Protein AF-A0A6S8JKL4-F1 (afdb_monomer)

pLDDT: mean 76.48, std 23.62, range [34.25, 98.75]

InterPro domains:
  IPR008942 ENTH/VHS [G3DSA:1.25.40.90] (84-248)
  IPR008942 ENTH/VHS [SSF48464] (108-196)
  IPR011417 AP180 N-terminal homology (ANTH) domain [PF07651] (110-296)
  IPR013809 ENTH domain [PS50942] (102-250)
  IPR013809 ENTH domain [SM00273] (108-250)
  IPR045192 Clathrin coat assembly protein AP180-like [PTHR22951] (85-434)

Secondary structure (DSSP, 8-state):
--------PPPPPP-----------------------PPPP-----------------SSSSTTSSSS----HHHHHHHHHHHHHHHHHHHHHHHHHHHHHHHHHHHHHHHHHHHHHT-SSSSPPPHHHHHHHHHHHHHS-TTS--HHHHHHHHHHHHTSS-HHHHHHHHHHHHHHHHHS-GGGHHHHHHHHHHHTTSB-TTTSSBTT-HHHHT-S---HHHHHHHHHHHHHHHHHHHHHHH--TTTHHHHSPP---TTSPPPPGGGTTS-HHHHHHHHHHHHHHHHTPPPTT--SHHHHHHHHHHHHHHHHHHHHHHHHHHHHHHSTTGGG--HHHHHHHHHIIIIIIHHHHHHHHHHHHHHHGGGT----SS-SS---HHHHHHHHTHHHHTTTTTSSS------------------------------------PPPPPP---------------------

Mean predicted aligned error: 16.76 Å

Nearest PDB structures (foldseek):
  7kzs-assembly1_U  TM=3.059E-01  e=1.181E+00  Homo sapiens

Solvent-accessible surface area (backbone atoms only — not comparable to full-atom values): 29030 Å² total; per-residue (Å²): 144,84,88,79,85,84,82,85,74,82,78,84,82,84,86,77,86,80,90,81,89,78,92,82,90,80,86,86,82,87,88,84,89,79,93,82,83,84,88,83,90,76,85,89,85,81,90,85,89,83,83,92,77,80,86,88,83,84,96,76,76,74,74,73,74,62,74,85,73,67,72,57,70,64,59,55,49,50,52,50,52,49,50,53,48,51,50,50,52,52,50,49,54,50,49,50,50,53,45,50,50,50,49,51,56,50,48,53,53,49,47,56,38,47,53,65,25,31,44,82,48,77,64,52,56,48,60,75,37,51,51,53,61,31,50,45,48,71,72,48,61,65,88,56,84,61,48,66,64,51,51,53,52,39,48,57,37,26,58,39,50,50,64,49,17,21,51,31,28,49,47,48,52,41,43,41,27,42,66,22,33,70,80,41,38,64,58,47,26,52,49,53,56,49,42,48,71,36,63,32,89,92,72,74,43,44,37,90,38,66,68,56,56,68,59,42,64,78,53,78,88,43,49,48,49,48,60,51,46,52,34,42,50,54,31,40,55,51,43,37,59,74,43,32,34,68,33,47,66,33,44,50,76,78,81,74,50,96,88,54,83,74,75,26,50,36,80,59,26,61,25,72,70,52,51,55,47,50,53,54,50,49,56,33,46,62,61,38,59,81,54,94,82,37,76,45,59,52,48,45,57,47,40,50,48,46,48,54,48,47,35,33,47,45,20,17,52,21,50,34,49,52,56,46,59,71,42,91,72,37,67,74,30,56,56,71,55,50,21,53,52,38,48,44,41,66,71,43,50,49,55,51,46,51,52,47,46,61,63,46,38,71,64,26,53,85,73,76,43,82,71,78,94,61,64,72,53,68,60,53,71,69,51,45,54,52,34,63,44,50,77,64,54,79,71,55,76,83,75,77,85,85,88,90,82,89,84,90,80,89,80,91,87,84,89,80,82,88,78,86,84,89,84,87,84,86,89,81,86,81,88,81,88,83,82,89,80,83,83,76,85,83,81,84,84,86,78,84,79,83,75,83,77,83,79,82,78,80,82,84,89,82,87,133

Sequence (464 aa):
EEEEEEEDYPPPRSRTSAKRSSAGTSRRPPPSAGRRGPPPRRGGRPGSVVPYTRQPAGPTAFLQRLGESMPDTTALREAAAASVKAARETTSSLSSNIYRDLKGLTSSELEQVMLKATKPDDTPAKGKHVERLVGVTYQISPRYDIYDAVLRKLWGKMCEKDWRTTMKALYVLHRFSADGAPEHAASLKARLRELRRTKDPKRKDKFFNSKQLLAGDAKPENIKFRAFMSRYAHYVLLRAQCFSGMFEEISSEPKVDKKKPPKPITSTALRTEHLEAASMLLKAGLACQLKDGEECENTAIAVERVASDLIGLTSAVAMALNRALKDVDLKGGDPALVKKWCEFYSEQLLPQTKSMVKKTSSRLDAYGLFLPSRMGTSVSRELLSKGLNLDTEAGMESIAEEEDEEGGDATDDASKSSSEPSVEKAEEAQDEDTVDAEPEADEDEEVEDEYEYEEEEYYDDEDE

Radius of gyration: 37.14 Å; Cα contacts (8 Å, |Δi|>4): 378; chains: 1; bounding box: 125×68×131 Å

Organism: NCBI:txid265554

Structure (mmCIF, N/CA/C/O backbone):
data_AF-A0A6S8JKL4-F1
#
_entry.id   AF-A0A6S8JKL4-F1
#
loop_
_atom_site.group_PDB
_atom_site.id
_atom_site.type_symbol
_atom_site.label_atom_id
_atom_site.label_alt_id
_atom_site.label_comp_id
_atom_site.label_asym_id
_atom_site.label_entity_id
_atom_site.label_seq_id
_atom_site.pdbx_PDB_ins_code
_atom_site.Cartn_x
_atom_site.Cartn_y
_atom_site.Cartn_z
_atom_site.occupancy
_atom_site.B_iso_or_equiv
_atom_site.auth_seq_id
_atom_site.auth_comp_id
_atom_site.auth_asym_id
_atom_site.auth_atom_id
_atom_site.pdbx_PDB_model_num
ATOM 1 N N . GLU A 1 1 ? -4.037 10.561 67.098 1.00 53.44 1 GLU A N 1
ATOM 2 C CA . GLU A 1 1 ? -5.150 11.519 67.030 1.00 53.44 1 GLU A CA 1
ATOM 3 C C . GLU A 1 1 ? -5.051 12.195 65.685 1.00 53.44 1 GLU A C 1
ATOM 5 O O . GLU A 1 1 ? -4.158 13.005 65.505 1.00 53.44 1 GLU A O 1
ATOM 10 N N . GLU A 1 2 ? -5.828 11.678 64.740 1.00 47.75 2 GLU A N 1
ATOM 11 C CA . GLU A 1 2 ? -6.292 12.265 63.474 1.00 47.75 2 GLU A CA 1
ATOM 12 C C . GLU A 1 2 ? -6.886 11.073 62.716 1.00 47.75 2 GLU A C 1
ATOM 14 O O . GLU A 1 2 ? -6.206 10.302 62.041 1.00 47.75 2 GLU A O 1
ATOM 19 N N . GLU A 1 3 ? -8.149 10.823 63.060 1.00 43.03 3 GLU A N 1
ATOM 20 C CA . GLU A 1 3 ? -9.062 9.884 62.421 1.00 43.03 3 GLU A CA 1
ATOM 21 C C . GLU A 1 3 ? -9.656 10.616 61.213 1.00 43.03 3 GLU A C 1
ATOM 23 O O . GLU A 1 3 ? -10.287 11.657 61.393 1.00 43.03 3 GLU A O 1
ATOM 28 N N . GLU A 1 4 ? -9.448 10.105 59.999 1.00 53.47 4 GLU A N 1
ATOM 29 C CA . GLU A 1 4 ? -10.204 10.537 58.820 1.00 53.47 4 GLU A CA 1
ATOM 30 C C . GLU A 1 4 ? -11.046 9.372 58.300 1.00 53.47 4 GLU A C 1
ATOM 32 O O . GLU A 1 4 ? -10.592 8.232 58.181 1.00 53.47 4 GLU A O 1
ATOM 37 N N . GLU A 1 5 ? -12.314 9.708 58.092 1.00 52.91 5 GLU A N 1
ATOM 38 C CA . GLU A 1 5 ? -13.479 8.851 57.955 1.00 52.91 5 GLU A CA 1
ATOM 39 C C . GLU A 1 5 ? -13.467 8.031 56.656 1.00 52.91 5 GLU A C 1
ATOM 41 O O . GLU A 1 5 ? -13.319 8.545 55.548 1.00 52.91 5 GLU A O 1
ATOM 46 N N . GLU A 1 6 ? -13.665 6.725 56.818 1.00 51.69 6 GLU A N 1
ATOM 47 C CA . GLU A 1 6 ? -13.821 5.737 55.756 1.00 51.69 6 GLU A CA 1
ATOM 48 C C . GLU A 1 6 ? -15.270 5.792 55.230 1.00 51.69 6 GLU A C 1
ATOM 50 O O . GLU A 1 6 ? -16.214 5.365 55.895 1.00 51.69 6 GLU A O 1
ATOM 55 N N . GLU A 1 7 ? -15.456 6.382 54.045 1.00 57.47 7 GLU A N 1
ATOM 56 C CA . GLU A 1 7 ? -16.755 6.517 53.375 1.00 57.47 7 GLU A CA 1
ATOM 57 C C . GLU A 1 7 ? -17.227 5.167 52.794 1.00 57.47 7 GLU A C 1
ATOM 59 O O . GLU A 1 7 ? -16.704 4.636 51.810 1.00 57.47 7 GLU A O 1
ATOM 64 N N . ASP A 1 8 ? -18.250 4.620 53.445 1.00 52.53 8 ASP A N 1
ATOM 65 C CA . ASP A 1 8 ? -18.867 3.310 53.245 1.00 52.53 8 ASP A CA 1
ATOM 66 C C . ASP A 1 8 ? -19.737 3.282 51.961 1.00 52.53 8 ASP A C 1
ATOM 68 O O . ASP A 1 8 ? -20.930 3.602 51.967 1.00 52.53 8 ASP A O 1
ATOM 72 N N . TYR A 1 9 ? -19.145 2.923 50.814 1.00 53.34 9 TYR A N 1
ATOM 73 C CA . TYR A 1 9 ? -19.891 2.689 49.567 1.00 53.34 9 TYR A CA 1
ATOM 74 C C . TYR A 1 9 ? -20.409 1.239 49.487 1.00 53.34 9 TYR A C 1
ATOM 76 O O . TYR A 1 9 ? -19.617 0.293 49.507 1.00 53.34 9 TYR A O 1
ATOM 84 N N . PRO A 1 10 ? -21.725 1.011 49.300 1.00 57.97 10 PRO A N 1
ATOM 85 C CA . PRO A 1 10 ? -22.268 -0.339 49.214 1.00 57.97 10 PRO A CA 1
ATOM 86 C C . PRO A 1 10 ? -21.872 -1.038 47.897 1.00 57.97 10 PRO A C 1
ATOM 88 O O . PRO A 1 10 ? -21.903 -0.424 46.825 1.00 57.97 10 PRO A O 1
ATOM 91 N N . PRO A 1 11 ? -21.569 -2.351 47.927 1.00 59.69 11 PRO A N 1
ATOM 92 C CA . PRO A 1 11 ? -21.123 -3.082 46.747 1.00 59.69 11 PRO A CA 1
ATOM 93 C C . PRO A 1 11 ? -22.260 -3.299 45.728 1.00 59.69 11 PRO A C 1
ATOM 95 O O . PRO A 1 11 ? -23.407 -3.575 46.106 1.00 59.69 11 PRO A O 1
ATOM 98 N N . PRO A 1 12 ? -21.969 -3.261 44.413 1.00 48.25 12 PRO A N 1
ATOM 99 C CA . PRO A 1 12 ? -22.950 -3.583 43.388 1.00 48.25 12 PRO A CA 1
ATOM 100 C C . PRO A 1 12 ? -23.340 -5.068 43.440 1.00 48.25 12 PRO A C 1
ATOM 102 O O . PRO A 1 12 ? -22.507 -5.974 43.461 1.00 48.25 12 PRO A O 1
ATOM 105 N N . ARG A 1 13 ? -24.657 -5.298 43.443 1.00 41.28 13 ARG A N 1
ATOM 106 C CA . ARG A 1 13 ? -25.316 -6.608 43.509 1.00 41.28 13 ARG A CA 1
ATOM 107 C C . ARG A 1 13 ? -24.803 -7.576 42.440 1.00 41.28 13 ARG A C 1
ATOM 109 O O . ARG A 1 13 ? -25.005 -7.377 41.242 1.00 41.28 13 ARG A O 1
ATOM 116 N N . SER A 1 14 ? -24.257 -8.693 42.907 1.00 35.31 14 SER A N 1
ATOM 117 C CA . SER A 1 14 ? -24.004 -9.895 42.123 1.00 35.31 14 SER A CA 1
ATOM 118 C C . SER A 1 14 ? -25.322 -10.488 41.604 1.00 35.31 14 SER A C 1
ATOM 120 O O . SER A 1 14 ? -26.243 -10.801 42.357 1.00 35.31 14 SER A O 1
ATOM 122 N N . ARG A 1 15 ? -25.429 -10.659 40.283 1.00 37.41 15 ARG A N 1
ATOM 123 C CA . ARG A 1 15 ? -26.456 -11.496 39.649 1.00 37.41 15 ARG A CA 1
ATOM 124 C C . ARG A 1 15 ? -25.794 -12.766 39.138 1.00 37.41 15 ARG A C 1
ATOM 126 O O . ARG A 1 15 ? -25.324 -12.833 38.006 1.00 37.41 15 ARG A O 1
ATOM 133 N N . THR A 1 16 ? -25.756 -13.777 39.995 1.00 36.03 16 THR A N 1
ATOM 134 C CA . THR A 1 16 ? -25.439 -15.153 39.623 1.00 36.03 16 THR A CA 1
ATOM 135 C C . THR A 1 16 ? -26.716 -15.943 39.327 1.00 36.03 16 THR A C 1
ATOM 137 O O . THR A 1 16 ? -27.717 -15.858 40.030 1.00 36.03 16 THR A O 1
ATOM 140 N N . SER A 1 17 ? -26.600 -16.794 38.307 1.00 37.44 17 SER A N 1
ATOM 141 C CA . SER A 1 17 ? -27.363 -18.024 38.057 1.00 37.44 17 SER A CA 1
ATOM 142 C C . SER A 1 17 ? -28.818 -17.936 37.563 1.00 37.44 17 SER A C 1
ATOM 144 O O . SER A 1 17 ? -29.737 -17.588 38.290 1.00 37.44 17 SER A O 1
ATOM 146 N N . ALA A 1 18 ? -29.034 -18.439 36.341 1.00 39.50 18 ALA A N 1
ATOM 147 C CA . ALA A 1 18 ? -30.075 -19.436 36.079 1.00 39.50 18 ALA A CA 1
ATOM 148 C C . ALA A 1 18 ? -29.766 -20.216 34.789 1.00 39.50 18 ALA A C 1
ATOM 150 O O . ALA A 1 18 ? -30.056 -19.790 33.674 1.00 39.50 18 ALA A O 1
ATOM 151 N N . LYS A 1 19 ? -29.190 -21.408 34.978 1.00 40.25 19 LYS A N 1
ATOM 152 C CA . LYS A 1 19 ? -29.318 -22.561 34.079 1.00 40.25 19 LYS A CA 1
ATOM 153 C C . LYS A 1 19 ? -30.806 -22.821 33.818 1.00 40.25 19 LYS A C 1
ATOM 155 O O . LYS A 1 19 ? -31.562 -22.975 34.776 1.00 40.25 19 LYS A O 1
ATOM 160 N N . ARG A 1 20 ? -31.203 -23.016 32.559 1.00 38.84 20 ARG A N 1
ATOM 161 C CA . ARG A 1 20 ? -32.385 -23.826 32.238 1.00 38.84 20 ARG A CA 1
ATOM 162 C C . ARG A 1 20 ? -32.216 -24.558 30.910 1.00 38.84 20 ARG A C 1
ATOM 164 O O . ARG A 1 20 ? -32.219 -23.975 29.835 1.00 38.84 20 ARG A O 1
ATOM 171 N N . SER A 1 21 ? -32.056 -25.864 31.044 1.00 41.81 21 SER A N 1
ATOM 172 C CA . SER A 1 21 ? -32.241 -26.897 30.034 1.00 41.81 21 SER A CA 1
ATOM 173 C C . SER A 1 21 ? -33.724 -27.282 29.936 1.00 41.81 21 SER A C 1
ATOM 175 O O . SER A 1 21 ? -34.321 -27.556 30.973 1.00 41.81 21 SER A O 1
ATOM 177 N N . SER A 1 22 ? -34.276 -27.379 28.724 1.00 38.81 22 SER A N 1
ATOM 178 C CA . SER A 1 22 ? -35.275 -28.387 28.290 1.00 38.81 22 SER A CA 1
ATOM 179 C C . SER A 1 22 ? -35.636 -28.100 26.824 1.00 38.81 22 SER A C 1
ATOM 181 O O . SER A 1 22 ? -36.107 -27.014 26.510 1.00 38.81 22 SER A O 1
ATOM 183 N N . ALA A 1 23 ? -35.253 -28.946 25.868 1.00 39.19 23 ALA A N 1
ATOM 184 C CA . ALA A 1 23 ? -36.055 -30.084 25.402 1.00 39.19 23 ALA A CA 1
ATOM 185 C C . ALA A 1 23 ? -37.452 -29.659 24.904 1.00 39.19 23 ALA A C 1
ATOM 187 O O . ALA A 1 23 ? -38.362 -29.433 25.693 1.00 39.19 23 ALA A O 1
ATOM 188 N N . GLY A 1 24 ? -37.604 -29.571 23.579 1.00 36.25 24 GLY A N 1
ATOM 189 C CA . GLY A 1 24 ? -38.853 -29.216 22.906 1.00 36.25 24 GLY A CA 1
ATOM 190 C C . GLY A 1 24 ? -38.881 -29.755 21.478 1.00 36.25 24 GLY A C 1
ATOM 191 O O . GLY A 1 24 ? -38.639 -29.040 20.515 1.00 36.25 24 GLY A O 1
ATOM 192 N N . THR A 1 25 ? -39.121 -31.054 21.364 1.00 41.12 25 THR A N 1
ATOM 193 C CA . THR A 1 25 ? -39.417 -31.802 20.140 1.00 41.12 25 THR A CA 1
ATOM 194 C C . THR A 1 25 ? -40.755 -31.397 19.515 1.00 41.12 25 THR A C 1
ATOM 196 O O . THR A 1 25 ? -41.783 -31.490 20.175 1.00 41.12 25 THR A O 1
ATOM 199 N N . SER A 1 26 ? -40.755 -31.074 18.219 1.00 45.22 26 SER A N 1
ATOM 200 C CA . SER A 1 26 ? -41.938 -31.033 17.335 1.00 45.22 26 SER A CA 1
ATOM 201 C C . SER A 1 26 ? -41.449 -31.073 15.876 1.00 45.22 26 SER A C 1
ATOM 203 O O . SER A 1 26 ? -41.019 -30.062 15.337 1.00 45.22 26 SER A O 1
ATOM 205 N N . ARG A 1 27 ? -41.137 -32.235 15.289 1.00 39.22 27 ARG A N 1
ATOM 206 C CA . ARG A 1 27 ? -42.011 -33.130 14.494 1.00 39.22 27 ARG A CA 1
ATOM 207 C C . ARG A 1 27 ? -42.994 -32.450 13.508 1.00 39.22 27 ARG A C 1
ATOM 209 O O . ARG A 1 27 ? -44.128 -32.180 13.870 1.00 39.22 27 ARG A O 1
ATOM 216 N N . ARG A 1 28 ? -42.565 -32.497 12.227 1.00 40.47 28 ARG A N 1
ATOM 217 C CA . ARG A 1 28 ? -43.305 -32.774 10.957 1.00 40.47 28 ARG A CA 1
ATOM 218 C C . ARG A 1 28 ? -44.123 -31.642 10.294 1.00 40.47 28 ARG A C 1
ATOM 220 O O . ARG A 1 28 ? -44.595 -30.781 11.020 1.00 40.47 28 ARG A O 1
ATOM 227 N N . PRO A 1 29 ? -44.407 -31.700 8.960 1.00 45.00 29 PRO A N 1
ATOM 228 C CA . PRO A 1 29 ? -43.978 -32.654 7.900 1.00 45.00 29 PRO A CA 1
ATOM 229 C C . PRO A 1 29 ? -43.495 -32.007 6.551 1.00 45.00 29 PRO A C 1
ATOM 231 O O . PRO A 1 29 ? -43.667 -30.810 6.349 1.00 45.00 29 PRO A O 1
ATOM 234 N N . PRO A 1 30 ? -42.929 -32.785 5.592 1.00 59.75 30 PRO A N 1
ATOM 235 C CA . PRO A 1 30 ? -42.899 -32.478 4.138 1.00 59.75 30 PRO A CA 1
ATOM 236 C C . PRO A 1 30 ? -44.191 -33.035 3.458 1.00 59.75 30 PRO A C 1
ATOM 238 O O . PRO A 1 30 ? -44.973 -33.630 4.203 1.00 59.75 30 PRO A O 1
ATOM 241 N N . PRO A 1 31 ? -44.478 -32.968 2.125 1.00 52.12 31 PRO A N 1
ATOM 242 C CA . PRO A 1 31 ? -43.633 -32.689 0.943 1.00 52.12 31 PRO A CA 1
ATOM 243 C C . PRO A 1 31 ? -44.309 -31.826 -0.170 1.00 52.12 31 PRO A C 1
ATOM 245 O O . PRO A 1 31 ? -45.488 -31.506 -0.094 1.00 52.12 31 PRO A O 1
ATOM 248 N N . SER A 1 32 ? -43.603 -31.524 -1.270 1.00 43.97 32 SER A N 1
ATOM 249 C CA . SER A 1 32 ? -44.236 -31.362 -2.599 1.00 43.97 32 SER A CA 1
ATOM 250 C C . SER A 1 32 ? -43.199 -31.417 -3.725 1.00 43.97 32 SER A C 1
ATOM 252 O O . SER A 1 32 ? -42.529 -30.435 -4.040 1.00 43.97 32 SER A O 1
ATOM 254 N N . ALA A 1 33 ? -43.103 -32.588 -4.351 1.00 49.28 33 ALA A N 1
ATOM 255 C CA . ALA A 1 33 ? -42.559 -32.762 -5.688 1.00 49.28 33 ALA A CA 1
ATOM 256 C C . ALA A 1 33 ? -43.645 -32.396 -6.714 1.00 49.28 33 ALA A C 1
ATOM 258 O O . ALA A 1 33 ? -44.763 -32.901 -6.634 1.00 49.28 33 ALA A O 1
ATOM 259 N N . GLY A 1 34 ? -43.317 -31.555 -7.696 1.00 42.38 34 GLY A N 1
ATOM 260 C CA . GLY A 1 34 ? -44.266 -31.129 -8.724 1.00 42.38 34 GLY A CA 1
ATOM 261 C C . GLY A 1 34 ? -43.579 -30.706 -10.016 1.00 42.38 34 GLY A C 1
ATOM 262 O O . GLY A 1 34 ? -43.256 -29.542 -10.210 1.00 42.38 34 GLY A O 1
ATOM 263 N N . ARG A 1 35 ? -43.378 -31.681 -10.907 1.00 49.41 35 ARG A N 1
ATOM 264 C CA . ARG A 1 35 ? -43.075 -31.514 -12.337 1.00 49.41 35 ARG A CA 1
ATOM 265 C C . ARG A 1 35 ? -44.081 -30.580 -13.029 1.00 49.41 35 ARG A C 1
ATOM 267 O O . ARG A 1 35 ? -45.276 -30.742 -12.804 1.00 49.41 35 ARG A O 1
ATOM 274 N N . ARG A 1 36 ? -43.602 -29.740 -13.957 1.00 47.56 36 ARG A N 1
ATOM 275 C CA . ARG A 1 36 ? -44.252 -29.194 -15.184 1.00 47.56 36 ARG A CA 1
ATOM 276 C C . ARG A 1 36 ? -43.209 -28.238 -15.796 1.00 47.56 36 ARG A C 1
ATOM 278 O O . ARG A 1 36 ? -42.794 -27.317 -15.117 1.00 47.56 36 ARG A O 1
ATOM 285 N N . GLY A 1 37 ? -42.577 -28.477 -16.944 1.00 45.06 37 GLY A N 1
ATOM 286 C CA . GLY A 1 37 ? -43.132 -28.759 -18.272 1.00 45.06 37 GLY A CA 1
ATOM 287 C C . GLY A 1 37 ? -42.967 -27.487 -19.136 1.00 45.06 37 GLY A C 1
ATOM 288 O O . GLY A 1 37 ? -43.361 -26.424 -18.663 1.00 45.06 37 GLY A O 1
ATOM 289 N N . PRO A 1 38 ? -42.363 -27.539 -20.342 1.00 58.88 38 PRO A N 1
ATOM 290 C CA . PRO A 1 38 ? -42.099 -26.349 -21.160 1.00 58.88 38 PRO A CA 1
ATOM 291 C C . PRO A 1 38 ? -43.361 -25.866 -21.905 1.00 58.88 38 PRO A C 1
ATOM 293 O O . PRO A 1 38 ? -44.249 -26.680 -22.178 1.00 58.88 38 PRO A O 1
ATOM 296 N N . PRO A 1 39 ? -43.464 -24.573 -22.272 1.00 65.19 39 PRO A N 1
ATOM 297 C CA . PRO A 1 39 ? -44.617 -24.064 -23.009 1.00 65.19 39 PRO A CA 1
ATOM 298 C C . PRO A 1 39 ? -44.596 -24.467 -24.501 1.00 65.19 39 PRO A C 1
ATOM 300 O O . PRO A 1 39 ? -43.522 -24.611 -25.093 1.00 65.19 39 PRO A O 1
ATOM 303 N N . PRO A 1 40 ? -45.775 -24.640 -25.135 1.00 61.81 40 PRO A N 1
ATOM 304 C CA . PRO A 1 40 ? -45.896 -25.105 -26.512 1.00 61.81 40 PRO A CA 1
ATOM 305 C C . PRO A 1 40 ? -45.823 -23.976 -27.553 1.00 61.81 40 PRO A C 1
ATOM 307 O O . PRO A 1 40 ? -46.263 -22.849 -27.334 1.00 61.81 40 PRO A O 1
ATOM 310 N N . ARG A 1 41 ? -45.341 -24.350 -28.744 1.00 53.53 41 ARG A N 1
ATOM 311 C CA . ARG A 1 41 ? -45.485 -23.629 -30.017 1.00 53.53 41 ARG A CA 1
ATOM 312 C C . ARG A 1 41 ? -46.913 -23.776 -30.570 1.00 53.53 41 ARG A C 1
ATOM 314 O O . ARG A 1 41 ? -47.458 -24.877 -30.578 1.00 53.53 41 ARG A O 1
ATOM 321 N N . ARG A 1 42 ? -47.470 -22.700 -31.135 1.00 48.41 42 ARG A N 1
ATOM 322 C CA . ARG A 1 42 ? -48.650 -22.681 -32.032 1.00 48.41 42 ARG A CA 1
ATOM 323 C C . ARG A 1 42 ? -48.423 -21.510 -33.006 1.00 48.41 42 ARG A C 1
ATOM 325 O O . ARG A 1 42 ? -48.207 -20.401 -32.543 1.00 48.41 42 ARG A O 1
ATOM 332 N N . GLY A 1 43 ? -48.190 -21.714 -34.309 1.00 37.78 43 GLY A N 1
ATOM 333 C CA . GLY A 1 43 ? -49.210 -22.014 -35.329 1.00 37.78 43 GLY A CA 1
ATOM 334 C C . GLY A 1 43 ? -50.179 -20.826 -35.419 1.00 37.78 43 GLY A C 1
ATOM 335 O O . GLY A 1 43 ? -50.968 -20.661 -34.503 1.00 37.78 43 GLY A O 1
ATOM 336 N N . GLY A 1 44 ? -50.110 -19.891 -36.370 1.00 42.81 44 GLY A N 1
ATOM 337 C CA . GLY A 1 44 ? -50.079 -20.050 -37.825 1.00 42.81 44 GLY A CA 1
ATOM 338 C C . GLY A 1 44 ? -51.505 -19.886 -38.367 1.00 42.81 44 GLY A C 1
ATOM 339 O O . GLY A 1 44 ? -52.312 -20.778 -38.121 1.00 42.81 44 GLY A O 1
ATOM 340 N N . ARG A 1 45 ? -51.821 -18.769 -39.055 1.00 44.31 45 ARG A N 1
ATOM 341 C CA . ARG A 1 45 ? -52.986 -18.578 -39.961 1.00 44.31 45 ARG A CA 1
ATOM 342 C C . ARG A 1 45 ? -52.981 -17.181 -40.644 1.00 44.31 45 ARG A C 1
ATOM 344 O O . ARG A 1 45 ? -52.142 -16.370 -40.270 1.00 44.31 45 ARG A O 1
ATOM 351 N N . PRO A 1 46 ? -53.791 -16.929 -41.700 1.00 46.22 46 PRO A N 1
ATOM 352 C CA . PRO A 1 46 ? -53.264 -16.625 -43.033 1.00 46.22 46 PRO A CA 1
ATOM 353 C C . PRO A 1 46 ? -53.782 -15.310 -43.660 1.00 46.22 46 PRO A C 1
ATOM 355 O O . PRO A 1 46 ? -54.727 -14.704 -43.177 1.00 46.22 46 PRO A O 1
ATOM 358 N N . GLY A 1 47 ? -53.148 -14.945 -44.780 1.00 41.09 47 GLY A N 1
ATOM 359 C CA . GLY A 1 47 ? -53.654 -14.198 -45.942 1.00 41.09 47 GLY A CA 1
ATOM 360 C C . GLY A 1 47 ? -54.821 -13.212 -45.799 1.00 41.09 47 GLY A C 1
ATOM 361 O O . GLY A 1 47 ? -55.967 -13.612 -45.625 1.00 41.09 47 GLY A O 1
ATOM 362 N N . SER A 1 48 ? -54.538 -11.942 -46.102 1.00 42.72 48 SER A N 1
ATOM 363 C CA . SER A 1 48 ? -55.513 -11.001 -46.660 1.00 42.72 48 SER A CA 1
ATOM 364 C C . SER A 1 48 ? -54.858 -10.224 -47.802 1.00 42.72 48 SER A C 1
ATOM 366 O O . SER A 1 48 ? -53.958 -9.415 -47.591 1.00 42.72 48 SER A O 1
ATOM 368 N N . VAL A 1 49 ? -55.303 -10.539 -49.015 1.00 45.25 49 VAL A N 1
ATOM 369 C CA . VAL A 1 49 ? -54.985 -9.886 -50.288 1.00 45.25 49 VAL A CA 1
ATOM 370 C C . VAL A 1 49 ? -55.989 -8.752 -50.490 1.00 45.25 49 VAL A C 1
ATOM 372 O O . VAL A 1 49 ? -57.187 -8.986 -50.356 1.00 45.25 49 VAL A O 1
ATOM 375 N N . VAL A 1 50 ? -55.526 -7.551 -50.846 1.00 44.00 50 VAL A N 1
ATOM 376 C CA . VAL A 1 50 ? -56.373 -6.435 -51.312 1.00 44.00 50 VAL A CA 1
ATOM 377 C C . VAL A 1 50 ? -55.679 -5.775 -52.521 1.00 44.00 50 VAL A C 1
ATOM 379 O O . VAL A 1 50 ? -54.447 -5.769 -52.571 1.00 44.00 50 VAL A O 1
ATOM 382 N N . PRO A 1 51 ? -56.433 -5.338 -53.548 1.00 46.22 51 PRO A N 1
ATOM 383 C CA . PRO A 1 51 ? -56.062 -5.530 -54.946 1.00 46.22 51 PRO A CA 1
ATOM 384 C C . PRO A 1 51 ? -55.456 -4.296 -55.626 1.00 46.22 51 PRO A C 1
ATOM 386 O O . PRO A 1 51 ? -55.676 -3.153 -55.234 1.00 46.22 51 PRO A O 1
ATOM 389 N N . TYR A 1 52 ? -54.758 -4.559 -56.732 1.00 36.88 52 TYR A N 1
ATOM 390 C CA . TYR A 1 52 ? -54.392 -3.575 -57.747 1.00 36.88 52 TYR A CA 1
ATOM 391 C C . TYR A 1 52 ? -55.601 -3.229 -58.626 1.00 36.88 52 TYR A C 1
ATOM 393 O O . TYR A 1 52 ? -56.082 -4.080 -59.374 1.00 36.88 52 TYR A O 1
ATOM 401 N N . THR A 1 53 ? -56.002 -1.958 -58.647 1.00 40.12 53 THR A N 1
ATOM 402 C CA . THR A 1 53 ? -56.751 -1.370 -59.769 1.00 40.12 53 THR A CA 1
ATOM 403 C C . THR A 1 53 ? -56.233 0.033 -60.097 1.00 40.12 53 THR A C 1
ATOM 405 O O . THR A 1 53 ? -56.400 0.966 -59.324 1.00 40.12 53 THR A O 1
ATOM 408 N N . ARG A 1 54 ? -55.574 0.107 -61.262 1.00 36.56 54 ARG A N 1
ATOM 409 C CA . ARG A 1 54 ? -55.502 1.176 -62.282 1.00 36.56 54 ARG A CA 1
ATOM 410 C C . ARG A 1 54 ? -55.720 2.659 -61.880 1.00 36.56 54 ARG A C 1
ATOM 412 O O . ARG A 1 54 ? -56.815 3.063 -61.521 1.00 36.56 54 ARG A O 1
ATOM 419 N N . GLN A 1 55 ? -54.657 3.443 -62.122 1.00 40.53 55 GLN A N 1
ATOM 420 C CA . GLN A 1 55 ? -54.548 4.799 -62.733 1.00 40.53 55 GLN A CA 1
ATOM 421 C C . GLN A 1 55 ? -55.762 5.329 -63.549 1.00 40.53 55 GLN A C 1
ATOM 423 O O . GLN A 1 55 ? -56.543 4.490 -64.001 1.00 40.53 55 GLN A O 1
ATOM 428 N N . PRO A 1 56 ? -55.841 6.637 -63.947 1.00 48.94 56 PRO A N 1
ATOM 429 C CA . PRO A 1 56 ? -54.896 7.772 -63.757 1.00 48.94 56 PRO A CA 1
ATOM 430 C C . PRO A 1 56 ? -55.534 9.163 -63.436 1.00 48.94 56 PRO A C 1
ATOM 432 O O . PRO A 1 56 ? -56.673 9.422 -63.804 1.00 48.94 56 PRO A O 1
ATOM 435 N N . ALA A 1 57 ? -54.764 10.119 -62.880 1.00 42.00 57 ALA A N 1
ATOM 436 C CA . ALA A 1 57 ? -54.969 11.571 -63.089 1.00 42.00 57 ALA A CA 1
ATOM 437 C C . ALA A 1 57 ? -53.741 12.418 -62.663 1.00 42.00 57 ALA A C 1
ATOM 439 O O . ALA A 1 57 ? -53.403 12.468 -61.488 1.00 42.00 57 ALA A O 1
ATOM 440 N N . GLY A 1 58 ? -53.105 13.077 -63.642 1.00 38.12 58 GLY A N 1
ATOM 441 C CA . GLY A 1 58 ? -52.526 14.437 -63.588 1.00 38.12 58 GLY A CA 1
ATOM 442 C C . GLY A 1 58 ? -51.484 14.834 -62.519 1.00 38.12 58 GLY A C 1
ATOM 443 O O . GLY A 1 58 ? -51.842 15.017 -61.359 1.00 38.12 58 GLY A O 1
ATOM 444 N N . PRO A 1 59 ? -50.229 15.146 -62.907 1.00 51.12 59 PRO A N 1
ATOM 445 C CA . PRO A 1 59 ? -49.199 15.661 -62.010 1.00 51.12 59 PRO A CA 1
ATOM 446 C C . PRO A 1 59 ? -49.016 17.184 -62.164 1.00 51.12 59 PRO A C 1
ATOM 448 O O . PRO A 1 59 ? -48.089 17.597 -62.846 1.00 51.12 59 PRO A O 1
ATOM 451 N N . THR A 1 60 ? -49.852 18.043 -61.563 1.00 51.09 60 THR A N 1
ATOM 452 C CA . THR A 1 60 ? -49.582 19.510 -61.601 1.00 51.09 60 THR A CA 1
ATOM 453 C C . THR A 1 60 ? -50.123 20.374 -60.451 1.00 51.09 60 THR A C 1
ATOM 455 O O . THR A 1 60 ? -49.770 21.546 -60.405 1.00 51.09 60 THR A O 1
ATOM 458 N N . ALA A 1 61 ? -50.903 19.871 -59.483 1.00 48.69 61 ALA A N 1
ATOM 459 C CA . ALA A 1 61 ? -51.546 20.759 -58.489 1.00 48.69 61 ALA A CA 1
ATOM 460 C C . ALA A 1 61 ? -50.952 20.742 -57.061 1.00 48.69 61 ALA A C 1
ATOM 462 O O . ALA A 1 61 ? -51.254 21.633 -56.273 1.00 48.69 61 ALA A O 1
ATOM 463 N N . PHE A 1 62 ? -50.106 19.769 -56.697 1.00 46.22 62 PHE A N 1
ATOM 464 C CA . PHE A 1 62 ? -49.590 19.661 -55.318 1.00 46.22 62 PHE A CA 1
ATOM 465 C C . PHE A 1 62 ? -48.256 20.399 -55.088 1.00 46.22 62 PHE A C 1
ATOM 467 O O . PHE A 1 62 ? -47.959 20.805 -53.969 1.00 46.22 62 PHE A O 1
ATOM 474 N N . LEU A 1 63 ? -47.468 20.647 -56.141 1.00 47.53 63 LEU A N 1
ATOM 475 C CA . LEU A 1 63 ? -46.149 21.290 -56.017 1.00 47.53 63 LEU A CA 1
ATOM 476 C C . LEU A 1 63 ? -46.187 22.829 -56.016 1.00 47.53 63 LEU A C 1
ATOM 478 O O . LEU A 1 63 ? -45.189 23.447 -55.667 1.00 47.53 63 LEU A O 1
ATOM 482 N N . GLN A 1 64 ? -47.321 23.462 -56.334 1.00 49.53 64 GLN A N 1
ATOM 483 C CA . GLN A 1 64 ? -47.451 24.929 -56.280 1.00 49.53 64 GLN A CA 1
ATOM 484 C C . GLN A 1 64 ? -47.859 25.471 -54.900 1.00 49.53 64 GLN A C 1
ATOM 486 O O . GLN A 1 64 ? -47.743 26.667 -54.670 1.00 49.53 64 GLN A O 1
ATOM 491 N N . ARG A 1 65 ? -48.271 24.614 -53.953 1.00 48.38 65 ARG A N 1
ATOM 492 C CA . ARG A 1 65 ? -48.622 25.026 -52.576 1.00 48.38 65 ARG A CA 1
ATOM 493 C C . ARG A 1 65 ? -47.524 24.795 -51.531 1.00 48.38 65 ARG A C 1
ATOM 495 O O . ARG A 1 65 ? -47.733 25.114 -50.369 1.00 48.38 65 ARG A O 1
ATOM 502 N N . LEU A 1 66 ? -46.362 24.281 -51.939 1.00 44.88 66 LEU A N 1
ATOM 503 C CA . LEU A 1 66 ? -45.176 24.123 -51.081 1.00 44.88 66 LEU A CA 1
ATOM 504 C C . LEU A 1 66 ? -44.109 25.212 -51.309 1.00 44.88 66 LEU A C 1
ATOM 506 O O . LEU A 1 66 ? -43.096 25.224 -50.618 1.00 44.88 66 LEU A O 1
ATOM 510 N N . GLY A 1 67 ? -44.329 26.133 -52.256 1.00 44.53 67 GLY A N 1
ATOM 511 C CA . GLY A 1 67 ? -43.379 27.201 -52.591 1.00 44.53 67 GLY A CA 1
ATOM 512 C C . GLY A 1 67 ? -43.475 28.468 -51.732 1.00 44.53 67 GLY A C 1
ATOM 513 O O . GLY A 1 67 ? -42.550 29.268 -51.760 1.00 44.53 67 GLY A O 1
ATOM 514 N N . GLU A 1 68 ? -44.552 28.650 -50.959 1.00 50.19 68 GLU A N 1
ATOM 515 C CA . GLU A 1 68 ? -44.809 29.893 -50.200 1.00 50.19 68 GLU A CA 1
ATOM 516 C C . GLU A 1 68 ? -44.750 29.723 -48.671 1.00 50.19 68 GLU A C 1
ATOM 518 O O . GLU A 1 68 ? -45.023 30.662 -47.932 1.00 50.19 68 GLU A O 1
ATOM 523 N N . SER A 1 69 ? -44.358 28.548 -48.163 1.00 52.41 69 SER A N 1
ATOM 524 C CA . SER A 1 69 ? -44.209 28.318 -46.715 1.00 52.41 69 SER A CA 1
ATOM 525 C C . SER A 1 69 ? -42.919 27.588 -46.338 1.00 52.41 69 SER A C 1
ATOM 527 O O . SER A 1 69 ? -42.889 26.853 -45.351 1.00 52.41 69 SER A O 1
ATOM 529 N N . MET A 1 70 ? -41.860 27.735 -47.133 1.00 47.47 70 MET A N 1
ATOM 530 C CA . MET A 1 70 ? -40.530 27.276 -46.731 1.00 47.47 70 MET A CA 1
ATOM 531 C C . MET A 1 70 ? -39.938 28.345 -45.803 1.00 47.47 70 MET A C 1
ATOM 533 O O . MET A 1 70 ? -39.722 29.467 -46.263 1.00 47.47 70 MET A O 1
ATOM 537 N N . PRO A 1 71 ? -39.725 28.048 -44.504 1.00 58.28 71 PRO A N 1
ATOM 538 C CA . PRO A 1 71 ? -39.088 28.988 -43.592 1.00 58.28 71 PRO A CA 1
ATOM 539 C C . PRO A 1 71 ? -37.705 29.347 -44.128 1.00 58.28 71 PRO A C 1
ATOM 541 O O . PRO A 1 71 ? -37.030 28.495 -44.713 1.00 58.28 71 PRO A O 1
ATOM 544 N N . ASP A 1 72 ? -37.288 30.595 -43.913 1.00 57.25 72 ASP A N 1
ATOM 545 C CA . ASP A 1 72 ? -35.969 31.061 -44.324 1.00 57.25 72 ASP A CA 1
ATOM 546 C C . ASP A 1 72 ? -34.889 30.089 -43.819 1.00 57.25 72 ASP A C 1
ATOM 548 O O . ASP A 1 72 ? -34.864 29.684 -42.653 1.00 57.25 72 ASP A O 1
ATOM 552 N N . THR A 1 73 ? -34.027 29.642 -44.730 1.00 56.56 73 THR A N 1
ATOM 553 C CA . THR A 1 73 ? -33.059 28.561 -44.475 1.00 56.56 73 THR A CA 1
ATOM 554 C C . THR A 1 73 ? -32.045 28.930 -43.391 1.00 56.56 73 THR A C 1
ATOM 556 O O . THR A 1 73 ? -31.502 28.055 -42.712 1.00 56.56 73 THR A O 1
ATOM 559 N N . THR A 1 74 ? -31.832 30.229 -43.188 1.00 69.44 74 THR A N 1
ATOM 560 C CA . THR A 1 74 ? -31.048 30.817 -42.099 1.00 69.44 74 THR A CA 1
ATOM 561 C C . THR A 1 74 ? -31.760 30.650 -40.756 1.00 69.44 74 THR A C 1
ATOM 563 O O . THR A 1 74 ? -31.172 30.091 -39.832 1.00 69.44 74 THR A O 1
ATOM 566 N N . ALA A 1 75 ? -33.049 30.991 -40.675 1.00 67.94 75 ALA A N 1
ATOM 567 C CA . ALA A 1 75 ? -33.878 30.816 -39.482 1.00 67.94 75 ALA A CA 1
ATOM 568 C C . ALA A 1 75 ? -34.032 29.335 -39.094 1.00 67.94 75 ALA A C 1
ATOM 570 O O . ALA A 1 75 ? -34.015 28.991 -37.915 1.00 67.94 75 ALA A O 1
ATOM 571 N N . LEU A 1 76 ? -34.109 28.432 -40.076 1.00 56.19 76 LEU A N 1
ATOM 572 C CA . LEU A 1 76 ? -34.154 26.983 -39.845 1.00 56.19 76 LEU A CA 1
ATOM 573 C C . LEU A 1 76 ? -32.831 26.450 -39.273 1.00 56.19 76 LEU A C 1
ATOM 575 O O . LEU A 1 76 ? -32.830 25.581 -38.399 1.00 56.19 76 LEU A O 1
ATOM 579 N N . ARG A 1 77 ? -31.696 26.992 -39.728 1.00 63.16 77 ARG A N 1
ATOM 580 C CA . ARG A 1 77 ? -30.366 26.625 -39.228 1.00 63.16 77 ARG A CA 1
ATOM 581 C C . ARG A 1 77 ? -30.102 27.192 -37.835 1.00 63.16 77 ARG A C 1
ATOM 583 O O . ARG A 1 77 ? -29.533 26.484 -37.007 1.00 63.16 77 ARG A O 1
ATOM 590 N N . GLU A 1 78 ? -30.541 28.416 -37.560 1.00 71.25 78 GLU A N 1
ATOM 591 C CA . GLU A 1 78 ? -30.474 29.019 -36.226 1.00 71.25 78 GLU A CA 1
ATOM 592 C C . GLU A 1 78 ? -31.403 28.314 -35.239 1.00 71.25 78 GLU A C 1
ATOM 594 O O . GLU A 1 78 ? -30.963 27.976 -34.145 1.00 71.25 78 GLU A O 1
ATOM 599 N N . ALA A 1 79 ? -32.634 27.979 -35.633 1.00 64.69 79 ALA A N 1
ATOM 600 C CA . ALA A 1 79 ? -33.556 27.205 -34.803 1.00 64.69 79 ALA A CA 1
ATOM 601 C C . ALA A 1 79 ? -33.031 25.786 -34.532 1.00 64.69 79 ALA A C 1
ATOM 603 O O . ALA A 1 79 ? -33.123 25.296 -33.408 1.00 64.69 79 ALA A O 1
ATOM 604 N N . ALA A 1 80 ? -32.410 25.136 -35.522 1.00 56.28 80 ALA A N 1
ATOM 605 C CA . ALA A 1 80 ? -31.762 23.843 -35.324 1.00 56.28 80 ALA A CA 1
ATOM 606 C C . ALA A 1 80 ? -30.554 23.956 -34.380 1.00 56.28 80 ALA A C 1
ATOM 608 O O . ALA A 1 80 ? -30.446 23.169 -33.440 1.00 56.28 80 ALA A O 1
ATOM 609 N N . ALA A 1 81 ? -29.684 24.955 -34.565 1.00 61.22 81 ALA A N 1
ATOM 610 C CA . ALA A 1 81 ? -28.535 25.196 -33.692 1.00 61.22 81 ALA A CA 1
ATOM 611 C C . ALA A 1 81 ? -28.960 25.558 -32.258 1.00 61.22 81 ALA A C 1
ATOM 613 O O . ALA A 1 81 ? -28.383 25.039 -31.303 1.00 61.22 81 ALA A O 1
ATOM 614 N N . ALA A 1 82 ? -30.005 26.372 -32.101 1.00 66.31 82 ALA A N 1
ATOM 615 C CA . ALA A 1 82 ? -30.606 26.708 -30.817 1.00 66.31 82 ALA A CA 1
ATOM 616 C C . ALA A 1 82 ? -31.264 25.485 -30.166 1.00 66.31 82 ALA A C 1
ATOM 618 O O . ALA A 1 82 ? -31.075 25.277 -28.974 1.00 66.31 82 ALA A O 1
ATOM 619 N N . SER A 1 83 ? -31.942 24.618 -30.929 1.00 50.69 83 SER A N 1
ATOM 620 C CA . SER A 1 83 ? -32.514 23.371 -30.401 1.00 50.69 83 SER A CA 1
ATOM 621 C C . SER A 1 83 ? -31.437 22.386 -29.951 1.00 50.69 83 SER A C 1
ATOM 623 O O . SER A 1 83 ? -31.595 21.743 -28.924 1.00 50.69 83 SER A O 1
ATOM 625 N N . VAL A 1 84 ? -30.306 22.307 -30.662 1.00 53.75 84 VAL A N 1
ATOM 626 C CA . VAL A 1 84 ? -29.169 21.458 -30.279 1.00 53.75 84 VAL A CA 1
ATOM 627 C C . VAL A 1 84 ? -28.469 22.030 -29.050 1.00 53.75 84 VAL A C 1
ATOM 629 O O . VAL A 1 84 ? -28.069 21.268 -28.174 1.00 53.75 84 VAL A O 1
ATOM 632 N N . LYS A 1 85 ? -28.351 23.357 -28.943 1.00 57.53 85 LYS A N 1
ATOM 633 C CA . LYS A 1 85 ? -27.786 24.022 -27.765 1.00 57.53 85 LYS A CA 1
ATOM 634 C C . LYS A 1 85 ? -28.699 23.869 -26.542 1.00 57.53 85 LYS A C 1
ATOM 636 O O . LYS A 1 85 ? -28.226 23.415 -25.508 1.00 57.53 85 LYS A O 1
ATOM 641 N N . ALA A 1 86 ? -30.004 24.091 -26.695 1.00 56.03 86 ALA A N 1
ATOM 642 C CA . ALA A 1 86 ? -31.007 23.878 -25.653 1.00 56.03 86 ALA A CA 1
ATOM 643 C C . ALA A 1 86 ? -31.133 22.395 -25.263 1.00 56.03 86 ALA A C 1
ATOM 645 O O . ALA A 1 86 ? -31.246 22.077 -24.083 1.00 56.03 86 ALA A O 1
ATOM 646 N N . ALA A 1 87 ? -31.037 21.461 -26.216 1.00 48.53 87 ALA A N 1
ATOM 647 C CA . ALA A 1 87 ? -30.971 20.022 -25.946 1.00 48.53 87 ALA A CA 1
ATOM 648 C C . ALA A 1 87 ? -29.684 19.639 -25.199 1.00 48.53 87 ALA A C 1
ATOM 650 O O . ALA A 1 87 ? -29.702 18.758 -24.343 1.00 48.53 87 ALA A O 1
ATOM 651 N N . ARG A 1 88 ? -28.561 20.308 -25.482 1.00 52.22 88 ARG A N 1
ATOM 652 C CA . ARG A 1 88 ? -27.281 20.115 -24.784 1.00 52.22 88 ARG A CA 1
ATOM 653 C C . ARG A 1 88 ? -27.298 20.698 -23.367 1.00 52.22 88 ARG A C 1
ATOM 655 O O . ARG A 1 88 ? -26.748 20.088 -22.459 1.00 52.22 88 ARG A O 1
ATOM 662 N N . GLU A 1 89 ? -27.968 21.827 -23.159 1.00 57.59 89 GLU A N 1
ATOM 663 C CA . GLU A 1 89 ? -28.159 22.459 -21.844 1.00 57.59 89 GLU A CA 1
ATOM 664 C C . GLU A 1 89 ? -29.175 21.689 -20.975 1.00 57.59 89 GLU A C 1
ATOM 666 O O . GLU A 1 89 ? -28.943 21.465 -19.784 1.00 57.59 89 GLU A O 1
ATOM 671 N N . THR A 1 90 ? -30.254 21.170 -21.568 1.00 54.38 90 THR A N 1
ATOM 672 C CA . THR A 1 90 ? -31.232 20.309 -20.871 1.00 54.38 90 THR A CA 1
ATOM 673 C C . THR A 1 90 ? -30.680 18.916 -20.567 1.00 54.38 90 THR A C 1
ATOM 675 O O . THR A 1 90 ? -30.921 18.394 -19.485 1.00 54.38 90 THR A O 1
ATOM 678 N N . THR A 1 91 ? -29.867 18.320 -21.447 1.00 51.06 91 THR A N 1
ATOM 679 C CA . THR A 1 91 ? -29.150 17.068 -21.122 1.00 51.06 91 THR A CA 1
ATOM 680 C C . THR A 1 91 ? -28.031 17.281 -20.107 1.00 51.06 91 THR A C 1
ATOM 682 O O . THR A 1 91 ? -27.813 16.405 -19.277 1.00 51.06 91 THR A O 1
ATOM 685 N N . SER A 1 92 ? -27.370 18.442 -20.106 1.00 52.44 92 SER A N 1
ATOM 686 C CA . SER A 1 92 ? -26.397 18.831 -19.077 1.00 52.44 92 SER A CA 1
ATOM 687 C C . SER A 1 92 ? -27.046 18.926 -17.690 1.00 52.44 92 SER A C 1
ATOM 689 O O . SER A 1 92 ? -26.560 18.295 -16.754 1.00 52.44 92 SER A O 1
ATOM 691 N N . SER A 1 93 ? -28.174 19.629 -17.563 1.00 53.78 93 SER A N 1
ATOM 692 C CA . SER A 1 93 ? -28.904 19.782 -16.289 1.00 53.78 93 SER A CA 1
ATOM 693 C C . SER A 1 93 ? -29.600 18.494 -15.820 1.00 53.78 93 SER A C 1
ATOM 695 O O . SER A 1 93 ? -29.566 18.162 -14.635 1.00 53.78 93 SER A O 1
ATOM 697 N N . LEU A 1 94 ? -30.150 17.687 -16.735 1.00 47.44 94 LEU A N 1
ATOM 698 C CA . LEU A 1 94 ? -30.618 16.335 -16.403 1.00 47.44 94 LEU A CA 1
ATOM 699 C C . LEU A 1 94 ? -29.460 15.438 -15.960 1.00 47.44 94 LEU A C 1
ATOM 701 O O . LEU A 1 94 ? -29.607 14.684 -15.003 1.00 47.44 94 LEU A O 1
ATOM 705 N N . SER A 1 95 ? -28.293 15.536 -16.602 1.00 51.81 95 SER A N 1
ATOM 706 C CA . SER A 1 95 ? -27.120 14.755 -16.205 1.00 51.81 95 SER A CA 1
ATOM 707 C C . SER A 1 95 ? -26.553 15.184 -14.852 1.00 51.81 95 SER A C 1
ATOM 709 O O . SER A 1 95 ? -26.088 14.319 -14.116 1.00 51.81 95 SER A O 1
ATOM 711 N N . SER A 1 96 ? -26.636 16.467 -14.478 1.00 57.19 96 SER A N 1
ATOM 712 C CA . SER A 1 96 ? -26.199 16.947 -13.162 1.00 57.19 96 SER A CA 1
ATOM 713 C C . SER A 1 96 ? -27.157 16.537 -12.046 1.00 57.19 96 SER A C 1
ATOM 715 O O . SER A 1 96 ? -26.692 16.143 -10.981 1.00 57.19 96 SER A O 1
ATOM 717 N N . ASN A 1 97 ? -28.472 16.550 -12.289 1.00 56.34 97 ASN A N 1
ATOM 718 C CA . ASN A 1 97 ? -29.464 16.093 -11.310 1.00 56.34 97 ASN A CA 1
ATOM 719 C C . ASN A 1 97 ? -29.427 14.570 -11.145 1.00 56.34 97 ASN A C 1
ATOM 721 O O . ASN A 1 97 ? -29.314 14.083 -10.027 1.00 56.34 97 ASN A O 1
ATOM 725 N N . ILE A 1 98 ? -29.353 13.814 -12.247 1.00 57.38 98 ILE A N 1
ATOM 726 C CA . ILE A 1 98 ? -29.135 12.360 -12.203 1.00 57.38 98 ILE A CA 1
ATOM 727 C C . ILE A 1 98 ? -27.801 12.035 -11.521 1.00 57.38 98 ILE A C 1
ATOM 729 O O . ILE A 1 98 ? -27.711 11.058 -10.785 1.00 57.38 98 ILE A O 1
ATOM 733 N N . TYR A 1 99 ? -26.763 12.853 -11.718 1.00 57.91 99 TYR A N 1
ATOM 734 C CA . TYR A 1 99 ? -25.496 12.702 -11.010 1.00 57.91 99 TYR A CA 1
ATOM 735 C C . TYR A 1 99 ? -25.618 13.008 -9.515 1.00 57.91 99 TYR A C 1
ATOM 737 O O . TYR A 1 99 ? -25.048 12.270 -8.718 1.00 57.91 99 TYR A O 1
ATOM 745 N N . ARG A 1 100 ? -26.363 14.044 -9.113 1.00 63.19 100 ARG A N 1
ATOM 746 C CA . ARG A 1 100 ? -26.612 14.373 -7.700 1.00 63.19 100 ARG A CA 1
ATOM 747 C C . ARG A 1 100 ? -27.427 13.273 -7.019 1.00 63.19 100 ARG A C 1
ATOM 749 O O . ARG A 1 100 ? -27.069 12.877 -5.914 1.00 63.19 100 ARG A O 1
ATOM 756 N N . ASP A 1 101 ? -28.407 12.702 -7.709 1.00 58.06 101 ASP A N 1
ATOM 757 C CA . ASP A 1 101 ? -29.241 11.605 -7.210 1.00 58.06 101 ASP A CA 1
ATOM 758 C C . ASP A 1 101 ? -28.474 10.281 -7.162 1.00 58.06 101 ASP A C 1
ATOM 760 O O . ASP A 1 101 ? -28.507 9.581 -6.150 1.00 58.06 101 ASP A O 1
ATOM 764 N N . LEU A 1 102 ? -27.689 9.962 -8.198 1.00 57.88 102 LEU A N 1
ATOM 765 C CA . LEU A 1 102 ? -26.757 8.833 -8.177 1.00 57.88 102 LEU A CA 1
ATOM 766 C C . LEU A 1 102 ? -25.727 9.015 -7.066 1.00 57.88 102 LEU A C 1
ATOM 768 O O . LEU A 1 102 ? -25.460 8.063 -6.342 1.00 57.88 102 LEU A O 1
ATOM 772 N N . LYS A 1 103 ? -25.177 10.217 -6.874 1.00 65.56 103 LYS A N 1
ATOM 773 C CA . LYS A 1 103 ? -24.236 10.529 -5.791 1.00 65.56 103 LYS A CA 1
ATOM 774 C C . LYS A 1 103 ? -24.911 10.409 -4.426 1.00 65.56 103 LYS A C 1
ATOM 776 O O . LYS A 1 103 ? -24.301 9.847 -3.530 1.00 65.56 103 LYS A O 1
ATOM 781 N N . GLY A 1 104 ? -26.150 10.865 -4.258 1.00 64.50 104 GLY A N 1
ATOM 782 C CA . GLY A 1 104 ? -26.910 10.763 -3.009 1.00 64.50 104 GLY A CA 1
ATOM 783 C C . GLY A 1 104 ? -27.242 9.317 -2.640 1.00 64.50 104 GLY A C 1
ATOM 784 O O . GLY A 1 104 ? -26.930 8.868 -1.535 1.00 64.50 104 GLY A O 1
ATOM 785 N N . LEU A 1 105 ? -27.786 8.560 -3.596 1.00 55.59 105 LEU A N 1
ATOM 786 C CA . LEU A 1 105 ? -28.135 7.148 -3.427 1.00 55.59 105 LEU A CA 1
ATOM 787 C C . LEU A 1 105 ? -26.889 6.287 -3.201 1.00 55.59 105 LEU A C 1
ATOM 789 O O . LEU A 1 105 ? -26.836 5.512 -2.246 1.00 55.59 105 LEU A O 1
ATOM 793 N N . THR A 1 106 ? -25.845 6.469 -4.015 1.00 64.31 106 THR A N 1
ATOM 794 C CA . THR A 1 106 ? -24.599 5.705 -3.853 1.00 64.31 106 THR A CA 1
ATOM 795 C C . THR A 1 106 ? -23.828 6.116 -2.603 1.00 64.31 106 THR A C 1
ATOM 797 O O . THR A 1 106 ? -23.271 5.243 -1.946 1.00 64.31 106 THR A O 1
ATOM 800 N N . SER A 1 107 ? -23.828 7.395 -2.213 1.00 73.81 107 SER A N 1
ATOM 801 C CA . SER A 1 107 ? -23.168 7.866 -0.986 1.00 73.81 107 SER A CA 1
ATOM 802 C C . SER A 1 107 ? -23.830 7.298 0.270 1.00 73.81 107 SER A C 1
ATOM 804 O O . SER A 1 107 ? -23.119 6.834 1.161 1.00 73.81 107 SER A O 1
ATOM 806 N N . SER A 1 108 ? -25.168 7.266 0.326 1.00 81.25 108 SER A N 1
ATOM 807 C CA . SER A 1 108 ? -25.911 6.699 1.462 1.00 81.25 108 SER A CA 1
ATOM 808 C C . SER A 1 108 ? -25.686 5.190 1.593 1.00 81.25 108 SER A C 1
ATOM 810 O O . SER A 1 108 ? -25.355 4.694 2.673 1.00 81.25 108 SER A O 1
ATOM 812 N N . GLU A 1 109 ? -25.765 4.441 0.488 1.00 85.00 109 GLU A N 1
ATOM 813 C CA . GLU A 1 109 ? -25.469 3.004 0.505 1.00 85.00 109 GLU A CA 1
ATOM 814 C C . GLU A 1 109 ? -24.013 2.720 0.890 1.00 85.00 109 GLU A C 1
ATOM 816 O O . GLU A 1 109 ? -23.743 1.853 1.728 1.00 85.00 109 GLU A O 1
ATOM 821 N N . LEU A 1 110 ? -23.064 3.455 0.304 1.00 87.69 110 LEU A N 1
ATOM 822 C CA . LEU A 1 110 ? -21.640 3.294 0.580 1.00 87.69 110 LEU A CA 1
ATOM 823 C C . LEU A 1 110 ? -21.329 3.591 2.048 1.00 87.69 110 LEU A C 1
ATOM 825 O O . LEU A 1 110 ? -20.580 2.850 2.684 1.00 87.69 110 LEU A O 1
ATOM 829 N N . GLU A 1 111 ? -21.939 4.631 2.610 1.00 91.12 111 GLU A N 1
ATOM 830 C CA . GLU A 1 111 ? -21.830 4.963 4.025 1.00 91.12 111 GLU A CA 1
ATOM 831 C C . GLU A 1 111 ? -22.382 3.851 4.916 1.00 91.12 111 GLU A C 1
ATOM 833 O O . GLU A 1 111 ? -21.699 3.427 5.848 1.00 91.12 111 GLU A O 1
ATOM 838 N N . GLN A 1 112 ? -23.562 3.304 4.615 1.00 94.25 112 GLN A N 1
ATOM 839 C CA . GLN A 1 112 ? -24.111 2.181 5.378 1.00 94.25 112 GLN A CA 1
ATOM 840 C C . GLN A 1 112 ? -23.201 0.948 5.334 1.00 94.25 112 GLN A C 1
ATOM 842 O O . GLN A 1 112 ? -23.037 0.251 6.341 1.00 94.25 112 GLN A O 1
ATOM 847 N N . VAL A 1 113 ? -22.608 0.647 4.177 1.00 95.75 113 VAL A N 1
ATOM 848 C CA . VAL A 1 113 ? -21.652 -0.460 4.047 1.00 95.75 113 VAL A CA 1
ATOM 849 C C . VAL A 1 113 ? -20.368 -0.156 4.823 1.00 95.75 113 VAL A C 1
ATOM 851 O O . VAL A 1 113 ? -19.853 -1.048 5.496 1.00 95.75 113 VAL A O 1
ATOM 854 N N . MET A 1 114 ? -19.888 1.089 4.804 1.00 96.06 114 MET A N 1
ATOM 855 C CA . MET A 1 114 ? -18.724 1.526 5.577 1.00 96.06 114 MET A CA 1
ATOM 856 C C . MET A 1 114 ? -18.973 1.394 7.080 1.00 96.06 114 MET A C 1
ATOM 858 O O . MET A 1 114 ? -18.157 0.793 7.771 1.00 96.06 114 MET A O 1
ATOM 862 N N . LEU A 1 115 ? -20.135 1.830 7.575 1.00 97.06 115 LEU A N 1
ATOM 863 C CA . LEU A 1 115 ? -20.549 1.655 8.970 1.00 97.06 115 LEU A CA 1
ATOM 864 C C . LEU A 1 115 ? -20.565 0.178 9.388 1.00 97.06 115 LEU A C 1
ATOM 866 O O . LEU A 1 115 ? -20.133 -0.162 10.488 1.00 97.06 115 LEU A O 1
ATOM 870 N N . LYS A 1 116 ? -21.022 -0.715 8.502 1.00 97.50 116 LYS A N 1
ATOM 871 C CA . LYS A 1 116 ? -20.997 -2.168 8.736 1.00 97.50 116 LYS A CA 1
ATOM 872 C C . LYS A 1 116 ? -19.577 -2.741 8.710 1.00 97.50 1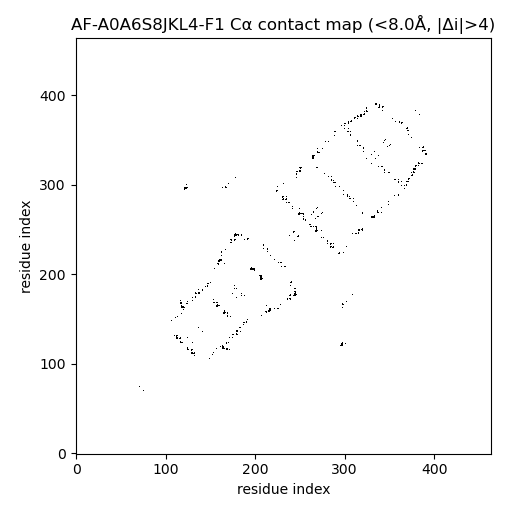16 LYS A C 1
ATOM 874 O O . LYS A 1 116 ? -19.298 -3.676 9.457 1.00 97.50 116 LYS A O 1
ATOM 879 N N . ALA A 1 117 ? -18.698 -2.213 7.860 1.00 97.88 117 ALA A N 1
ATOM 880 C CA . ALA A 1 117 ? -17.305 -2.640 7.757 1.00 97.88 117 ALA A CA 1
ATOM 881 C C . ALA A 1 117 ? -16.456 -2.169 8.949 1.00 97.88 117 ALA A C 1
ATOM 883 O O . ALA A 1 117 ? -15.561 -2.894 9.371 1.00 97.88 117 ALA A O 1
ATOM 884 N N . THR A 1 118 ? -16.751 -0.994 9.512 1.00 98.19 118 THR A N 1
ATOM 885 C CA . THR A 1 118 ? -15.989 -0.366 10.604 1.00 98.19 118 THR A CA 1
ATOM 886 C C . THR A 1 118 ? -16.714 -0.428 11.946 1.00 98.19 118 THR A C 1
ATOM 888 O O . THR A 1 118 ? -16.559 0.467 12.774 1.00 98.19 118 THR A O 1
ATOM 891 N N . LYS A 1 119 ? -17.556 -1.441 12.168 1.00 97.50 119 LYS A N 1
ATOM 892 C CA . LYS A 1 119 ? -18.250 -1.605 13.450 1.00 97.50 119 LYS A CA 1
ATOM 893 C C . LYS A 1 119 ? -17.220 -1.788 14.588 1.00 97.50 119 LYS A C 1
ATOM 895 O O . LYS A 1 119 ? -16.271 -2.547 14.378 1.00 97.50 119 LYS A O 1
ATOM 900 N N . PRO A 1 120 ? -17.398 -1.170 15.771 1.00 96.50 120 PRO A N 1
ATOM 901 C CA . PRO A 1 120 ? -16.470 -1.266 16.908 1.00 96.50 120 PRO A CA 1
ATOM 902 C C . PRO A 1 120 ? -16.576 -2.617 17.643 1.00 96.50 120 PRO A C 1
ATOM 904 O O . PRO A 1 120 ? -16.982 -2.698 18.798 1.00 96.50 120 PRO A O 1
ATOM 907 N N . ASP A 1 121 ? -16.289 -3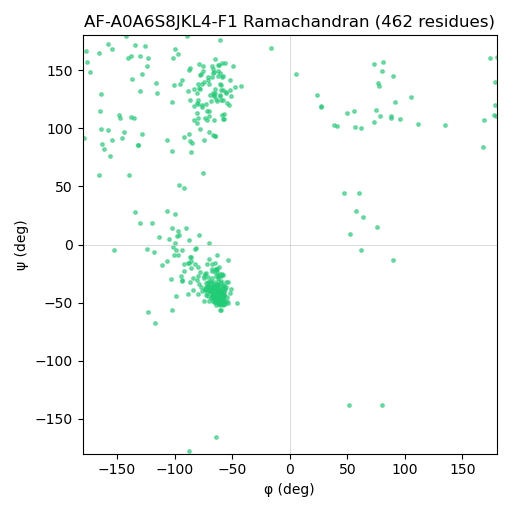.716 16.948 1.00 96.69 121 ASP A N 1
ATOM 908 C CA . ASP A 1 121 ? -16.234 -5.068 17.516 1.00 96.69 121 ASP A CA 1
ATOM 909 C C . ASP A 1 121 ? -14.866 -5.725 17.280 1.00 96.69 121 ASP A C 1
ATOM 911 O O . ASP A 1 121 ? -14.087 -5.286 16.429 1.00 96.69 121 ASP A O 1
ATOM 915 N N . ASP A 1 122 ? -14.547 -6.760 18.058 1.00 95.94 122 ASP A N 1
ATOM 916 C CA . ASP A 1 122 ? -13.254 -7.455 17.976 1.00 95.94 122 ASP A CA 1
ATOM 917 C C . ASP A 1 122 ? -13.088 -8.283 16.692 1.00 95.94 122 ASP A C 1
ATOM 919 O O . ASP A 1 122 ? -11.971 -8.672 16.361 1.00 95.94 122 ASP A O 1
ATOM 923 N N . THR A 1 123 ? -14.172 -8.498 15.938 1.00 96.88 123 THR A N 1
ATOM 924 C CA . THR A 1 123 ? -14.133 -9.258 14.683 1.00 96.88 123 THR A CA 1
ATOM 925 C C . THR A 1 123 ? -13.569 -8.414 13.543 1.00 96.88 123 THR A C 1
ATOM 927 O O . THR A 1 123 ? -13.839 -7.216 13.492 1.00 96.88 123 THR A O 1
ATOM 930 N N . PRO A 1 124 ? -12.829 -8.983 12.583 1.00 97.25 124 PRO A N 1
ATOM 931 C CA . PRO A 1 124 ? -12.279 -8.225 11.471 1.00 97.25 124 PRO A CA 1
ATOM 932 C C . PRO A 1 124 ? -13.387 -7.670 10.572 1.00 97.25 124 PRO A C 1
ATOM 934 O O . PRO A 1 124 ? -14.523 -8.160 10.545 1.00 97.25 124 PRO A O 1
ATOM 937 N N . ALA A 1 125 ? -13.052 -6.640 9.791 1.00 97.50 125 ALA A N 1
ATOM 938 C CA . ALA A 1 125 ? -13.956 -6.119 8.773 1.00 97.50 125 ALA A CA 1
ATOM 939 C C . ALA A 1 125 ? -14.391 -7.256 7.831 1.00 97.50 125 ALA A C 1
ATOM 941 O O . ALA A 1 125 ? -13.567 -7.918 7.200 1.00 97.50 125 ALA A O 1
ATOM 942 N N . LYS A 1 126 ? -15.701 -7.503 7.736 1.00 97.38 126 LYS A N 1
ATOM 943 C CA . LYS A 1 126 ? -16.220 -8.631 6.950 1.00 97.38 126 LYS A CA 1
ATOM 944 C C . LYS A 1 126 ? -15.919 -8.429 5.467 1.00 97.38 126 LYS A C 1
ATOM 946 O O . LYS A 1 126 ? -16.344 -7.420 4.899 1.00 97.38 126 LYS A O 1
ATOM 951 N N . GLY A 1 127 ? -15.310 -9.438 4.836 1.00 96.69 127 GLY A N 1
ATOM 952 C CA . GLY A 1 127 ? -14.908 -9.420 3.422 1.00 96.69 127 GLY A CA 1
ATOM 953 C C . GLY A 1 127 ? -15.995 -8.887 2.490 1.00 96.69 127 GLY A C 1
ATOM 954 O O . GLY A 1 127 ? -15.768 -7.901 1.804 1.00 96.69 127 GLY A O 1
ATOM 955 N N . LYS A 1 128 ? -17.230 -9.400 2.594 1.00 97.19 128 LYS A N 1
ATOM 956 C CA . LYS A 1 128 ? -18.373 -8.951 1.771 1.00 97.19 128 LYS A CA 1
ATOM 957 C C . LYS A 1 128 ? -18.648 -7.439 1.798 1.00 97.19 128 LYS A C 1
ATOM 959 O O . LYS A 1 128 ? -19.159 -6.890 0.828 1.00 97.19 128 LYS A O 1
ATOM 964 N N . HIS A 1 129 ? -18.386 -6.762 2.919 1.00 97.88 129 HIS A N 1
ATOM 965 C CA . HIS A 1 129 ? -18.599 -5.317 3.023 1.00 97.88 129 HIS A CA 1
ATOM 966 C C . HIS A 1 129 ? -17.442 -4.566 2.377 1.00 97.88 129 HIS A C 1
ATOM 968 O O . HIS A 1 129 ? -17.672 -3.642 1.606 1.00 97.88 129 HIS A O 1
ATOM 974 N N . VAL A 1 130 ? -16.211 -5.011 2.623 1.00 97.88 130 VAL A N 1
ATOM 975 C CA . VAL A 1 130 ? -15.0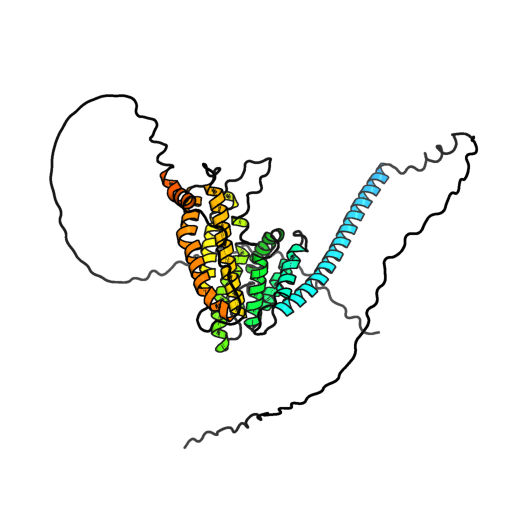15 -4.417 2.024 1.00 97.88 130 VAL A CA 1
ATOM 976 C C . VAL A 1 130 ? -14.991 -4.620 0.506 1.00 97.88 130 VAL A C 1
ATOM 978 O O . VAL A 1 130 ? -14.753 -3.672 -0.232 1.00 97.88 130 VAL A O 1
ATOM 981 N N . GLU A 1 131 ? -15.334 -5.814 0.026 1.00 96.94 131 GLU A N 1
ATOM 982 C CA . GLU A 1 131 ? -15.510 -6.128 -1.396 1.00 96.94 131 GLU A CA 1
ATOM 983 C C . GLU A 1 131 ? -16.588 -5.264 -2.043 1.00 96.94 131 GLU A C 1
ATOM 985 O O . GLU A 1 131 ? -16.391 -4.782 -3.153 1.00 96.94 131 GLU A O 1
ATOM 990 N N . ARG A 1 132 ? -17.710 -5.012 -1.356 1.00 96.12 132 ARG A N 1
ATOM 991 C CA . ARG A 1 132 ? -18.742 -4.106 -1.873 1.00 96.12 132 ARG A CA 1
ATOM 992 C C . ARG A 1 132 ? -18.224 -2.671 -1.986 1.00 96.12 132 ARG A C 1
ATOM 994 O O . ARG A 1 132 ? -18.500 -2.043 -3.000 1.00 96.12 132 ARG A O 1
ATOM 1001 N N . LEU A 1 133 ? -17.479 -2.170 -0.994 1.00 95.75 133 LEU A N 1
ATOM 1002 C CA . LEU A 1 133 ? -16.881 -0.825 -1.024 1.00 95.75 133 LEU A CA 1
ATOM 1003 C C . LEU A 1 133 ? -15.881 -0.680 -2.175 1.00 95.75 133 LEU A C 1
ATOM 1005 O O . LEU A 1 133 ? -15.986 0.250 -2.968 1.00 95.75 133 LEU A O 1
ATOM 1009 N N . VAL A 1 134 ? -14.939 -1.617 -2.292 1.00 96.38 134 VAL A N 1
ATOM 1010 C CA . VAL A 1 134 ? -13.934 -1.605 -3.363 1.00 96.38 134 VAL A CA 1
ATOM 1011 C C . VAL A 1 134 ? -14.590 -1.831 -4.726 1.00 96.38 134 VAL A C 1
ATOM 1013 O O . VAL A 1 134 ? -14.256 -1.147 -5.688 1.00 96.38 134 VAL A O 1
ATOM 1016 N N . GLY A 1 135 ? -15.573 -2.728 -4.814 1.00 94.81 135 GLY A N 1
ATOM 1017 C CA . GLY A 1 135 ? -16.282 -3.073 -6.046 1.00 94.81 135 GLY A CA 1
ATOM 1018 C C . GLY A 1 135 ? -16.989 -1.890 -6.709 1.00 94.81 135 GLY A C 1
ATOM 1019 O O . GLY A 1 135 ? -17.143 -1.884 -7.927 1.00 94.81 135 GLY A O 1
ATOM 1020 N N . VAL A 1 136 ? -17.350 -0.853 -5.946 1.00 92.94 136 VAL A N 1
ATOM 1021 C CA . VAL A 1 136 ? -17.903 0.396 -6.497 1.00 92.94 136 VAL A CA 1
ATOM 1022 C C . VAL A 1 136 ? -16.925 1.073 -7.467 1.00 92.94 136 VAL A C 1
ATOM 1024 O O . VAL A 1 136 ? -17.366 1.619 -8.476 1.00 92.94 136 VAL A O 1
ATOM 1027 N N . THR A 1 137 ? -15.611 0.967 -7.237 1.00 94.50 137 THR A N 1
ATOM 1028 C CA . THR A 1 137 ? -14.588 1.524 -8.148 1.00 94.50 137 THR A CA 1
ATOM 1029 C C . THR A 1 137 ? -14.632 0.889 -9.543 1.00 94.50 137 THR A C 1
ATOM 1031 O O . THR A 1 137 ? -14.318 1.550 -10.521 1.00 94.50 137 THR A O 1
ATOM 1034 N N . TYR A 1 138 ? -15.095 -0.359 -9.664 1.00 94.38 138 TYR A N 1
ATOM 1035 C CA . TYR A 1 138 ? -15.254 -1.043 -10.954 1.00 94.38 138 TYR A CA 1
ATOM 1036 C C . TYR A 1 138 ? -16.611 -0.774 -11.618 1.00 94.38 138 TYR A C 1
ATOM 1038 O O . TYR A 1 138 ? -16.795 -1.061 -12.798 1.00 94.38 138 TYR A O 1
ATOM 1046 N N . GLN A 1 139 ? -17.585 -0.267 -10.860 1.00 91.94 139 GLN A N 1
ATOM 1047 C CA . GLN A 1 139 ? -18.945 -0.004 -11.343 1.00 91.94 139 GLN A CA 1
ATOM 1048 C C . GLN A 1 139 ? -19.112 1.438 -11.823 1.00 91.94 139 GLN A C 1
ATOM 1050 O O . GLN A 1 139 ? -19.913 1.706 -12.718 1.00 91.94 139 GLN A O 1
ATOM 1055 N N . ILE A 1 140 ? -18.369 2.369 -11.226 1.00 89.19 140 ILE A N 1
ATOM 1056 C CA . ILE A 1 140 ? -18.458 3.796 -11.525 1.00 89.19 140 ILE A CA 1
ATOM 1057 C C . ILE A 1 140 ? -17.398 4.179 -12.557 1.00 89.19 140 ILE A C 1
ATOM 1059 O O . ILE A 1 140 ? -16.245 3.762 -12.482 1.00 89.19 140 ILE A O 1
ATOM 1063 N N . SER A 1 141 ? -17.789 5.013 -13.521 1.00 91.12 141 SER A N 1
ATOM 1064 C CA . SER A 1 141 ? -16.866 5.565 -14.514 1.00 91.12 141 SER A CA 1
ATOM 1065 C C . SER A 1 141 ? -15.746 6.379 -13.843 1.00 91.12 141 SER A C 1
ATOM 1067 O O . SER A 1 141 ? -16.051 7.207 -12.983 1.00 91.12 141 SER A O 1
ATOM 1069 N N . PRO A 1 142 ? -14.477 6.250 -14.280 1.00 90.19 142 PRO A N 1
ATOM 1070 C CA . PRO A 1 142 ? -13.341 7.010 -13.738 1.00 90.19 142 PRO A CA 1
ATOM 1071 C C . PRO A 1 142 ? -13.444 8.525 -13.956 1.00 90.19 142 PRO A C 1
ATOM 1073 O O . PRO A 1 142 ? -12.666 9.288 -13.393 1.00 90.19 142 PRO A O 1
ATOM 1076 N N . ARG A 1 143 ? -14.416 8.985 -14.759 1.00 89.69 143 ARG A N 1
ATOM 1077 C CA . ARG A 1 143 ? -14.738 10.413 -14.906 1.00 89.69 143 ARG A CA 1
ATOM 1078 C C . ARG A 1 143 ? -15.338 11.026 -13.642 1.00 89.69 143 ARG A C 1
ATOM 1080 O O . ARG A 1 143 ? -15.334 12.245 -13.515 1.00 89.69 143 ARG A O 1
ATOM 1087 N N . TYR A 1 144 ? -15.888 10.203 -12.755 1.00 88.31 144 TYR A N 1
ATOM 1088 C CA . TYR A 1 144 ? -16.493 10.656 -11.515 1.00 88.31 144 TYR A CA 1
ATOM 1089 C C . TYR A 1 144 ? -15.547 10.393 -10.356 1.00 88.31 144 TYR A C 1
ATOM 1091 O O . TYR A 1 144 ? -15.158 9.252 -10.107 1.00 88.31 144 TYR A O 1
ATOM 1099 N N . ASP A 1 145 ? -15.207 11.452 -9.630 1.00 87.12 145 ASP A N 1
ATOM 1100 C CA . ASP A 1 145 ? -14.404 11.320 -8.428 1.00 87.12 145 ASP A CA 1
ATOM 1101 C C . ASP A 1 145 ? -15.283 10.944 -7.233 1.00 87.12 145 ASP A C 1
ATOM 1103 O O . ASP A 1 145 ? -16.042 11.753 -6.695 1.00 87.12 145 ASP A O 1
ATOM 1107 N N . ILE A 1 146 ? -15.160 9.689 -6.818 1.00 91.06 146 ILE A N 1
ATOM 1108 C CA . ILE A 1 146 ? -15.848 9.147 -5.647 1.00 91.06 146 ILE A CA 1
ATOM 1109 C C . ILE A 1 146 ? -15.047 9.348 -4.356 1.00 91.06 146 ILE A C 1
ATOM 1111 O O . ILE A 1 146 ? -15.593 9.206 -3.259 1.00 91.06 146 ILE A O 1
ATOM 1115 N N . TYR A 1 147 ? -13.750 9.655 -4.460 1.00 94.94 147 TYR A N 1
ATOM 1116 C CA . TYR A 1 147 ? -12.830 9.576 -3.333 1.00 94.94 147 TYR A CA 1
ATOM 1117 C C . TYR A 1 147 ? -12.944 10.744 -2.374 1.00 94.94 147 TYR A C 1
ATOM 1119 O O . TYR A 1 147 ? -12.626 10.556 -1.206 1.00 94.94 147 TYR A O 1
ATOM 1127 N N . ASP A 1 148 ? -13.444 11.905 -2.796 1.00 92.44 148 ASP A N 1
ATOM 1128 C CA . ASP A 1 148 ? -13.667 13.016 -1.865 1.00 92.44 148 ASP A CA 1
ATOM 1129 C C . ASP A 1 148 ? -14.621 12.596 -0.730 1.00 92.44 148 ASP A C 1
ATOM 1131 O O . ASP A 1 148 ? -14.276 12.659 0.453 1.00 92.44 148 ASP A O 1
ATOM 1135 N N . ALA A 1 149 ? -15.776 12.024 -1.084 1.00 91.56 149 ALA A N 1
ATOM 1136 C CA . ALA A 1 149 ? -16.736 11.522 -0.107 1.00 91.56 149 ALA A CA 1
ATOM 1137 C C . ALA A 1 149 ? -16.197 10.305 0.667 1.00 91.56 149 ALA A C 1
ATOM 1139 O O . ALA A 1 149 ? -16.312 10.254 1.895 1.00 91.56 149 ALA A O 1
ATOM 1140 N N . VAL A 1 150 ? -15.591 9.330 -0.027 1.00 94.56 150 VAL A N 1
ATOM 1141 C CA . VAL A 1 150 ? -15.060 8.104 0.601 1.00 94.56 150 VAL A CA 1
ATOM 1142 C C . VAL A 1 150 ? -13.984 8.436 1.634 1.00 94.56 150 VAL A C 1
ATOM 1144 O O . VAL A 1 150 ? -14.053 7.958 2.766 1.00 94.56 150 VAL A O 1
ATOM 1147 N N . LEU A 1 151 ? -12.995 9.253 1.265 1.00 97.12 151 LEU A N 1
ATOM 1148 C CA . LEU A 1 151 ? -11.846 9.567 2.111 1.00 97.12 151 LEU A CA 1
ATOM 1149 C C . LEU A 1 151 ? -12.245 10.420 3.311 1.00 97.12 151 LEU A C 1
ATOM 1151 O O . LEU A 1 151 ? -11.764 10.152 4.409 1.00 97.12 151 LEU A O 1
ATOM 1155 N N . ARG A 1 152 ? -13.164 11.382 3.154 1.00 96.00 152 ARG A N 1
ATOM 1156 C CA . ARG A 1 152 ? -13.692 12.159 4.290 1.00 96.00 152 ARG A CA 1
ATOM 1157 C C . ARG A 1 152 ? -14.465 11.281 5.274 1.00 96.00 152 ARG A C 1
ATOM 1159 O O . ARG A 1 152 ? -14.294 11.431 6.484 1.00 96.00 152 ARG A O 1
ATOM 1166 N N . LYS A 1 153 ? -15.277 10.337 4.784 1.00 95.44 153 LYS A N 1
ATOM 1167 C CA . LYS A 1 153 ? -16.000 9.383 5.646 1.00 95.44 153 LYS A CA 1
ATOM 1168 C C . LYS A 1 153 ? -15.042 8.416 6.350 1.00 95.44 153 LYS A C 1
ATOM 1170 O O . LYS A 1 153 ? -15.157 8.231 7.561 1.00 95.44 153 LYS A O 1
ATOM 1175 N N . LEU A 1 154 ? -14.054 7.870 5.633 1.00 97.06 154 LEU A N 1
ATOM 1176 C CA . LEU A 1 154 ? -13.006 7.032 6.225 1.00 97.06 154 LEU A CA 1
ATOM 1177 C C . LEU A 1 154 ? -12.193 7.793 7.268 1.00 97.06 154 LEU A C 1
ATOM 1179 O O . LEU A 1 154 ? -11.957 7.261 8.346 1.00 97.06 154 LEU A O 1
ATOM 1183 N N . TRP A 1 155 ? -11.823 9.043 6.992 1.00 97.38 155 TRP A N 1
ATOM 1184 C CA . TRP A 1 155 ? -11.158 9.904 7.965 1.00 97.38 155 TRP A CA 1
ATOM 1185 C C . TRP A 1 155 ? -12.013 10.103 9.218 1.00 97.38 155 TRP A C 1
ATOM 1187 O O . TRP A 1 155 ? -11.530 9.920 10.332 1.00 97.38 155 TRP A O 1
ATOM 1197 N N . GLY A 1 156 ? -13.313 10.362 9.044 1.00 96.31 156 GLY A N 1
ATOM 1198 C CA . GLY A 1 156 ? -14.269 10.415 10.147 1.00 96.31 156 GLY A CA 1
ATOM 1199 C C . GLY A 1 156 ? -14.218 9.172 11.039 1.00 96.31 156 GLY A C 1
ATOM 1200 O O . GLY A 1 156 ? -14.210 9.321 12.259 1.00 96.31 156 GLY A O 1
ATOM 1201 N N . LYS A 1 157 ? -14.107 7.978 10.437 1.00 96.94 157 LYS A N 1
ATOM 1202 C CA . LYS A 1 157 ? -13.931 6.697 11.142 1.00 96.94 157 LYS A CA 1
ATOM 1203 C C . LYS A 1 157 ? -12.553 6.521 11.774 1.00 96.94 157 LYS A C 1
ATOM 1205 O O . LYS A 1 157 ? -12.460 5.959 12.858 1.00 96.94 157 LYS A O 1
ATOM 1210 N N . MET A 1 158 ? -11.492 7.011 11.138 1.00 97.06 158 MET A N 1
ATOM 1211 C CA . MET A 1 158 ? -10.129 6.951 11.678 1.00 97.06 158 MET A CA 1
ATOM 1212 C C . MET A 1 158 ? -9.946 7.822 12.924 1.00 97.06 158 MET A C 1
ATOM 1214 O O . MET A 1 158 ? -9.130 7.491 13.779 1.00 97.06 158 MET A O 1
ATOM 1218 N N . CYS A 1 159 ? -10.716 8.903 13.036 1.00 95.38 159 CYS A N 1
ATOM 1219 C CA . CYS A 1 159 ? -10.712 9.798 14.190 1.00 95.38 159 CYS A CA 1
ATOM 1220 C C . CYS A 1 159 ? -11.663 9.376 15.320 1.00 95.38 159 CYS A C 1
ATOM 1222 O O . CYS A 1 159 ? -11.840 10.138 16.274 1.00 95.38 159 CYS A O 1
ATOM 1224 N N . GLU A 1 160 ? -12.341 8.231 15.216 1.00 94.25 160 GLU A N 1
ATOM 1225 C CA . GLU A 1 160 ? -13.123 7.718 16.340 1.00 94.25 160 GLU A CA 1
ATOM 1226 C C . GLU A 1 160 ? -12.199 7.294 17.492 1.00 94.25 160 GLU A C 1
ATOM 1228 O O . GLU A 1 160 ? -11.032 6.958 17.300 1.00 94.25 160 GLU A O 1
ATOM 1233 N N . LYS A 1 161 ? -12.718 7.323 18.726 1.00 93.06 161 LYS A N 1
ATOM 1234 C CA . LYS A 1 161 ? -11.917 6.998 19.918 1.00 93.06 161 LYS A CA 1
ATOM 1235 C C . LYS A 1 161 ? -11.574 5.510 20.022 1.00 93.06 161 LYS A C 1
ATOM 1237 O O . LYS A 1 161 ? -10.569 5.170 20.649 1.00 93.06 161 LYS A O 1
ATOM 1242 N N . ASP A 1 162 ? -12.421 4.642 19.464 1.00 94.50 162 ASP A N 1
ATOM 1243 C CA . ASP A 1 162 ? -12.216 3.196 19.493 1.00 94.50 162 ASP A CA 1
ATOM 1244 C C . ASP A 1 162 ? -11.210 2.765 18.423 1.00 94.50 162 ASP A C 1
ATOM 1246 O O . ASP A 1 162 ? -11.426 2.940 17.221 1.00 94.50 162 ASP A O 1
ATOM 1250 N N . TRP A 1 163 ? -10.125 2.136 18.871 1.00 94.75 163 TRP A N 1
ATOM 1251 C CA . TRP A 1 163 ? -9.041 1.691 18.002 1.00 94.75 163 TRP A CA 1
ATOM 1252 C C . TRP A 1 163 ? -9.511 0.658 16.970 1.00 94.75 163 TRP A C 1
ATOM 1254 O O . TRP A 1 163 ? -8.928 0.576 15.890 1.00 94.75 163 TRP A O 1
ATOM 1264 N N . ARG A 1 164 ? -10.566 -0.116 17.266 1.00 96.38 164 ARG A N 1
ATOM 1265 C CA . ARG A 1 164 ? -11.111 -1.126 16.344 1.00 96.38 164 ARG A CA 1
ATOM 1266 C C . ARG A 1 164 ? -11.729 -0.474 15.119 1.00 96.38 164 ARG A C 1
ATOM 1268 O O . ARG A 1 164 ? -11.474 -0.926 14.002 1.00 96.38 164 ARG A O 1
ATOM 1275 N N . THR A 1 165 ? -12.497 0.603 15.307 1.00 97.38 165 THR A N 1
ATOM 1276 C CA . THR A 1 165 ? -13.029 1.392 14.190 1.00 97.38 165 THR A CA 1
ATOM 1277 C C . THR A 1 165 ? -11.878 1.943 13.351 1.00 97.38 165 THR A C 1
ATOM 1279 O O . THR A 1 165 ? -11.859 1.727 12.137 1.00 97.38 165 THR A O 1
ATOM 1282 N N . THR A 1 166 ? -10.891 2.588 13.982 1.00 97.25 166 THR A N 1
ATOM 1283 C CA . THR A 1 166 ? -9.743 3.176 13.276 1.00 97.25 166 THR A CA 1
ATOM 1284 C C . THR A 1 166 ? -8.957 2.125 12.495 1.00 97.25 166 THR A C 1
ATOM 1286 O O . THR A 1 166 ? -8.668 2.326 11.315 1.00 97.25 166 THR A O 1
ATOM 1289 N N . MET A 1 167 ? -8.677 0.970 13.104 1.00 97.69 167 MET A N 1
ATOM 1290 C CA . MET A 1 167 ? -7.981 -0.147 12.462 1.00 97.69 167 MET A CA 1
ATOM 1291 C C . MET A 1 167 ? -8.734 -0.654 11.228 1.00 97.69 167 MET A C 1
ATOM 1293 O O . MET A 1 167 ? -8.146 -0.804 10.157 1.00 97.69 167 MET A O 1
ATOM 1297 N N . LYS A 1 168 ? -10.051 -0.866 11.339 1.00 98.56 168 LYS A N 1
ATOM 1298 C CA . LYS A 1 168 ? -10.884 -1.313 10.212 1.00 98.56 168 LYS A CA 1
ATOM 1299 C C . LYS A 1 168 ? -10.987 -0.254 9.119 1.00 98.56 168 LYS A C 1
ATOM 1301 O O . LYS A 1 168 ? -10.971 -0.602 7.943 1.00 98.56 168 LYS A O 1
ATOM 1306 N N . ALA A 1 169 ? -11.053 1.028 9.475 1.00 98.50 169 ALA A N 1
ATOM 1307 C CA . ALA A 1 169 ? -11.050 2.119 8.503 1.00 98.50 169 ALA A CA 1
ATOM 1308 C C . ALA A 1 169 ? -9.725 2.181 7.723 1.00 98.50 169 ALA A C 1
ATOM 1310 O O . ALA A 1 169 ? -9.738 2.342 6.501 1.00 98.50 169 ALA A O 1
ATOM 1311 N N . LEU A 1 170 ? -8.588 1.982 8.399 1.00 98.44 170 LEU A N 1
ATOM 1312 C CA . LEU A 1 170 ? -7.276 1.868 7.750 1.00 98.44 170 LEU A CA 1
ATOM 1313 C C . LEU A 1 170 ? -7.193 0.646 6.846 1.00 98.44 170 LEU A C 1
ATOM 1315 O O . LEU A 1 170 ? -6.729 0.759 5.714 1.00 98.44 170 LEU A O 1
ATOM 1319 N N . TYR A 1 171 ? -7.704 -0.495 7.304 1.00 98.69 171 TYR A N 1
ATOM 1320 C CA . TYR A 1 171 ? -7.791 -1.696 6.484 1.00 98.69 171 TYR A CA 1
ATOM 1321 C C . TYR A 1 171 ? -8.620 -1.456 5.214 1.00 98.69 171 TYR A C 1
ATOM 1323 O O . TYR A 1 171 ? -8.204 -1.834 4.123 1.00 98.69 171 TYR A O 1
ATOM 1331 N N . VAL A 1 172 ? -9.757 -0.760 5.312 1.00 98.62 172 VAL A N 1
ATOM 1332 C CA . VAL A 1 172 ? -10.568 -0.397 4.139 1.00 98.62 172 VAL A CA 1
ATOM 1333 C C . VAL A 1 172 ? -9.803 0.531 3.187 1.00 98.62 172 VAL A C 1
ATOM 1335 O O . VAL A 1 172 ? -9.826 0.289 1.981 1.00 98.62 172 VAL A O 1
ATOM 1338 N N . LEU A 1 173 ? -9.086 1.547 3.686 1.00 98.56 173 LEU A N 1
ATOM 1339 C CA . LEU A 1 173 ? -8.247 2.410 2.838 1.00 98.56 173 LEU A CA 1
ATOM 1340 C C . LEU A 1 173 ? -7.147 1.610 2.122 1.00 98.56 173 LEU A C 1
ATOM 1342 O O . LEU A 1 173 ? -6.916 1.807 0.931 1.00 98.56 173 LEU A O 1
ATOM 1346 N N . HIS A 1 174 ? -6.511 0.676 2.827 1.00 98.62 174 HIS A N 1
ATOM 1347 C CA . HIS A 1 174 ? -5.524 -0.231 2.248 1.00 98.62 174 HIS A CA 1
ATOM 1348 C C . HIS A 1 174 ? -6.137 -1.096 1.135 1.00 98.62 174 HIS A C 1
ATOM 1350 O O . HIS A 1 174 ? -5.541 -1.290 0.081 1.00 98.62 174 HIS A O 1
ATOM 1356 N N . ARG A 1 175 ? -7.369 -1.579 1.321 1.00 98.25 175 ARG A N 1
ATOM 1357 C CA . ARG A 1 175 ? -8.085 -2.345 0.292 1.00 98.25 175 ARG A CA 1
ATOM 1358 C C . ARG A 1 175 ? -8.446 -1.482 -0.921 1.00 98.25 175 ARG A C 1
ATOM 1360 O O . ARG A 1 175 ? -8.313 -1.948 -2.045 1.00 98.25 175 ARG A O 1
ATOM 1367 N N . PHE A 1 176 ? -8.810 -0.212 -0.740 1.00 97.81 176 PHE A N 1
ATOM 1368 C CA . PHE A 1 176 ? -8.991 0.705 -1.875 1.00 97.81 176 PHE A CA 1
ATOM 1369 C C . PHE A 1 176 ? -7.702 0.923 -2.671 1.00 97.81 176 PHE A C 1
ATOM 1371 O O . PHE A 1 176 ? -7.749 0.922 -3.898 1.00 97.81 176 PHE A O 1
ATOM 1378 N N . SER A 1 177 ? -6.560 1.102 -2.001 1.00 97.75 177 SER A N 1
ATOM 1379 C CA . SER A 1 177 ? -5.293 1.366 -2.692 1.00 97.75 177 SER A CA 1
ATOM 1380 C C . SER A 1 177 ? -4.699 0.141 -3.383 1.00 97.75 177 SER A C 1
ATOM 1382 O O . SER A 1 177 ? -3.948 0.299 -4.347 1.00 97.75 177 SER A O 1
ATOM 1384 N N . ALA A 1 178 ? -5.016 -1.063 -2.909 1.00 97.38 178 ALA A N 1
ATOM 1385 C CA . ALA A 1 178 ? -4.440 -2.297 -3.427 1.00 97.38 178 ALA A CA 1
ATOM 1386 C C . ALA A 1 178 ? -5.385 -3.094 -4.347 1.00 97.38 178 ALA A C 1
ATOM 1388 O O . ALA A 1 178 ? -4.912 -3.768 -5.254 1.00 97.38 178 ALA A O 1
ATOM 1389 N N . ASP A 1 179 ? -6.706 -3.012 -4.154 1.00 97.44 179 ASP A N 1
ATOM 1390 C CA . ASP A 1 179 ? -7.694 -3.787 -4.925 1.00 97.44 179 ASP A CA 1
ATOM 1391 C C . ASP A 1 179 ? -8.667 -2.914 -5.733 1.00 97.44 179 ASP A C 1
ATOM 1393 O O . ASP A 1 179 ? -9.488 -3.445 -6.485 1.00 97.44 179 ASP A O 1
ATOM 1397 N N . GLY A 1 180 ? -8.615 -1.588 -5.572 1.00 96.25 180 GLY A N 1
ATOM 1398 C CA . GLY A 1 180 ? -9.421 -0.655 -6.357 1.00 96.25 180 GLY A CA 1
ATOM 1399 C C . GLY A 1 180 ? -9.106 -0.722 -7.850 1.00 96.25 180 GLY A C 1
ATOM 1400 O O . GLY A 1 180 ? -8.003 -1.098 -8.245 1.00 96.25 180 GLY A O 1
ATOM 1401 N N . ALA A 1 181 ? -10.085 -0.345 -8.672 1.00 95.56 181 ALA A N 1
ATOM 1402 C CA . ALA A 1 181 ? -9.944 -0.319 -10.122 1.00 95.56 181 ALA A CA 1
ATOM 1403 C C . ALA A 1 181 ? -8.740 0.547 -10.556 1.00 95.56 181 ALA A C 1
ATOM 1405 O O . ALA A 1 181 ? -8.636 1.700 -10.111 1.00 95.56 181 ALA A O 1
ATOM 1406 N N . PRO A 1 182 ? -7.849 0.044 -11.432 1.00 94.31 182 PRO A N 1
ATOM 1407 C CA . PRO A 1 182 ? -6.676 0.787 -11.893 1.00 94.31 182 PRO A CA 1
ATOM 1408 C C . PRO A 1 182 ? -7.003 2.150 -12.508 1.00 94.31 182 PRO A C 1
ATOM 1410 O O . PRO A 1 182 ? -6.253 3.112 -12.349 1.00 94.31 182 PRO A O 1
ATOM 1413 N N . GLU A 1 183 ? -8.156 2.276 -13.165 1.00 94.38 183 GLU A N 1
ATOM 1414 C CA . GLU A 1 183 ? -8.607 3.518 -13.795 1.00 94.38 183 GLU A CA 1
ATOM 1415 C C . GLU A 1 183 ? -8.874 4.641 -12.783 1.00 94.38 183 GLU A C 1
ATOM 1417 O O . GLU A 1 183 ? -8.818 5.819 -13.133 1.00 94.38 183 GLU A O 1
ATOM 1422 N N . HIS A 1 184 ? -9.140 4.284 -11.526 1.00 95.31 184 HIS A N 1
ATOM 1423 C CA . HIS A 1 184 ? -9.433 5.202 -10.426 1.00 95.31 184 HIS A CA 1
ATOM 1424 C C . HIS A 1 184 ? -8.207 5.523 -9.558 1.00 95.31 184 HIS A C 1
ATOM 1426 O O . HIS A 1 184 ? -8.243 6.436 -8.731 1.00 95.31 184 HIS A O 1
ATOM 1432 N N . ALA A 1 185 ? -7.095 4.814 -9.763 1.00 94.88 185 ALA A N 1
ATOM 1433 C CA . ALA A 1 185 ? -5.875 4.938 -8.972 1.00 94.88 185 ALA A CA 1
ATOM 1434 C C . ALA A 1 185 ? -5.329 6.371 -8.882 1.00 94.88 185 ALA A C 1
ATOM 1436 O O . ALA A 1 185 ? -4.942 6.837 -7.807 1.00 94.88 185 ALA A O 1
ATOM 1437 N N . ALA A 1 186 ? -5.290 7.075 -10.017 1.00 94.88 186 ALA A N 1
ATOM 1438 C CA . ALA A 1 186 ? -4.785 8.443 -10.078 1.00 94.88 186 ALA A CA 1
ATOM 1439 C C . ALA A 1 186 ? -5.657 9.400 -9.250 1.00 94.88 186 ALA A C 1
ATOM 1441 O O . ALA A 1 186 ? -5.120 10.222 -8.506 1.00 94.88 186 ALA A O 1
ATOM 1442 N N . SER A 1 187 ? -6.982 9.240 -9.319 1.00 95.69 187 SER A N 1
ATOM 1443 C CA . SER A 1 187 ? -7.948 10.030 -8.550 1.00 95.69 187 SER A CA 1
ATOM 1444 C C . SER A 1 187 ? -7.793 9.797 -7.046 1.00 95.69 187 SER A C 1
ATOM 1446 O O . SER A 1 187 ? -7.731 10.764 -6.289 1.00 95.69 187 SER A O 1
ATOM 1448 N N . LEU A 1 188 ? -7.620 8.540 -6.608 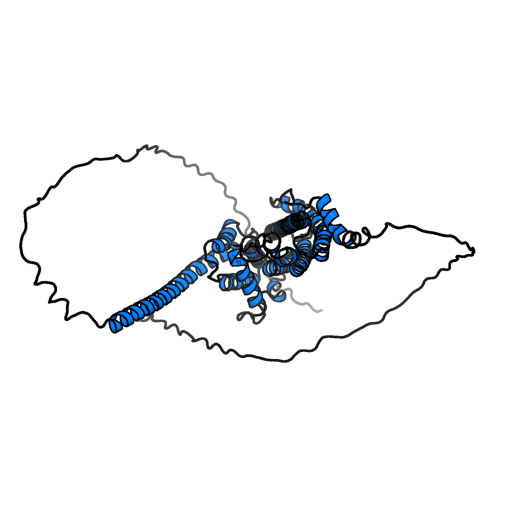1.00 96.88 188 LEU A N 1
ATOM 1449 C CA . LEU A 1 188 ? -7.352 8.217 -5.199 1.00 96.88 188 LEU A CA 1
ATOM 1450 C C . LEU A 1 188 ? -6.092 8.929 -4.689 1.00 96.88 188 LEU A C 1
ATOM 1452 O O . LEU A 1 188 ? -6.133 9.588 -3.649 1.00 96.88 188 LEU A O 1
ATOM 1456 N N . LYS A 1 189 ? -4.978 8.822 -5.425 1.00 96.56 189 LYS A N 1
ATOM 1457 C CA . LYS A 1 189 ? -3.699 9.449 -5.047 1.00 96.56 189 LYS A CA 1
ATOM 1458 C C . LYS A 1 189 ? -3.805 10.968 -4.983 1.00 96.56 189 LYS A C 1
ATOM 1460 O O . LYS A 1 189 ? -3.336 11.573 -4.017 1.00 96.56 189 LYS A O 1
ATOM 1465 N N . ALA A 1 190 ? -4.404 11.575 -6.009 1.00 96.69 190 ALA A N 1
ATOM 1466 C CA . ALA A 1 190 ? -4.576 13.019 -6.100 1.00 96.69 190 ALA A CA 1
ATOM 1467 C C . ALA A 1 190 ? -5.422 13.537 -4.933 1.00 96.69 190 ALA A C 1
ATOM 1469 O O . ALA A 1 190 ? -4.959 14.398 -4.183 1.00 96.69 190 ALA A O 1
ATOM 1470 N N . ARG A 1 191 ? -6.596 12.935 -4.707 1.00 97.31 191 ARG A N 1
ATOM 1471 C CA . ARG A 1 191 ? -7.516 13.360 -3.650 1.00 97.31 191 ARG A CA 1
ATOM 1472 C C . ARG A 1 191 ? -6.952 13.126 -2.250 1.00 97.31 191 ARG A C 1
ATOM 1474 O O . ARG A 1 191 ? -7.097 13.978 -1.379 1.00 97.31 191 ARG A O 1
ATOM 1481 N N . LEU A 1 192 ? -6.247 12.015 -2.021 1.00 97.62 192 LEU A N 1
ATOM 1482 C CA . LEU A 1 192 ? -5.570 11.768 -0.743 1.00 97.62 192 LEU A CA 1
ATOM 1483 C C . LEU A 1 192 ? -4.480 12.813 -0.469 1.00 97.62 192 LEU A C 1
ATOM 1485 O O . LEU A 1 192 ? -4.338 13.282 0.660 1.00 97.62 192 LEU A O 1
ATOM 1489 N N . ARG A 1 193 ? -3.698 13.183 -1.489 1.00 96.81 193 ARG A N 1
ATOM 1490 C CA . ARG A 1 193 ? -2.650 14.205 -1.369 1.00 96.81 193 ARG A CA 1
ATOM 1491 C C . ARG A 1 193 ? -3.237 15.593 -1.106 1.00 96.81 193 ARG A C 1
ATOM 1493 O O . ARG A 1 193 ? -2.682 16.316 -0.284 1.00 96.81 193 ARG A O 1
ATOM 1500 N N . GLU A 1 194 ? -4.324 15.941 -1.784 1.00 97.00 194 GLU A N 1
ATOM 1501 C CA . GLU A 1 194 ? -5.067 17.184 -1.569 1.00 97.00 194 GLU A CA 1
ATOM 1502 C C . GLU A 1 194 ? -5.586 17.265 -0.131 1.00 97.00 194 GLU A C 1
ATOM 1504 O O . GLU A 1 194 ? -5.183 18.160 0.607 1.00 97.00 194 GLU A O 1
ATOM 1509 N N . LEU A 1 195 ? -6.356 16.266 0.319 1.00 96.88 195 LEU A N 1
ATOM 1510 C CA . LEU A 1 195 ? -6.914 16.251 1.673 1.00 96.88 195 LEU A CA 1
ATOM 1511 C C . LEU A 1 195 ? -5.830 16.360 2.748 1.00 96.88 195 LEU A C 1
ATOM 1513 O O . LEU A 1 195 ? -6.004 17.094 3.713 1.00 96.88 195 LEU A O 1
ATOM 1517 N N . ARG A 1 196 ? -4.678 15.699 2.578 1.00 96.19 196 ARG A N 1
ATOM 1518 C CA . ARG A 1 196 ? -3.552 15.808 3.526 1.00 96.19 196 ARG A CA 1
ATOM 1519 C C . ARG A 1 196 ? -2.977 17.220 3.673 1.00 96.19 196 ARG A C 1
ATOM 1521 O O . ARG A 1 196 ? -2.267 17.476 4.646 1.00 96.19 196 ARG A O 1
ATOM 1528 N N . ARG A 1 197 ? -3.231 18.117 2.719 1.00 96.25 197 ARG A N 1
ATOM 1529 C CA . ARG A 1 197 ? -2.845 19.535 2.787 1.00 96.25 197 ARG A CA 1
ATOM 1530 C C . ARG A 1 197 ? -3.970 20.412 3.329 1.00 96.25 197 ARG A C 1
ATOM 1532 O O . ARG A 1 197 ? -3.681 21.421 3.962 1.00 96.25 197 ARG A O 1
ATOM 1539 N N . THR A 1 198 ? -5.219 20.000 3.143 1.00 96.38 1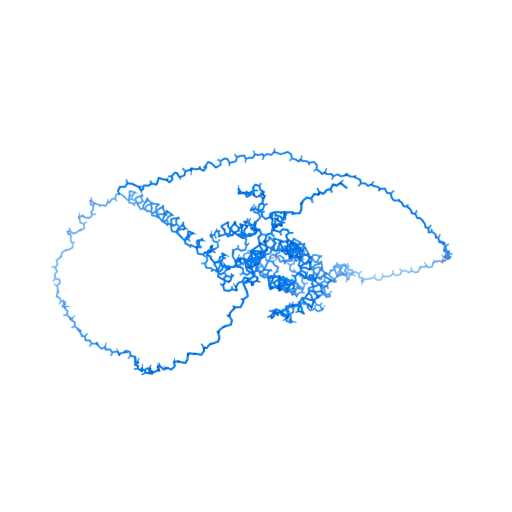98 THR A N 1
ATOM 1540 C CA . THR A 1 198 ? -6.414 20.695 3.627 1.00 96.38 198 THR A CA 1
ATOM 1541 C C . THR A 1 198 ? -6.640 20.476 5.128 1.00 96.38 198 THR A C 1
ATOM 1543 O O . THR A 1 198 ? -6.360 19.402 5.666 1.00 96.38 198 THR A O 1
ATOM 1546 N N . LYS A 1 199 ? -7.187 21.484 5.820 1.00 96.56 199 LYS A N 1
ATOM 1547 C CA . LYS A 1 199 ? -7.660 21.361 7.210 1.00 96.56 199 LYS A CA 1
ATOM 1548 C C . LYS A 1 199 ? -9.040 20.694 7.253 1.00 96.56 199 LYS A C 1
ATOM 1550 O O . LYS A 1 199 ? -9.913 20.993 6.444 1.00 96.56 199 LYS A O 1
ATOM 1555 N N . ASP A 1 200 ? -9.240 19.793 8.206 1.00 95.06 200 ASP A N 1
ATOM 1556 C CA . ASP A 1 200 ? -10.539 19.216 8.535 1.00 95.06 200 ASP A CA 1
ATOM 1557 C C . ASP A 1 200 ? -11.391 20.282 9.241 1.00 95.06 200 ASP A C 1
ATOM 1559 O O . ASP A 1 200 ? -11.055 20.672 10.365 1.00 95.06 200 ASP A O 1
ATOM 1563 N N . PRO A 1 201 ? -12.510 20.733 8.644 1.00 93.75 201 PRO A N 1
ATOM 1564 C CA . PRO A 1 201 ? -13.340 21.784 9.229 1.00 93.75 201 PRO A CA 1
ATOM 1565 C C . PRO A 1 201 ? -13.887 21.400 10.610 1.00 93.75 201 PRO A C 1
ATOM 1567 O O . PRO A 1 201 ? -14.101 22.266 11.452 1.00 93.75 201 PRO A O 1
ATOM 1570 N N . LYS A 1 202 ? -14.065 20.099 10.888 1.00 93.00 202 LYS A N 1
ATOM 1571 C CA . LYS A 1 202 ? -14.598 19.631 12.176 1.00 93.00 202 LYS A CA 1
ATOM 1572 C C . LYS A 1 202 ? -13.552 19.611 13.286 1.00 93.00 202 LYS A C 1
ATOM 1574 O O . LYS A 1 202 ? -13.911 19.676 14.457 1.00 93.00 202 LYS A O 1
ATOM 1579 N N . ARG A 1 203 ? -12.273 19.452 12.938 1.00 90.31 203 ARG A N 1
ATOM 1580 C CA . ARG A 1 203 ? -11.196 19.159 13.903 1.00 90.31 203 ARG A CA 1
ATOM 1581 C C . ARG A 1 203 ? -10.045 20.156 13.874 1.00 90.31 203 ARG A C 1
ATOM 1583 O O . ARG A 1 203 ? -9.139 20.023 14.685 1.00 90.31 203 ARG A O 1
ATOM 1590 N N . LYS A 1 204 ? -10.072 21.127 12.959 1.00 90.50 204 LYS A N 1
ATOM 1591 C CA . LYS A 1 204 ? -9.105 22.225 12.791 1.00 90.50 204 LYS A CA 1
ATOM 1592 C C . LYS A 1 204 ? -7.653 21.820 12.459 1.00 90.50 204 LYS A C 1
ATOM 1594 O O . LYS A 1 204 ? -6.859 22.700 12.143 1.00 90.50 204 LYS A O 1
ATOM 1599 N N . ASP A 1 205 ? -7.316 20.529 12.427 1.00 93.56 205 ASP A N 1
ATOM 1600 C CA . ASP A 1 205 ? -6.035 20.006 11.917 1.00 93.56 205 ASP A CA 1
ATOM 1601 C C . ASP A 1 205 ? -6.156 19.458 10.490 1.00 93.56 205 ASP A C 1
ATOM 1603 O O . ASP A 1 205 ? -7.249 19.229 9.987 1.00 93.56 205 ASP A O 1
ATOM 1607 N N . LYS A 1 206 ? -5.019 19.182 9.841 1.00 96.00 206 LYS A N 1
ATOM 1608 C CA . LYS A 1 206 ? -4.963 18.553 8.510 1.00 96.00 206 LYS A CA 1
ATOM 1609 C C . LYS A 1 206 ? -5.561 17.137 8.499 1.00 96.00 206 LYS A C 1
ATOM 1611 O O . LYS A 1 206 ? -5.373 16.380 9.456 1.00 96.00 206 LYS A O 1
ATOM 1616 N N . PHE A 1 207 ? -6.214 16.741 7.400 1.00 96.69 207 PHE A N 1
ATOM 1617 C CA . PHE A 1 207 ? -6.684 15.356 7.247 1.00 96.69 207 PHE A CA 1
ATOM 1618 C C . PHE A 1 207 ? -5.513 14.364 7.298 1.00 96.69 207 PHE A C 1
ATOM 1620 O O . PHE A 1 207 ? -4.407 14.648 6.832 1.00 96.69 207 PHE A O 1
ATOM 1627 N N . PHE A 1 208 ? -5.772 13.162 7.823 1.00 96.06 208 PHE A N 1
ATOM 1628 C CA . PHE A 1 208 ? -4.778 12.088 7.957 1.00 96.06 208 PHE A CA 1
ATOM 1629 C C . PHE A 1 208 ? -3.538 12.490 8.772 1.00 96.06 208 PHE A C 1
ATOM 1631 O O . PHE A 1 208 ? -2.448 11.954 8.567 1.00 96.06 208 PHE A O 1
ATOM 1638 N N . ASN A 1 209 ? -3.697 13.423 9.715 1.00 93.94 209 ASN A N 1
ATOM 1639 C CA . ASN A 1 209 ? -2.665 13.748 10.690 1.00 93.94 209 ASN A CA 1
ATOM 1640 C C . ASN A 1 209 ? -2.468 12.571 11.662 1.00 93.94 209 ASN A C 1
ATOM 1642 O O . ASN A 1 209 ? -3.405 12.152 12.347 1.00 93.94 209 ASN A O 1
ATOM 1646 N N . SER A 1 210 ? -1.232 12.074 11.759 1.00 91.31 210 SER A N 1
ATOM 1647 C CA . SER A 1 210 ? -0.865 10.971 12.651 1.00 91.31 210 SER A CA 1
ATOM 1648 C C . SER A 1 210 ? -1.201 11.247 14.118 1.00 91.31 210 SER A C 1
ATOM 1650 O O . SER A 1 210 ? -1.624 10.329 14.813 1.00 91.31 210 SER A O 1
ATOM 1652 N N . LYS A 1 211 ? -1.068 12.495 14.594 1.00 89.88 211 LYS A N 1
ATOM 1653 C CA . LYS A 1 211 ? -1.404 12.868 15.979 1.00 89.88 211 LYS A CA 1
ATOM 1654 C C . LYS A 1 211 ? -2.883 12.614 16.269 1.00 89.88 211 LYS A C 1
ATOM 1656 O O . LYS A 1 211 ? -3.204 12.005 17.282 1.00 89.88 211 LYS A O 1
ATOM 1661 N N . GLN A 1 212 ? -3.769 13.018 15.357 1.00 90.25 212 GLN A N 1
ATOM 1662 C CA . GLN A 1 212 ? -5.213 12.826 15.515 1.00 90.25 212 GLN A CA 1
ATOM 1663 C C . GLN A 1 212 ? -5.636 11.367 15.345 1.00 90.25 212 GLN A C 1
ATOM 1665 O O . GLN A 1 212 ? -6.442 10.864 16.123 1.00 90.25 212 GLN A O 1
ATOM 1670 N N . LEU A 1 213 ? -5.069 10.666 14.361 1.00 89.38 213 LEU A N 1
ATOM 1671 C CA . LEU A 1 213 ? -5.324 9.238 14.151 1.00 89.38 213 LEU A CA 1
ATOM 1672 C C . LEU A 1 213 ? -4.959 8.421 15.400 1.00 89.38 213 LEU A C 1
ATOM 1674 O O . LEU A 1 213 ? -5.621 7.446 15.749 1.00 89.38 213 LEU A O 1
ATOM 1678 N N . LEU A 1 214 ? -3.913 8.855 16.100 1.00 89.00 214 LEU A N 1
ATOM 1679 C CA . LEU A 1 214 ? -3.421 8.259 17.331 1.00 89.00 214 LEU A CA 1
ATOM 1680 C C . LEU A 1 214 ? -3.899 9.011 18.573 1.00 89.00 214 LEU A C 1
ATOM 1682 O O . LEU A 1 214 ? -3.211 8.921 19.579 1.00 89.00 214 LEU A O 1
ATOM 1686 N N . ALA A 1 215 ? -5.035 9.715 18.553 1.00 86.94 215 ALA A N 1
ATOM 1687 C CA . ALA A 1 215 ? -5.583 10.429 19.718 1.00 86.94 215 ALA A CA 1
ATOM 1688 C C . ALA A 1 215 ? -6.656 9.635 20.497 1.00 86.94 215 ALA A C 1
ATOM 1690 O O . ALA A 1 215 ? -7.294 10.184 21.391 1.00 86.94 215 ALA A O 1
ATOM 1691 N N . GLY A 1 216 ? -6.873 8.354 20.165 1.00 81.88 216 GLY A N 1
ATOM 1692 C CA . GLY A 1 216 ? -7.934 7.509 20.739 1.00 81.88 216 GLY A CA 1
ATOM 1693 C C . GLY A 1 216 ? -7.836 7.222 22.248 1.00 81.88 216 GLY A C 1
ATOM 1694 O O . GLY A 1 216 ? -7.070 7.843 22.987 1.00 81.88 216 GLY A O 1
ATOM 1695 N N . ASP A 1 217 ? -8.604 6.239 22.723 1.00 83.12 217 ASP A N 1
ATOM 1696 C CA . ASP A 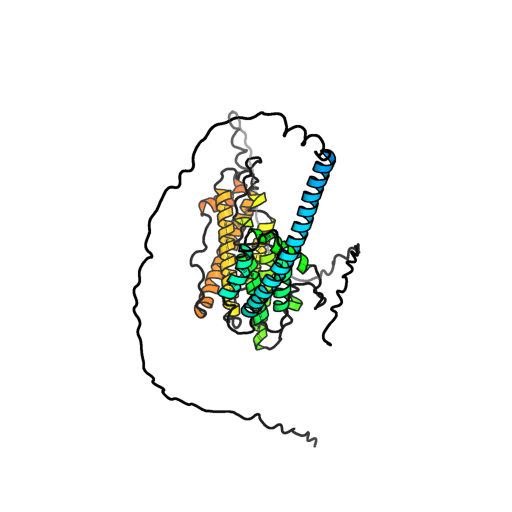1 217 ? -8.670 5.861 24.144 1.00 83.12 217 ASP A CA 1
ATOM 1697 C C . ASP A 1 217 ? -7.323 5.313 24.673 1.00 83.12 217 ASP A C 1
ATOM 1699 O O . ASP A 1 217 ? -6.733 4.398 24.086 1.00 83.12 217 ASP A O 1
ATOM 1703 N N . ALA A 1 218 ? -6.809 5.903 25.757 1.00 82.94 218 ALA A N 1
ATOM 1704 C CA . ALA A 1 218 ? -5.503 5.608 26.358 1.00 82.94 218 ALA A CA 1
ATOM 1705 C C . ALA A 1 218 ? -5.544 4.506 27.432 1.00 82.94 218 ALA A C 1
ATOM 1707 O O . ALA A 1 218 ? -4.577 4.338 28.173 1.00 82.94 218 ALA A O 1
ATOM 1708 N N . LYS A 1 219 ? -6.638 3.734 27.515 1.00 89.69 219 LYS A N 1
ATOM 1709 C CA . LYS A 1 219 ? -6.703 2.544 28.376 1.00 89.69 219 LYS A CA 1
ATOM 1710 C C . LYS A 1 219 ? -5.464 1.650 28.201 1.00 89.69 219 LYS A C 1
ATOM 1712 O O . LYS A 1 219 ? -5.113 1.357 27.053 1.00 89.69 219 LYS A O 1
ATOM 1717 N N . PRO A 1 220 ? -4.859 1.144 29.295 1.00 87.75 220 PRO A N 1
ATOM 1718 C CA . PRO A 1 220 ? -3.659 0.303 29.244 1.00 87.75 220 PRO A CA 1
ATOM 1719 C C . PRO A 1 220 ? -3.765 -0.883 28.275 1.00 87.75 220 PRO A C 1
ATOM 1721 O O . PRO A 1 220 ? -2.829 -1.174 27.534 1.00 87.75 220 PRO A O 1
ATOM 1724 N N . GLU A 1 221 ? -4.940 -1.509 28.205 1.00 88.00 221 GLU A N 1
ATOM 1725 C CA . GLU A 1 221 ? -5.234 -2.639 27.313 1.00 88.00 221 GLU A CA 1
ATOM 1726 C C . GLU A 1 221 ? -5.109 -2.290 25.819 1.00 88.00 221 GLU A C 1
ATOM 1728 O O . GLU A 1 221 ? -4.767 -3.149 25.004 1.00 88.00 221 GLU A O 1
ATOM 1733 N N . ASN A 1 222 ? -5.348 -1.024 25.461 1.00 90.38 222 ASN A N 1
ATOM 1734 C CA . ASN A 1 222 ? -5.366 -0.540 24.082 1.00 90.38 222 ASN A CA 1
ATOM 1735 C C . ASN A 1 222 ? -4.006 -0.008 23.608 1.00 90.38 222 ASN A C 1
ATOM 1737 O O . ASN A 1 222 ? -3.796 0.133 22.400 1.00 90.38 222 ASN A O 1
ATOM 1741 N N . ILE A 1 223 ? -3.075 0.287 24.524 1.00 90.00 223 ILE A N 1
ATOM 1742 C CA . ILE A 1 223 ? -1.778 0.913 24.205 1.00 90.00 223 ILE A CA 1
ATOM 1743 C C . ILE A 1 223 ? -1.000 0.078 23.181 1.00 90.00 223 ILE A C 1
ATOM 1745 O O . ILE A 1 223 ? -0.493 0.611 22.192 1.00 90.00 223 ILE A O 1
ATOM 1749 N N . LYS A 1 224 ? -0.979 -1.245 23.366 1.00 90.88 224 LYS A N 1
ATOM 1750 C CA . LYS A 1 224 ? -0.316 -2.189 22.455 1.00 90.88 224 LYS A CA 1
ATOM 1751 C C . LYS A 1 224 ? -0.885 -2.135 21.031 1.00 90.88 224 LYS A C 1
ATOM 1753 O O . LYS A 1 224 ? -0.135 -2.030 20.064 1.00 90.88 224 LYS A O 1
ATOM 1758 N N . PHE A 1 225 ? -2.208 -2.081 20.882 1.00 92.94 225 PHE A N 1
ATOM 1759 C CA . PHE A 1 225 ? -2.842 -1.999 19.563 1.00 92.94 225 PHE A CA 1
ATOM 1760 C C . PHE A 1 225 ? -2.587 -0.654 18.882 1.00 92.94 225 PHE A C 1
ATOM 1762 O O . PHE A 1 225 ? -2.439 -0.603 17.662 1.00 92.94 225 PHE A O 1
ATOM 1769 N N . ARG A 1 226 ? -2.455 0.434 19.650 1.00 92.38 226 ARG A N 1
ATOM 1770 C CA . ARG A 1 226 ? -2.100 1.759 19.113 1.00 92.38 226 ARG A CA 1
ATOM 1771 C C . ARG A 1 226 ? -0.674 1.811 18.585 1.00 92.38 226 ARG A C 1
ATOM 1773 O O . ARG A 1 226 ? -0.441 2.439 17.553 1.00 92.38 226 ARG A O 1
ATOM 1780 N N . ALA A 1 227 ? 0.261 1.130 19.247 1.00 93.31 227 ALA A N 1
ATOM 1781 C CA . ALA A 1 227 ? 1.634 1.026 18.767 1.00 93.31 227 ALA A CA 1
ATOM 1782 C C . ALA A 1 227 ? 1.691 0.350 17.389 1.00 93.31 227 ALA A C 1
ATOM 1784 O O . ALA A 1 227 ? 2.377 0.849 16.495 1.00 93.31 227 ALA A O 1
ATOM 1785 N N . PHE A 1 228 ? 0.949 -0.744 17.187 1.00 96.69 228 PHE A N 1
ATOM 1786 C CA . PHE A 1 228 ? 0.804 -1.370 15.870 1.00 96.69 228 PHE A CA 1
ATOM 1787 C C . PHE A 1 228 ? 0.065 -0.461 14.877 1.00 96.69 228 PHE A C 1
ATOM 1789 O O . PHE A 1 228 ? 0.537 -0.256 13.760 1.00 96.69 228 PHE A O 1
ATOM 1796 N N . MET A 1 229 ? -1.053 0.143 15.291 1.00 95.88 229 MET A N 1
ATOM 1797 C CA . MET A 1 229 ? -1.869 1.034 14.459 1.00 95.88 229 MET A CA 1
ATOM 1798 C C . MET A 1 229 ? -1.080 2.221 13.909 1.00 95.88 229 MET A C 1
ATOM 1800 O O . MET A 1 229 ? -1.282 2.585 12.758 1.00 95.88 229 MET A O 1
ATOM 1804 N N . SER A 1 230 ? -0.154 2.790 14.683 1.00 96.19 230 SER A N 1
ATOM 1805 C CA . SER A 1 230 ? 0.754 3.845 14.215 1.00 96.19 230 SER A CA 1
ATOM 1806 C C . SER A 1 230 ? 1.607 3.384 13.029 1.00 96.19 230 SER A C 1
ATOM 1808 O O . SER A 1 230 ? 1.641 4.039 11.984 1.00 96.19 230 SER A O 1
ATOM 1810 N N . ARG A 1 231 ? 2.229 2.203 13.151 1.00 97.94 231 ARG A N 1
ATOM 1811 C CA . ARG A 1 231 ? 3.073 1.611 12.099 1.00 97.94 231 ARG A CA 1
ATOM 1812 C C . ARG A 1 231 ? 2.240 1.267 10.864 1.00 97.94 231 ARG A C 1
ATOM 1814 O O . ARG A 1 231 ? 2.627 1.600 9.746 1.00 97.94 231 ARG A O 1
ATOM 1821 N N . TYR A 1 232 ? 1.056 0.696 11.079 1.00 98.56 232 TYR A N 1
ATOM 1822 C CA . TYR A 1 232 ? 0.132 0.354 10.004 1.00 98.56 232 TYR A CA 1
ATOM 1823 C C . TYR A 1 232 ? -0.429 1.588 9.289 1.00 98.56 232 TYR A C 1
ATOM 1825 O O . TYR A 1 232 ? -0.470 1.616 8.064 1.00 98.56 232 TYR A O 1
ATOM 1833 N N . ALA A 1 233 ? -0.804 2.641 10.017 1.00 98.12 233 ALA A N 1
ATOM 1834 C CA . ALA A 1 233 ? -1.288 3.883 9.424 1.00 98.12 233 ALA A CA 1
ATOM 1835 C C . ALA A 1 233 ? -0.221 4.547 8.552 1.00 98.12 233 ALA A C 1
ATOM 1837 O O . ALA A 1 233 ? -0.519 4.965 7.433 1.00 98.12 233 ALA A O 1
ATOM 1838 N N . HIS A 1 234 ? 1.026 4.586 9.032 1.00 98.19 234 HIS A N 1
ATOM 1839 C CA . HIS A 1 234 ? 2.149 5.078 8.242 1.00 98.19 234 HIS A CA 1
ATOM 1840 C C . HIS A 1 234 ? 2.305 4.286 6.937 1.00 98.19 234 HIS A C 1
ATOM 1842 O O . HIS A 1 234 ? 2.358 4.885 5.862 1.00 98.19 234 HIS A O 1
ATOM 1848 N N . TYR A 1 235 ? 2.286 2.953 7.022 1.00 98.69 235 TYR A N 1
ATOM 1849 C CA . TYR A 1 235 ? 2.359 2.084 5.852 1.00 98.69 235 TYR A CA 1
ATOM 1850 C C . TYR A 1 235 ? 1.205 2.316 4.868 1.00 98.69 235 TYR A C 1
ATOM 1852 O O . TYR A 1 235 ? 1.451 2.538 3.687 1.00 98.69 235 TYR A O 1
ATOM 1860 N N . VAL A 1 236 ? -0.047 2.313 5.334 1.00 98.56 236 VAL A N 1
ATOM 1861 C CA . VAL A 1 236 ? -1.234 2.444 4.471 1.00 98.56 236 VAL A CA 1
ATOM 1862 C C . VAL A 1 236 ? -1.280 3.801 3.772 1.00 98.56 236 VAL A C 1
ATOM 1864 O O . VAL A 1 236 ? -1.582 3.862 2.579 1.00 98.56 236 VAL A O 1
ATOM 1867 N N . LEU A 1 237 ? -0.962 4.889 4.481 1.00 97.94 237 LEU A N 1
ATOM 1868 C CA . LEU A 1 237 ? -0.939 6.229 3.892 1.00 97.94 237 LEU A CA 1
ATOM 1869 C C . LEU A 1 237 ? 0.175 6.358 2.852 1.00 97.94 237 LEU A C 1
ATOM 1871 O O . LEU A 1 237 ? -0.083 6.856 1.758 1.00 97.94 237 LEU A O 1
ATOM 1875 N N . LEU A 1 238 ? 1.380 5.866 3.156 1.00 97.81 238 LEU A N 1
ATOM 1876 C CA . LEU A 1 238 ? 2.485 5.835 2.198 1.00 97.81 238 LEU A CA 1
ATOM 1877 C C . LEU A 1 238 ? 2.114 4.994 0.968 1.00 97.81 238 LEU A C 1
ATOM 1879 O O . LEU A 1 238 ? 2.248 5.445 -0.170 1.00 97.81 238 LEU A O 1
ATOM 1883 N N . ARG A 1 239 ? 1.556 3.801 1.195 1.00 97.88 239 ARG A N 1
ATOM 1884 C CA . ARG A 1 239 ? 1.106 2.888 0.145 1.00 97.88 239 ARG A CA 1
ATOM 1885 C C . ARG A 1 239 ? 0.099 3.545 -0.790 1.00 97.88 239 ARG A C 1
ATOM 1887 O O . ARG A 1 239 ? 0.283 3.504 -2.003 1.00 97.88 239 ARG A O 1
ATOM 1894 N N . ALA A 1 240 ? -0.948 4.149 -0.235 1.00 97.50 240 ALA A N 1
ATOM 1895 C CA . ALA A 1 240 ? -2.018 4.772 -1.007 1.00 97.50 240 ALA A CA 1
ATOM 1896 C C . ALA A 1 240 ? -1.565 6.021 -1.776 1.00 97.50 240 ALA A C 1
ATOM 1898 O O . ALA A 1 240 ? -2.189 6.378 -2.769 1.00 97.50 240 ALA A O 1
ATOM 1899 N N . GLN A 1 241 ? -0.488 6.683 -1.347 1.00 96.44 241 GLN A N 1
ATOM 1900 C CA . GLN A 1 241 ? 0.081 7.829 -2.056 1.00 96.44 241 GLN A CA 1
ATOM 1901 C C . GLN A 1 241 ? 1.026 7.435 -3.185 1.00 96.44 241 GLN A C 1
ATOM 1903 O O . GLN A 1 241 ? 1.050 8.094 -4.225 1.00 96.44 241 GLN A O 1
ATOM 1908 N N . CYS A 1 242 ? 1.828 6.396 -2.968 1.00 96.25 242 CYS A N 1
ATOM 1909 C CA . CYS A 1 242 ? 2.890 6.021 -3.889 1.00 96.25 242 CYS A CA 1
ATOM 1910 C C . CYS A 1 242 ? 2.400 5.062 -4.973 1.00 96.25 242 CYS A C 1
ATOM 1912 O O . CYS A 1 242 ? 2.697 5.265 -6.150 1.00 96.25 242 CYS A O 1
ATOM 1914 N N . PHE A 1 243 ? 1.592 4.066 -4.612 1.00 97.00 243 PHE A N 1
ATOM 1915 C CA . PHE A 1 243 ? 1.253 2.950 -5.496 1.00 97.00 243 PHE A CA 1
ATOM 1916 C C . PHE A 1 243 ? -0.247 2.704 -5.565 1.00 97.00 243 PHE A C 1
ATOM 1918 O O . PHE A 1 243 ? -1.015 3.153 -4.712 1.00 97.00 243 PHE A O 1
ATOM 1925 N N . SER A 1 244 ? -0.659 1.975 -6.591 1.00 93.44 244 SER A N 1
ATOM 1926 C CA . SER A 1 244 ? -2.030 1.524 -6.784 1.00 93.44 244 SER A CA 1
ATOM 1927 C C . SER A 1 244 ? -2.070 0.082 -7.274 1.00 93.44 244 SER A C 1
ATOM 1929 O O . SER A 1 244 ? -1.055 -0.456 -7.727 1.00 93.44 244 SER A O 1
ATOM 1931 N N . GLY A 1 245 ? -3.236 -0.554 -7.141 1.00 93.50 245 GLY A N 1
ATOM 1932 C CA . GLY A 1 245 ? -3.447 -1.931 -7.580 1.00 93.50 245 GLY A CA 1
ATOM 1933 C C . GLY A 1 245 ? -2.378 -2.865 -7.017 1.00 93.50 245 GLY A C 1
ATOM 1934 O O . GLY A 1 245 ? -1.936 -2.699 -5.884 1.00 93.50 245 GLY A O 1
ATOM 1935 N N . MET A 1 246 ? -1.882 -3.785 -7.839 1.00 93.88 246 MET A N 1
ATOM 1936 C CA . MET A 1 246 ? -0.749 -4.655 -7.503 1.00 93.88 246 MET A CA 1
ATOM 1937 C C . MET A 1 246 ? 0.575 -4.096 -8.050 1.00 93.88 246 MET A C 1
ATOM 1939 O O . MET A 1 246 ? 1.325 -4.806 -8.723 1.00 93.88 246 MET A O 1
ATOM 1943 N N . PHE A 1 247 ? 0.855 -2.818 -7.761 1.00 96.81 247 PHE A N 1
ATOM 1944 C CA . PHE A 1 247 ? 2.058 -2.094 -8.206 1.00 96.81 247 PHE A CA 1
ATOM 1945 C C . PHE A 1 247 ? 2.179 -2.026 -9.730 1.00 96.81 247 PHE A C 1
ATOM 1947 O O . PHE A 1 247 ? 3.249 -2.251 -10.310 1.00 96.81 247 PHE A O 1
ATOM 1954 N N . GLU A 1 248 ? 1.063 -1.728 -10.393 1.00 92.94 248 GLU A N 1
ATOM 1955 C CA . GLU A 1 248 ? 1.000 -1.645 -11.854 1.00 92.94 248 GLU A CA 1
ATOM 1956 C C . GLU A 1 248 ? 1.934 -0.571 -12.414 1.00 92.94 248 GLU A C 1
ATOM 1958 O O . GLU A 1 248 ? 2.431 -0.705 -13.527 1.00 92.94 248 GLU A O 1
ATOM 1963 N N . GLU A 1 249 ? 2.267 0.459 -11.638 1.00 93.69 249 GLU A N 1
ATOM 1964 C CA . GLU A 1 249 ? 3.222 1.487 -12.053 1.00 93.69 249 GLU A CA 1
ATOM 1965 C C . GLU A 1 249 ? 4.638 0.935 -12.269 1.00 93.69 249 GLU A C 1
ATOM 1967 O O . GLU A 1 249 ? 5.422 1.546 -12.989 1.00 93.69 249 GLU A O 1
ATOM 1972 N N . ILE A 1 250 ? 4.961 -0.216 -11.673 1.00 96.00 250 ILE A N 1
ATOM 1973 C CA . ILE A 1 250 ? 6.235 -0.921 -11.858 1.00 96.00 250 ILE A CA 1
ATOM 1974 C C . ILE A 1 250 ? 6.065 -2.057 -12.875 1.00 96.00 250 ILE A C 1
ATOM 1976 O O . ILE A 1 250 ? 6.900 -2.251 -13.756 1.00 96.00 250 ILE A O 1
ATOM 1980 N N . SER A 1 251 ? 4.992 -2.844 -12.774 1.00 93.44 251 SER A N 1
ATOM 1981 C CA . SER A 1 251 ? 4.834 -4.063 -13.578 1.00 93.44 251 SER A CA 1
ATOM 1982 C C . SER A 1 251 ? 4.231 -3.843 -14.966 1.00 93.44 251 SER A C 1
ATOM 1984 O O . SER A 1 251 ? 4.419 -4.696 -15.835 1.00 93.44 251 SER A O 1
ATOM 1986 N N . SER A 1 252 ? 3.537 -2.728 -15.209 1.00 89.88 252 SER A N 1
ATOM 1987 C CA . SER A 1 252 ? 2.857 -2.490 -16.485 1.00 89.88 252 SER A CA 1
ATOM 1988 C C . SER A 1 252 ? 3.836 -2.342 -17.645 1.00 89.88 252 SER A C 1
ATOM 1990 O O . SER A 1 252 ? 4.986 -1.909 -17.503 1.00 89.88 252 SER A O 1
ATOM 1992 N N . GLU A 1 253 ? 3.398 -2.769 -18.825 1.00 85.00 253 GLU A N 1
ATOM 1993 C CA . GLU A 1 253 ? 4.097 -2.480 -20.070 1.00 85.00 253 GLU A CA 1
ATOM 1994 C C . GLU A 1 253 ? 3.838 -1.035 -20.492 1.00 85.00 253 GLU A C 1
ATOM 1996 O O . GLU A 1 253 ? 2.702 -0.555 -20.389 1.00 85.00 253 GLU A O 1
ATOM 2001 N N . PRO A 1 254 ? 4.873 -0.321 -20.972 1.00 78.50 254 PRO A N 1
ATOM 2002 C CA . PRO A 1 254 ? 4.665 0.997 -21.535 1.00 78.50 254 PRO A CA 1
ATOM 2003 C C . PRO A 1 254 ? 3.672 0.876 -22.691 1.00 78.50 254 PRO A C 1
ATOM 2005 O O . PRO A 1 254 ? 3.872 0.093 -23.619 1.00 78.50 254 PRO A O 1
ATOM 2008 N N . LYS A 1 255 ? 2.578 1.643 -22.629 1.00 81.50 255 LYS A N 1
ATOM 2009 C CA . LYS A 1 255 ? 1.575 1.669 -23.697 1.00 81.50 255 LYS A CA 1
ATOM 2010 C C . LYS A 1 255 ? 2.266 2.093 -24.994 1.00 81.50 255 LYS A C 1
ATOM 2012 O O . LYS A 1 255 ? 2.728 3.228 -25.110 1.00 81.50 255 LYS A O 1
ATOM 2017 N N . VAL A 1 256 ? 2.372 1.165 -25.944 1.00 78.94 256 VAL A N 1
ATOM 2018 C CA . VAL A 1 256 ? 3.032 1.412 -27.227 1.00 78.94 256 VAL A CA 1
ATOM 2019 C C . VAL A 1 256 ? 2.080 2.205 -28.114 1.00 78.94 256 VAL A C 1
ATOM 2021 O O . VAL A 1 256 ? 1.176 1.655 -28.747 1.00 78.94 256 VAL A O 1
ATOM 2024 N N . ASP A 1 257 ? 2.284 3.516 -28.175 1.00 82.06 257 ASP A N 1
ATOM 2025 C CA . ASP A 1 257 ? 1.678 4.333 -29.217 1.00 82.06 257 ASP A CA 1
ATOM 2026 C C . ASP A 1 257 ? 2.358 4.002 -30.547 1.00 82.06 257 ASP A C 1
ATOM 2028 O O . ASP A 1 257 ? 3.520 4.337 -30.748 1.00 82.06 257 ASP A O 1
ATOM 2032 N N . LYS A 1 258 ? 1.621 3.423 -31.505 1.00 84.62 258 LYS A N 1
ATOM 2033 C CA . LYS A 1 258 ? 2.141 3.072 -32.849 1.00 84.62 258 LYS A CA 1
ATOM 2034 C C . LYS A 1 258 ? 2.803 4.238 -33.605 1.00 84.62 258 LYS A C 1
ATOM 2036 O O . LYS A 1 258 ? 3.430 4.018 -34.632 1.00 84.62 258 LYS A O 1
ATOM 2041 N N . LYS A 1 259 ? 2.609 5.475 -33.141 1.00 87.44 259 LYS A N 1
ATOM 2042 C CA . LYS A 1 259 ? 3.114 6.709 -33.755 1.00 87.44 259 LYS A CA 1
ATOM 2043 C C . LYS A 1 259 ? 4.370 7.273 -33.081 1.00 87.44 259 LYS A C 1
ATOM 2045 O O . LYS A 1 259 ? 4.916 8.239 -33.599 1.00 87.44 259 LYS A O 1
ATOM 2050 N N . LYS A 1 260 ? 4.796 6.749 -31.927 1.00 84.88 260 LYS A N 1
ATOM 2051 C CA . LYS A 1 260 ? 5.933 7.279 -31.157 1.00 84.88 260 LYS A CA 1
ATOM 2052 C C . LYS A 1 260 ? 6.922 6.155 -30.837 1.00 84.88 260 LYS A C 1
ATOM 2054 O O . LYS A 1 260 ? 6.483 5.025 -30.629 1.00 84.88 260 LYS A O 1
ATOM 2059 N N . PRO A 1 261 ? 8.236 6.440 -30.784 1.00 80.75 261 PRO A N 1
ATOM 2060 C CA . PRO A 1 261 ? 9.202 5.450 -30.328 1.00 80.75 261 PRO A CA 1
ATOM 2061 C C . PRO A 1 261 ? 8.855 5.001 -28.897 1.00 80.75 261 PRO A C 1
ATOM 2063 O O . PRO A 1 261 ? 8.352 5.812 -28.106 1.00 80.75 261 PRO A O 1
ATOM 2066 N N . PRO A 1 262 ? 9.076 3.717 -28.560 1.00 83.50 262 PRO A N 1
ATOM 2067 C CA . PRO A 1 262 ? 8.815 3.216 -27.220 1.00 83.50 262 PRO A CA 1
ATOM 2068 C C . PRO A 1 262 ? 9.672 3.986 -26.217 1.00 83.50 262 PRO A C 1
ATOM 2070 O O . PRO A 1 262 ? 10.865 4.194 -26.425 1.00 83.50 262 PRO A O 1
ATOM 2073 N N . LYS A 1 263 ? 9.046 4.429 -25.125 1.00 86.19 263 LYS A N 1
ATOM 2074 C CA . LYS A 1 263 ? 9.780 5.059 -24.027 1.00 86.19 263 LYS A CA 1
ATOM 2075 C C . LYS A 1 263 ? 10.666 4.013 -23.347 1.00 86.19 263 LYS A C 1
ATOM 2077 O O . LYS A 1 263 ? 10.217 2.872 -23.197 1.00 86.19 263 LYS A O 1
ATOM 2082 N N . PRO A 1 264 ? 11.862 4.397 -22.880 1.00 86.06 264 PRO A N 1
ATOM 2083 C CA . PRO A 1 264 ? 12.725 3.477 -22.161 1.00 86.06 264 PRO A CA 1
ATOM 2084 C C . PRO A 1 264 ? 12.054 3.000 -20.868 1.00 86.06 264 PRO A C 1
ATOM 2086 O O . PRO A 1 264 ? 11.251 3.708 -20.242 1.00 86.06 264 PRO A O 1
ATOM 2089 N N . ILE A 1 265 ? 12.375 1.771 -20.461 1.00 85.38 265 ILE A N 1
ATOM 2090 C CA . ILE A 1 265 ? 11.744 1.119 -19.304 1.00 85.38 265 ILE A CA 1
ATOM 2091 C C . ILE A 1 265 ? 12.005 1.876 -17.995 1.00 85.38 265 ILE A C 1
ATOM 2093 O O . ILE A 1 265 ? 11.136 1.933 -17.123 1.00 85.38 265 ILE A O 1
ATOM 2097 N N . THR A 1 266 ? 13.159 2.531 -17.889 1.00 87.25 266 THR A N 1
ATOM 2098 C CA . THR A 1 266 ? 13.557 3.367 -16.750 1.00 87.25 266 THR A CA 1
ATOM 2099 C C . THR A 1 266 ? 12.795 4.686 -16.665 1.00 87.25 266 THR A C 1
ATOM 2101 O O . THR A 1 266 ? 12.743 5.278 -15.597 1.00 87.25 266 THR A O 1
ATOM 2104 N N . SER A 1 267 ? 12.133 5.132 -17.739 1.00 84.69 267 SER A N 1
ATOM 2105 C CA . SER A 1 267 ? 11.247 6.308 -17.713 1.00 84.69 267 SER A CA 1
ATOM 2106 C C . SER A 1 267 ? 9.778 5.962 -17.469 1.00 84.69 267 SER A C 1
ATOM 2108 O O . SER A 1 267 ? 8.946 6.864 -17.385 1.00 84.69 267 SER A O 1
ATOM 2110 N N . THR A 1 268 ? 9.424 4.677 -17.399 1.00 83.62 268 THR A N 1
ATOM 2111 C CA . THR A 1 268 ? 8.024 4.236 -17.276 1.00 83.62 268 THR A CA 1
ATOM 2112 C C . THR A 1 268 ? 7.799 3.367 -16.045 1.00 83.62 268 THR A C 1
ATOM 2114 O O . THR A 1 268 ? 7.016 3.752 -15.181 1.00 83.62 268 THR A O 1
ATOM 2117 N N . ALA A 1 269 ? 8.522 2.255 -15.929 1.00 88.69 269 ALA A N 1
ATOM 2118 C CA . ALA A 1 269 ? 8.362 1.266 -14.866 1.00 88.69 269 ALA A CA 1
ATOM 2119 C C . ALA A 1 269 ? 9.437 1.382 -13.775 1.00 88.69 269 ALA A C 1
ATOM 2121 O O . ALA A 1 269 ? 9.130 1.577 -12.598 1.00 88.69 269 ALA A O 1
ATOM 2122 N N . LEU A 1 270 ? 10.709 1.303 -14.170 1.00 92.56 270 LEU A N 1
ATOM 2123 C CA . LEU A 1 270 ? 11.868 1.253 -13.272 1.00 92.56 270 LEU A CA 1
ATOM 2124 C C . LEU A 1 270 ? 12.424 2.655 -12.983 1.00 92.56 270 LEU A C 1
ATOM 2126 O O . LEU A 1 270 ? 13.620 2.893 -13.110 1.00 92.56 270 LEU A O 1
ATOM 2130 N N . ARG A 1 271 ? 11.545 3.593 -12.619 1.00 95.50 271 ARG A N 1
ATOM 2131 C CA . ARG A 1 271 ? 11.908 4.991 -12.336 1.00 95.50 271 ARG A CA 1
ATOM 2132 C C . ARG A 1 271 ? 12.590 5.146 -10.979 1.00 95.50 271 ARG A C 1
ATOM 2134 O O . ARG A 1 271 ? 12.287 4.392 -10.053 1.00 95.50 271 ARG A O 1
ATOM 2141 N N . THR A 1 272 ? 13.423 6.174 -10.829 1.00 96.56 272 THR A N 1
ATOM 2142 C CA . THR A 1 272 ? 14.060 6.521 -9.547 1.00 96.56 272 THR A CA 1
ATOM 2143 C C . THR A 1 272 ? 13.021 6.786 -8.457 1.00 96.56 272 THR A C 1
ATOM 2145 O O . THR A 1 272 ? 13.124 6.224 -7.371 1.00 96.56 272 THR A O 1
ATOM 2148 N N . GLU A 1 273 ? 11.943 7.520 -8.766 1.00 96.62 273 GLU A N 1
ATOM 2149 C CA . GLU A 1 273 ? 10.905 7.821 -7.766 1.00 96.62 273 GLU A CA 1
ATOM 2150 C C . GLU A 1 273 ? 10.197 6.549 -7.268 1.00 96.62 273 GLU A C 1
ATOM 2152 O O . GLU A 1 273 ? 9.815 6.445 -6.102 1.00 96.62 273 GLU A O 1
ATOM 2157 N N . HIS A 1 274 ? 10.023 5.554 -8.147 1.00 96.62 274 HIS A N 1
ATOM 2158 C CA . HIS A 1 274 ? 9.444 4.264 -7.774 1.00 96.62 274 HIS A CA 1
ATOM 2159 C C . HIS A 1 274 ? 10.390 3.440 -6.902 1.00 96.62 274 HIS A C 1
ATOM 2161 O O . HIS A 1 274 ? 9.915 2.743 -6.009 1.00 96.62 274 HIS A O 1
ATOM 2167 N N . LEU A 1 275 ? 11.701 3.515 -7.144 1.00 97.25 275 LEU A N 1
ATOM 2168 C CA . LEU A 1 275 ? 12.709 2.818 -6.346 1.00 97.25 275 LEU A CA 1
ATOM 2169 C C . LEU A 1 275 ? 12.725 3.355 -4.914 1.00 97.25 275 LEU A C 1
ATOM 2171 O O . LEU A 1 275 ? 12.628 2.586 -3.957 1.00 97.25 275 LEU A O 1
ATOM 2175 N N . GLU A 1 276 ? 12.773 4.678 -4.769 1.00 98.06 276 GLU A N 1
ATOM 2176 C CA . GLU A 1 276 ? 12.736 5.355 -3.471 1.00 98.06 276 GLU A CA 1
ATOM 2177 C C . GLU A 1 276 ? 11.437 5.047 -2.722 1.00 98.06 276 GLU A C 1
ATOM 2179 O O . GLU A 1 276 ? 11.462 4.634 -1.558 1.00 98.06 276 GLU A O 1
ATOM 2184 N N . ALA A 1 277 ? 10.295 5.161 -3.407 1.00 97.88 277 ALA A N 1
ATOM 2185 C CA . ALA A 1 277 ? 8.998 4.828 -2.835 1.00 97.88 277 ALA A CA 1
ATOM 2186 C C . ALA A 1 277 ? 8.902 3.351 -2.420 1.00 97.88 277 ALA A C 1
ATOM 2188 O O . ALA A 1 277 ? 8.382 3.055 -1.345 1.00 97.88 277 ALA A O 1
ATOM 2189 N N . ALA A 1 278 ? 9.421 2.422 -3.229 1.00 98.44 278 ALA A N 1
ATOM 2190 C CA . ALA A 1 278 ? 9.440 0.995 -2.915 1.00 98.44 278 ALA A CA 1
ATOM 2191 C C . ALA A 1 278 ? 10.332 0.693 -1.701 1.00 98.44 278 ALA A C 1
ATOM 2193 O O . ALA A 1 278 ? 9.946 -0.101 -0.844 1.00 98.44 278 ALA A O 1
ATOM 2194 N N . SER A 1 279 ? 11.488 1.354 -1.588 1.00 98.56 279 SER A N 1
ATOM 2195 C CA . SER A 1 279 ? 12.388 1.224 -0.438 1.00 98.56 279 SER A CA 1
ATOM 2196 C C . SER A 1 279 ? 11.745 1.738 0.854 1.00 98.56 279 SER A C 1
ATOM 2198 O O . SER A 1 279 ? 11.741 1.039 1.872 1.00 98.56 279 SER A O 1
ATOM 2200 N N . MET A 1 280 ? 11.122 2.923 0.818 1.00 98.50 280 MET A N 1
ATOM 2201 C CA . MET A 1 280 ? 10.378 3.460 1.964 1.00 98.50 280 MET A CA 1
ATOM 2202 C C . MET A 1 280 ? 9.210 2.550 2.356 1.00 98.50 280 MET A C 1
ATOM 2204 O O . MET A 1 280 ? 9.011 2.263 3.538 1.00 98.50 280 MET A O 1
ATOM 2208 N N . LEU A 1 281 ? 8.462 2.056 1.366 1.00 98.50 281 LEU A N 1
ATOM 2209 C CA . LEU A 1 281 ? 7.322 1.181 1.601 1.00 98.50 281 LEU A CA 1
ATOM 2210 C C . LEU A 1 281 ? 7.743 -0.163 2.206 1.00 98.50 281 LEU A C 1
ATOM 2212 O O . LEU A 1 281 ? 7.079 -0.640 3.126 1.00 98.50 281 LEU A O 1
ATOM 2216 N N . LEU A 1 282 ? 8.855 -0.749 1.748 1.00 98.75 282 LEU A N 1
ATOM 2217 C CA . LEU A 1 282 ? 9.429 -1.960 2.335 1.00 98.75 282 LEU A CA 1
ATOM 2218 C C . LEU A 1 282 ? 9.748 -1.744 3.819 1.00 98.75 282 LEU A C 1
ATOM 2220 O O . LEU A 1 282 ? 9.295 -2.521 4.657 1.00 98.75 282 LEU A O 1
ATOM 2224 N N . LYS A 1 283 ? 10.457 -0.662 4.162 1.00 98.69 283 LYS A N 1
ATOM 2225 C CA . LYS A 1 283 ? 10.792 -0.329 5.558 1.00 98.69 283 LYS A CA 1
ATOM 2226 C C . LYS A 1 283 ? 9.535 -0.178 6.423 1.00 98.69 283 LYS A C 1
ATOM 2228 O O . LYS A 1 283 ? 9.454 -0.778 7.496 1.00 98.69 283 LYS A O 1
ATOM 2233 N N . ALA A 1 284 ? 8.533 0.558 5.940 1.00 98.69 284 ALA A N 1
ATOM 2234 C CA . ALA A 1 284 ? 7.258 0.729 6.636 1.00 98.69 284 ALA A CA 1
ATOM 2235 C C . ALA A 1 284 ? 6.489 -0.599 6.792 1.00 98.69 284 ALA A C 1
ATOM 2237 O O . ALA A 1 284 ? 5.901 -0.861 7.843 1.00 98.69 284 ALA A O 1
ATOM 2238 N N . GLY A 1 285 ? 6.525 -1.466 5.776 1.00 98.62 285 GLY A N 1
ATOM 2239 C CA . GLY A 1 285 ? 5.873 -2.773 5.800 1.00 98.62 285 GLY A CA 1
ATOM 2240 C C . GLY A 1 285 ? 6.517 -3.720 6.811 1.00 98.62 285 GLY A C 1
ATOM 2241 O O . GLY A 1 285 ? 5.821 -4.338 7.613 1.00 98.62 285 GLY A O 1
ATOM 2242 N N . LEU A 1 286 ? 7.851 -3.767 6.860 1.00 98.62 286 LEU A N 1
ATOM 2243 C CA . LEU A 1 286 ? 8.592 -4.563 7.844 1.00 98.62 286 LEU A CA 1
ATOM 2244 C C . LEU A 1 286 ? 8.330 -4.105 9.282 1.00 98.62 286 LEU A C 1
ATOM 2246 O O . LEU A 1 286 ? 8.237 -4.939 10.183 1.00 98.62 286 LEU A O 1
ATOM 2250 N N . ALA A 1 287 ? 8.151 -2.799 9.497 1.00 98.44 287 ALA A N 1
ATOM 2251 C CA . ALA A 1 287 ? 7.776 -2.253 10.798 1.00 98.44 287 ALA A CA 1
ATOM 2252 C C . ALA A 1 287 ? 6.385 -2.728 11.265 1.00 98.44 287 ALA A C 1
ATOM 2254 O O . ALA A 1 287 ? 6.111 -2.728 12.465 1.00 98.44 287 ALA A O 1
ATOM 2255 N N . CYS A 1 288 ? 5.517 -3.186 10.357 1.00 98.50 288 CYS A N 1
ATOM 2256 C CA . CYS A 1 288 ? 4.210 -3.753 10.694 1.00 98.50 288 CYS A CA 1
ATOM 2257 C C . CYS A 1 288 ? 4.280 -5.206 11.196 1.00 98.50 288 CYS A C 1
ATOM 2259 O O . CYS A 1 288 ? 3.237 -5.826 11.371 1.00 98.50 288 CYS A O 1
ATOM 2261 N N . GLN A 1 289 ? 5.459 -5.785 11.445 1.00 97.94 289 GLN A N 1
ATOM 2262 C CA . GLN A 1 289 ? 5.526 -7.063 12.162 1.00 97.94 289 GLN A CA 1
ATOM 2263 C C . GLN A 1 289 ? 4.848 -6.928 13.536 1.00 97.94 289 GLN A C 1
ATOM 2265 O O . GLN A 1 289 ? 5.075 -5.956 14.268 1.00 97.94 289 GLN A O 1
ATOM 2270 N N . LEU A 1 290 ? 3.987 -7.899 13.856 1.00 97.31 290 LEU A N 1
ATOM 2271 C CA . LEU A 1 290 ? 3.332 -7.971 15.158 1.00 97.31 290 LEU A CA 1
ATOM 2272 C C . LEU A 1 290 ? 4.390 -8.220 16.230 1.00 97.31 290 LEU A C 1
ATOM 2274 O O . LEU A 1 290 ? 5.262 -9.076 16.061 1.00 97.31 290 LEU A O 1
ATOM 2278 N N . LYS A 1 291 ? 4.297 -7.460 17.316 1.00 96.62 291 LYS A N 1
ATOM 2279 C CA . LYS A 1 291 ? 5.034 -7.697 18.554 1.00 96.62 291 LYS A CA 1
ATOM 2280 C C . LYS A 1 291 ? 4.143 -8.449 19.536 1.00 96.62 291 LYS A C 1
ATOM 2282 O O . LYS A 1 291 ? 2.924 -8.487 19.376 1.00 96.62 291 LYS A O 1
ATOM 2287 N N . ASP A 1 292 ? 4.764 -9.018 20.557 1.00 95.06 292 ASP A N 1
ATOM 2288 C CA . ASP A 1 292 ? 4.057 -9.809 21.559 1.00 95.06 292 ASP A CA 1
ATOM 2289 C C . ASP A 1 292 ? 3.008 -8.959 22.287 1.00 95.06 292 ASP A C 1
ATOM 2291 O O . ASP A 1 292 ? 3.280 -7.855 22.766 1.00 95.06 292 ASP A O 1
ATOM 2295 N N . GLY A 1 293 ? 1.782 -9.470 22.332 1.00 94.69 293 GLY A N 1
ATOM 2296 C CA . GLY A 1 293 ? 0.621 -8.803 22.904 1.00 94.69 293 GLY A CA 1
ATOM 2297 C C . GLY A 1 293 ? -0.164 -7.934 21.917 1.00 94.69 293 GLY A C 1
ATOM 2298 O O . GLY A 1 293 ? -1.292 -7.560 22.246 1.00 94.69 293 GLY A O 1
ATOM 2299 N N . GLU A 1 294 ? 0.365 -7.618 20.732 1.00 96.19 294 GLU A N 1
ATOM 2300 C CA . GLU A 1 294 ? -0.355 -6.859 19.695 1.00 96.19 294 GLU A CA 1
ATOM 2301 C C . GLU A 1 294 ? -1.295 -7.745 18.853 1.00 96.19 294 GLU A C 1
ATOM 2303 O O . GLU A 1 294 ? -2.003 -7.239 17.976 1.00 96.19 294 GLU A O 1
ATOM 2308 N N . GLU A 1 295 ? -1.312 -9.060 19.079 1.00 95.94 295 GLU A N 1
ATOM 2309 C CA . GLU A 1 295 ? -2.046 -10.013 18.253 1.00 95.94 295 GLU A CA 1
ATOM 2310 C C . GLU A 1 295 ? -3.547 -10.045 18.588 1.00 95.94 295 GLU A C 1
ATOM 2312 O O . GLU A 1 295 ? -3.971 -10.269 19.722 1.00 95.94 295 GLU A O 1
ATOM 2317 N N . CYS A 1 296 ? -4.374 -9.829 17.568 1.00 96.75 296 CYS A N 1
ATOM 2318 C CA . CYS A 1 296 ? -5.819 -10.044 17.574 1.00 96.75 296 CYS A CA 1
ATOM 2319 C C . CYS A 1 296 ? -6.303 -10.212 16.126 1.00 96.75 296 CYS A C 1
ATOM 2321 O O . CYS A 1 296 ? -5.540 -9.971 15.191 1.00 96.75 296 CYS A O 1
ATOM 2323 N N . GLU A 1 297 ? -7.572 -10.564 15.906 1.00 97.56 297 GLU A N 1
ATOM 2324 C CA . GLU A 1 297 ? -8.085 -10.789 14.544 1.00 97.56 297 GLU A CA 1
ATOM 2325 C C . GLU A 1 297 ? -7.947 -9.544 13.639 1.00 97.56 297 GLU A C 1
ATOM 2327 O O . GLU A 1 297 ? -7.599 -9.659 12.463 1.00 97.56 297 GLU A O 1
ATOM 2332 N N . ASN A 1 298 ? -8.151 -8.340 14.193 1.00 97.88 298 ASN A N 1
ATOM 2333 C CA . ASN A 1 298 ? -8.022 -7.074 13.462 1.00 97.88 298 ASN A CA 1
ATOM 2334 C C . ASN A 1 298 ? -6.573 -6.758 13.044 1.00 97.88 298 ASN A C 1
ATOM 2336 O O . ASN A 1 298 ? -6.342 -6.261 11.943 1.00 97.88 298 ASN A O 1
ATOM 2340 N N . THR A 1 299 ? -5.588 -7.025 13.905 1.00 98.00 299 THR A N 1
ATOM 2341 C CA . THR A 1 299 ? -4.172 -6.780 13.581 1.00 98.00 299 THR A CA 1
ATOM 2342 C C . THR A 1 299 ? -3.590 -7.905 12.724 1.00 98.00 299 THR A C 1
ATOM 2344 O O . THR A 1 299 ? -2.764 -7.640 11.851 1.00 98.00 299 THR A O 1
ATOM 2347 N N . ALA A 1 300 ? -4.087 -9.136 12.886 1.00 98.31 300 ALA A N 1
ATOM 2348 C CA . ALA A 1 300 ? -3.739 -10.287 12.060 1.00 98.31 300 ALA A CA 1
ATOM 2349 C C . ALA A 1 300 ? -4.149 -10.083 10.592 1.00 98.31 300 ALA A C 1
ATOM 2351 O O . ALA A 1 300 ? -3.314 -10.220 9.699 1.00 98.31 300 ALA A O 1
ATOM 2352 N N . ILE A 1 301 ? -5.394 -9.668 10.321 1.00 98.31 301 ILE A N 1
ATOM 2353 C CA . ILE A 1 301 ? -5.828 -9.395 8.939 1.00 98.31 301 ILE A CA 1
ATOM 2354 C C . ILE A 1 301 ? -5.082 -8.198 8.325 1.00 98.31 301 ILE A C 1
ATOM 2356 O O . ILE A 1 301 ? -4.799 -8.175 7.127 1.00 98.31 301 ILE A O 1
ATOM 2360 N N . ALA A 1 302 ? -4.710 -7.208 9.143 1.00 98.50 302 ALA A N 1
ATOM 2361 C CA . ALA A 1 302 ? -3.917 -6.073 8.693 1.00 98.50 302 ALA A CA 1
ATOM 2362 C C . ALA A 1 302 ? -2.500 -6.499 8.278 1.00 98.50 302 ALA A C 1
ATOM 2364 O O . ALA A 1 302 ? -2.066 -6.134 7.184 1.00 98.50 302 ALA A O 1
ATOM 2365 N N . VAL A 1 303 ? -1.796 -7.285 9.107 1.00 98.56 303 VAL A N 1
ATOM 2366 C CA . VAL A 1 303 ? -0.426 -7.740 8.808 1.00 98.56 303 VAL A CA 1
ATOM 2367 C C . VAL A 1 303 ? -0.383 -8.781 7.689 1.00 98.56 303 VAL A C 1
ATOM 2369 O O . VAL A 1 303 ? 0.558 -8.760 6.896 1.00 98.56 303 VAL A O 1
ATOM 2372 N N . GLU A 1 304 ? -1.403 -9.642 7.574 1.00 98.44 304 GLU A N 1
ATOM 2373 C CA . GLU A 1 304 ? -1.587 -10.516 6.408 1.00 98.44 304 GLU A CA 1
ATOM 2374 C C . GLU A 1 304 ? -1.590 -9.670 5.140 1.00 98.44 304 GLU A C 1
ATOM 2376 O O . GLU A 1 304 ? -0.789 -9.911 4.236 1.00 98.44 304 GLU A O 1
ATOM 2381 N N . ARG A 1 305 ? -2.400 -8.605 5.121 1.00 98.25 305 ARG A N 1
ATOM 2382 C CA . ARG A 1 305 ? -2.503 -7.753 3.943 1.00 98.25 305 ARG A CA 1
ATOM 2383 C C . ARG A 1 305 ? -1.193 -7.040 3.613 1.00 98.25 305 ARG A C 1
ATOM 2385 O O . ARG A 1 305 ? -0.847 -6.976 2.439 1.00 98.25 305 ARG A O 1
ATOM 2392 N N . VAL A 1 306 ? -0.453 -6.546 4.614 1.00 98.75 306 VAL A N 1
ATOM 2393 C CA . VAL A 1 306 ? 0.890 -5.961 4.402 1.00 98.75 306 VAL A CA 1
ATOM 2394 C C . VAL A 1 306 ? 1.837 -6.988 3.783 1.00 98.75 306 VAL A C 1
ATOM 2396 O O . VAL A 1 306 ? 2.521 -6.686 2.810 1.00 98.75 306 VAL A O 1
ATOM 2399 N N . ALA A 1 307 ? 1.882 -8.210 4.320 1.00 98.50 307 ALA A N 1
ATOM 2400 C CA . ALA A 1 307 ? 2.756 -9.255 3.794 1.00 98.50 307 ALA A CA 1
ATOM 2401 C C . ALA A 1 307 ? 2.385 -9.627 2.348 1.00 98.50 307 ALA A C 1
ATOM 2403 O O . ALA A 1 307 ? 3.270 -9.728 1.498 1.00 98.50 307 ALA A O 1
ATOM 2404 N N . SER A 1 308 ? 1.091 -9.757 2.052 1.00 98.25 308 SER A N 1
ATOM 2405 C CA . SER A 1 308 ? 0.572 -9.983 0.700 1.00 98.25 308 SER A CA 1
ATOM 2406 C C . SER A 1 308 ? 0.916 -8.838 -0.267 1.00 98.25 308 SER A C 1
ATOM 2408 O O . SER A 1 308 ? 1.306 -9.100 -1.406 1.00 98.25 308 SER A O 1
ATOM 2410 N N . ASP A 1 309 ? 0.853 -7.578 0.173 1.00 98.25 309 ASP A N 1
ATOM 2411 C CA . ASP A 1 309 ? 1.241 -6.414 -0.639 1.00 98.25 309 ASP A CA 1
ATOM 2412 C C . ASP A 1 309 ? 2.767 -6.387 -0.885 1.00 98.25 309 ASP A C 1
ATOM 2414 O O . ASP A 1 309 ? 3.198 -6.182 -2.015 1.00 98.25 309 ASP A O 1
ATOM 2418 N N . LEU A 1 310 ? 3.616 -6.729 0.095 1.00 98.62 310 LEU A N 1
ATOM 2419 C CA . LEU A 1 310 ? 5.070 -6.850 -0.133 1.00 98.62 310 LEU A CA 1
ATOM 2420 C C . LEU A 1 310 ? 5.449 -8.010 -1.073 1.00 98.62 310 LEU A C 1
ATOM 2422 O O . LEU A 1 310 ? 6.395 -7.888 -1.860 1.00 98.62 310 LEU A O 1
ATOM 2426 N N . ILE A 1 311 ? 4.708 -9.125 -1.039 1.00 98.38 311 ILE A N 1
ATOM 2427 C CA . ILE A 1 311 ? 4.829 -10.190 -2.050 1.00 98.38 311 ILE A CA 1
ATOM 2428 C C . ILE A 1 311 ? 4.485 -9.624 -3.437 1.00 98.38 311 ILE A C 1
ATOM 2430 O O . ILE A 1 311 ? 5.224 -9.859 -4.397 1.00 98.38 311 ILE A O 1
ATOM 2434 N N . GLY A 1 312 ? 3.410 -8.834 -3.528 1.00 97.88 312 GLY A N 1
ATOM 2435 C CA . GLY A 1 312 ? 3.007 -8.115 -4.736 1.00 97.88 312 GLY A CA 1
ATOM 2436 C C . GLY A 1 312 ? 4.102 -7.192 -5.274 1.00 97.88 312 GLY A C 1
ATOM 2437 O O . GLY A 1 312 ? 4.464 -7.300 -6.445 1.00 97.88 312 GLY A O 1
ATOM 2438 N N . LEU A 1 313 ? 4.696 -6.359 -4.413 1.00 98.44 313 LEU A N 1
ATOM 2439 C CA . LEU A 1 313 ? 5.804 -5.466 -4.766 1.00 98.44 313 LEU A CA 1
ATOM 2440 C C . LEU A 1 313 ? 7.003 -6.254 -5.299 1.00 98.44 313 LEU A C 1
ATOM 2442 O O . LEU A 1 313 ? 7.549 -5.932 -6.353 1.00 98.44 313 LEU A O 1
ATOM 2446 N N . THR A 1 314 ? 7.379 -7.329 -4.603 1.00 98.50 314 THR A N 1
ATOM 2447 C CA . THR A 1 314 ? 8.486 -8.205 -5.012 1.00 98.50 314 THR A CA 1
ATOM 2448 C C . THR A 1 314 ? 8.237 -8.808 -6.396 1.00 98.50 314 THR A C 1
ATOM 2450 O O . THR A 1 314 ? 9.131 -8.801 -7.244 1.00 98.50 314 THR A O 1
ATOM 2453 N N . SER A 1 315 ? 7.017 -9.290 -6.648 1.00 98.00 315 SER A N 1
ATOM 2454 C CA . SER A 1 315 ? 6.613 -9.821 -7.952 1.00 98.00 315 SER A CA 1
ATOM 2455 C C . SER A 1 315 ? 6.622 -8.753 -9.047 1.00 98.00 315 SER A C 1
ATOM 2457 O O . SER A 1 315 ? 7.097 -9.020 -10.150 1.00 98.00 315 SER A O 1
ATOM 2459 N N . ALA A 1 316 ? 6.131 -7.544 -8.762 1.00 97.62 316 ALA A N 1
ATOM 2460 C CA . ALA A 1 316 ? 6.086 -6.444 -9.721 1.00 97.62 316 ALA A CA 1
ATOM 2461 C C . ALA A 1 316 ? 7.486 -6.007 -10.166 1.00 97.62 316 ALA A C 1
ATOM 2463 O O . ALA A 1 316 ? 7.747 -5.904 -11.368 1.00 97.62 316 ALA A O 1
ATOM 2464 N N . VAL A 1 317 ? 8.407 -5.848 -9.211 1.00 98.00 317 VAL A N 1
ATOM 2465 C CA . VAL A 1 317 ? 9.818 -5.541 -9.489 1.00 98.00 317 VAL A CA 1
ATOM 2466 C C . VAL A 1 317 ? 10.467 -6.669 -10.287 1.00 98.00 317 VAL A C 1
ATOM 2468 O O . VAL A 1 317 ? 11.110 -6.407 -11.300 1.00 98.00 317 VAL A O 1
ATOM 2471 N N . ALA A 1 318 ? 10.238 -7.932 -9.913 1.00 97.88 318 ALA A N 1
ATOM 2472 C CA . ALA A 1 318 ? 10.781 -9.069 -10.653 1.00 97.88 318 ALA A CA 1
ATOM 2473 C C . ALA A 1 318 ? 10.275 -9.134 -12.103 1.00 97.88 318 ALA A C 1
ATOM 2475 O O . ALA A 1 318 ? 11.044 -9.435 -13.014 1.00 97.88 318 ALA A O 1
ATOM 2476 N N . MET A 1 319 ? 8.992 -8.847 -12.346 1.00 96.50 319 MET A N 1
ATOM 2477 C CA . MET A 1 319 ? 8.430 -8.774 -13.700 1.00 96.50 319 MET A CA 1
ATOM 2478 C C . MET A 1 319 ? 9.052 -7.637 -14.517 1.00 96.50 319 MET A C 1
ATOM 2480 O O . MET A 1 319 ? 9.354 -7.825 -15.694 1.00 96.50 319 MET A O 1
ATOM 2484 N N . ALA A 1 320 ? 9.263 -6.467 -13.914 1.00 95.94 320 ALA A N 1
ATOM 2485 C CA . ALA A 1 320 ? 9.906 -5.337 -14.578 1.00 95.94 320 ALA A CA 1
ATOM 2486 C C . ALA A 1 320 ? 11.380 -5.616 -14.910 1.00 95.94 320 ALA A C 1
ATOM 2488 O O . ALA A 1 320 ? 11.787 -5.419 -16.053 1.00 95.94 320 ALA A O 1
ATOM 2489 N N . LEU A 1 321 ? 12.144 -6.170 -13.964 1.00 96.56 321 LEU A N 1
ATOM 2490 C CA . LEU A 1 321 ? 13.541 -6.561 -14.172 1.00 96.56 321 LEU A CA 1
ATOM 2491 C C . LEU A 1 321 ? 13.688 -7.662 -15.226 1.00 96.56 321 LEU A C 1
ATOM 2493 O O . LEU A 1 321 ? 14.515 -7.545 -16.123 1.00 96.56 321 LEU A O 1
ATOM 2497 N N . ASN A 1 322 ? 12.844 -8.699 -15.189 1.00 95.94 322 ASN A N 1
ATOM 2498 C CA . ASN A 1 322 ? 12.854 -9.748 -16.212 1.00 95.94 322 ASN A CA 1
ATOM 2499 C C . ASN A 1 322 ? 12.574 -9.202 -17.619 1.00 95.94 322 ASN A C 1
ATOM 2501 O O . ASN A 1 322 ? 13.059 -9.778 -18.586 1.00 95.94 322 ASN A O 1
ATOM 2505 N N . ARG A 1 323 ? 11.776 -8.137 -17.756 1.00 93.31 323 ARG A N 1
ATOM 2506 C CA . ARG A 1 323 ? 11.556 -7.475 -19.051 1.00 93.31 323 ARG A CA 1
ATOM 2507 C C . ARG A 1 323 ? 12.773 -6.653 -19.460 1.00 93.31 323 ARG A C 1
ATOM 2509 O O . ARG A 1 323 ? 13.243 -6.828 -20.574 1.00 93.31 323 ARG A O 1
ATOM 2516 N N . ALA A 1 324 ? 13.301 -5.832 -18.550 1.00 93.50 324 ALA A N 1
ATOM 2517 C CA . ALA A 1 324 ? 14.472 -4.994 -18.807 1.00 93.50 324 ALA A CA 1
ATOM 2518 C C . ALA A 1 324 ? 15.686 -5.824 -19.256 1.00 93.50 324 ALA A C 1
ATOM 2520 O O . ALA A 1 324 ? 16.298 -5.523 -20.270 1.00 93.50 324 ALA A O 1
ATOM 2521 N N . LEU A 1 325 ? 15.999 -6.898 -18.528 1.00 94.38 325 LEU A N 1
ATOM 2522 C CA . LEU A 1 325 ? 17.257 -7.640 -18.670 1.00 94.38 325 LEU A CA 1
ATOM 2523 C C . LEU A 1 325 ? 17.261 -8.656 -19.826 1.00 94.38 325 LEU A C 1
ATOM 2525 O O . LEU A 1 325 ? 18.331 -9.120 -20.230 1.00 94.38 325 LEU A O 1
ATOM 2529 N N . LYS A 1 326 ? 16.078 -9.012 -20.348 1.00 93.44 326 LYS A N 1
ATOM 2530 C CA . LYS A 1 326 ? 15.933 -9.885 -21.526 1.00 93.44 326 LYS A CA 1
ATOM 2531 C C . LYS A 1 326 ? 16.281 -9.180 -22.833 1.00 93.44 326 LYS A C 1
ATOM 2533 O O . LYS A 1 326 ? 16.680 -9.854 -23.776 1.00 93.44 326 LYS A O 1
ATOM 2538 N N . ASP A 1 327 ? 16.120 -7.862 -22.894 1.00 86.56 327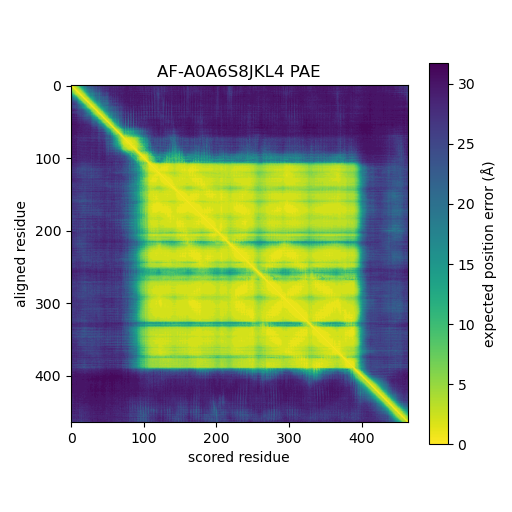 ASP A N 1
ATOM 2539 C CA . ASP A 1 327 ? 16.543 -7.076 -24.048 1.00 86.56 327 ASP A CA 1
ATOM 2540 C C . ASP A 1 327 ? 18.066 -6.853 -23.975 1.00 86.56 327 ASP A C 1
ATOM 2542 O O . ASP A 1 327 ? 18.604 -6.562 -22.905 1.00 86.56 327 ASP A O 1
ATOM 2546 N N . VAL A 1 328 ? 18.776 -7.033 -25.096 1.00 76.00 328 VAL A N 1
ATOM 2547 C CA . VAL A 1 328 ? 20.249 -6.919 -25.146 1.00 76.00 328 VAL A CA 1
ATOM 2548 C C . VAL A 1 328 ? 20.689 -5.480 -24.849 1.00 76.00 328 VAL A C 1
ATOM 2550 O O . VAL A 1 328 ? 21.511 -5.286 -23.963 1.00 76.00 328 VAL A O 1
ATOM 2553 N N . ASP A 1 329 ? 20.018 -4.490 -25.448 1.00 79.19 329 ASP A N 1
ATOM 2554 C CA . ASP A 1 329 ? 20.424 -3.073 -25.384 1.00 79.19 329 ASP A CA 1
ATOM 2555 C C . ASP A 1 329 ? 19.606 -2.226 -24.389 1.00 79.19 329 ASP A C 1
ATOM 2557 O O . ASP A 1 329 ? 19.541 -1.000 -24.503 1.00 79.19 329 ASP A O 1
ATOM 2561 N N . LEU A 1 330 ? 18.846 -2.863 -23.485 1.00 83.31 330 LEU A N 1
ATOM 2562 C CA . LEU A 1 330 ? 17.913 -2.210 -22.542 1.00 83.31 330 LEU A CA 1
ATOM 2563 C C . LEU A 1 330 ? 16.892 -1.234 -23.186 1.00 83.31 330 LEU A C 1
ATOM 2565 O O . LEU A 1 330 ? 16.184 -0.518 -22.473 1.00 83.31 330 LEU A O 1
ATOM 2569 N N . LYS A 1 331 ? 16.802 -1.189 -24.526 1.00 82.56 331 LYS A N 1
ATOM 2570 C CA . LYS A 1 331 ? 15.985 -0.261 -25.332 1.00 82.56 331 LYS A CA 1
ATOM 2571 C C . LYS A 1 331 ? 16.119 1.203 -24.883 1.00 82.56 331 LYS A C 1
ATOM 2573 O O . LYS A 1 331 ? 15.119 1.909 -24.745 1.00 82.56 331 LYS A O 1
ATOM 2578 N N . GLY A 1 332 ? 17.353 1.643 -24.629 1.00 81.31 332 GLY A N 1
ATOM 2579 C CA . GLY A 1 332 ? 17.651 3.004 -24.165 1.00 81.31 332 GLY A CA 1
ATOM 2580 C C . GLY A 1 332 ? 17.326 3.253 -22.687 1.00 81.31 332 GLY A C 1
ATOM 2581 O O . GLY A 1 332 ? 17.209 4.404 -22.270 1.00 81.31 332 GLY A O 1
ATOM 2582 N N . GLY A 1 333 ? 17.118 2.192 -21.902 1.00 87.94 333 GLY A N 1
ATOM 2583 C CA . GLY A 1 333 ? 17.051 2.271 -20.447 1.00 87.94 333 GLY A CA 1
ATOM 2584 C C . GLY A 1 333 ? 18.400 2.649 -19.840 1.00 87.94 333 GLY A C 1
ATOM 2585 O O . GLY A 1 333 ? 19.439 2.265 -20.361 1.00 87.94 333 GLY A O 1
ATOM 2586 N N . ASP A 1 334 ? 18.364 3.379 -18.728 1.00 92.94 334 ASP A N 1
ATOM 2587 C CA . ASP A 1 334 ? 19.551 3.760 -17.955 1.00 92.94 334 ASP A CA 1
ATOM 2588 C C . ASP A 1 334 ? 20.150 2.516 -17.259 1.00 92.94 334 ASP A C 1
ATOM 2590 O O . ASP A 1 334 ? 19.514 1.985 -16.335 1.00 92.94 334 ASP A O 1
ATOM 2594 N N . PRO A 1 335 ? 21.341 2.034 -17.673 1.00 94.31 335 PRO A N 1
ATOM 2595 C CA . PRO A 1 335 ? 21.950 0.832 -17.107 1.00 94.31 335 PRO A CA 1
ATOM 2596 C C . PRO A 1 335 ? 22.249 0.971 -15.612 1.00 94.31 335 PRO A C 1
ATOM 2598 O O . PRO A 1 335 ? 21.998 0.035 -14.850 1.00 94.31 335 PRO A O 1
ATOM 2601 N N . ALA A 1 336 ? 22.689 2.154 -15.169 1.00 94.88 336 ALA A N 1
ATOM 2602 C CA . ALA A 1 336 ? 23.028 2.409 -13.772 1.00 94.88 336 ALA A CA 1
ATOM 2603 C C . ALA A 1 336 ? 21.782 2.327 -12.881 1.00 94.88 336 ALA A C 1
ATOM 2605 O O . ALA A 1 336 ? 21.816 1.779 -11.775 1.00 94.88 336 ALA A O 1
ATOM 2606 N N . LEU A 1 337 ? 20.640 2.822 -13.366 1.00 95.69 337 LEU A N 1
ATOM 2607 C CA . LEU A 1 337 ? 19.380 2.701 -12.639 1.00 95.69 337 LEU A CA 1
ATOM 2608 C C . LEU A 1 337 ? 18.867 1.254 -12.611 1.00 95.69 337 LEU A C 1
ATOM 2610 O O . LEU A 1 337 ? 18.390 0.798 -11.571 1.00 95.69 337 LEU A O 1
ATOM 2614 N N . VAL A 1 338 ? 18.983 0.506 -13.715 1.00 96.31 338 VAL A N 1
ATOM 2615 C CA . VAL A 1 338 ? 18.626 -0.927 -13.742 1.00 96.31 338 VAL A CA 1
ATOM 2616 C C . VAL A 1 338 ? 19.488 -1.724 -12.759 1.00 96.31 338 VAL A C 1
ATOM 2618 O O . VAL A 1 338 ? 18.952 -2.570 -12.037 1.00 96.31 338 VAL A O 1
ATOM 2621 N N . LYS A 1 339 ? 20.786 -1.415 -12.663 1.00 96.56 339 LYS A N 1
ATOM 2622 C CA . LYS A 1 339 ? 21.689 -2.004 -11.671 1.00 96.56 339 LYS A CA 1
ATOM 2623 C C . LYS A 1 339 ? 21.231 -1.717 -10.238 1.00 96.56 339 LYS A C 1
ATOM 2625 O O . LYS A 1 339 ? 21.046 -2.664 -9.475 1.00 96.56 339 LYS A O 1
ATOM 2630 N N . LYS A 1 340 ? 20.910 -0.461 -9.898 1.00 97.69 340 LYS A N 1
ATOM 2631 C CA . LYS A 1 340 ? 20.358 -0.095 -8.572 1.00 97.69 340 LYS A CA 1
ATOM 2632 C C . LYS A 1 340 ? 19.083 -0.869 -8.225 1.00 97.69 340 LYS A C 1
ATOM 2634 O O . LYS A 1 340 ? 18.882 -1.276 -7.081 1.00 97.69 340 LYS A O 1
ATOM 2639 N N . TRP A 1 341 ? 18.207 -1.104 -9.205 1.00 97.94 341 TRP A N 1
ATOM 2640 C CA . TRP A 1 341 ? 17.026 -1.948 -9.006 1.00 97.94 341 TRP A CA 1
ATOM 2641 C C . TRP A 1 341 ? 17.379 -3.416 -8.757 1.00 97.94 341 TRP A C 1
ATOM 2643 O O . TRP A 1 341 ? 16.715 -4.062 -7.943 1.00 97.94 341 TRP A O 1
ATOM 2653 N N . CYS A 1 342 ? 18.400 -3.945 -9.435 1.00 98.06 342 CYS A N 1
ATOM 2654 C CA . CYS A 1 342 ? 18.898 -5.300 -9.202 1.00 98.06 342 CYS A CA 1
ATOM 2655 C C . CYS A 1 342 ? 19.460 -5.446 -7.783 1.00 98.06 342 CYS A C 1
ATOM 2657 O O . CYS A 1 342 ? 19.051 -6.373 -7.087 1.00 98.06 342 CYS A O 1
ATOM 2659 N N . GLU A 1 343 ? 20.295 -4.502 -7.335 1.00 98.25 343 GLU A N 1
ATOM 2660 C CA . GLU A 1 343 ? 20.852 -4.444 -5.973 1.00 98.25 343 GLU A CA 1
ATOM 2661 C C . GLU A 1 343 ? 19.736 -4.388 -4.921 1.00 98.25 343 GLU A C 1
ATOM 2663 O O . GLU A 1 343 ? 19.652 -5.238 -4.030 1.00 98.25 343 GLU A O 1
ATOM 2668 N N . PHE A 1 344 ? 18.793 -3.449 -5.073 1.00 98.44 344 PHE A N 1
ATOM 2669 C CA . PHE A 1 344 ? 17.638 -3.343 -4.182 1.00 98.44 344 PHE A CA 1
ATOM 2670 C C . PHE A 1 344 ? 16.822 -4.642 -4.136 1.00 98.44 344 PHE A C 1
ATOM 2672 O O . PHE A 1 344 ? 16.419 -5.089 -3.057 1.00 98.44 344 PHE A O 1
ATOM 2679 N N . TYR A 1 345 ? 16.591 -5.276 -5.290 1.00 98.44 345 TYR A N 1
ATOM 2680 C CA . TYR A 1 345 ? 15.851 -6.531 -5.372 1.00 98.44 345 TYR A CA 1
ATOM 2681 C C . TYR A 1 345 ? 16.564 -7.674 -4.638 1.00 98.44 345 TYR A C 1
ATOM 2683 O O . TYR A 1 345 ? 15.926 -8.387 -3.853 1.00 98.44 345 TYR A O 1
ATOM 2691 N N . SER A 1 346 ? 17.864 -7.858 -4.888 1.00 98.19 346 SER A N 1
ATOM 2692 C CA . SER A 1 346 ? 18.643 -8.988 -4.378 1.00 98.19 346 SER A CA 1
ATOM 2693 C C . SER A 1 346 ? 19.006 -8.860 -2.906 1.00 98.19 346 SER A C 1
ATOM 2695 O O . SER A 1 346 ? 18.943 -9.853 -2.180 1.00 98.19 346 SER A O 1
ATOM 2697 N N . GLU A 1 347 ? 19.362 -7.658 -2.461 1.00 98.38 347 GLU A N 1
ATOM 2698 C CA . GLU A 1 347 ? 19.925 -7.425 -1.129 1.00 98.38 347 GLU A CA 1
ATOM 2699 C C . GLU A 1 347 ? 18.863 -7.053 -0.096 1.00 98.38 347 GLU A C 1
ATOM 2701 O O . GLU A 1 347 ? 18.991 -7.393 1.082 1.00 98.38 347 GLU A O 1
ATOM 2706 N N . GLN A 1 348 ? 17.792 -6.377 -0.524 1.00 98.56 348 GLN A N 1
ATOM 2707 C CA . GLN A 1 348 ? 16.792 -5.822 0.388 1.00 98.56 348 GLN A CA 1
ATOM 2708 C C . GLN A 1 348 ? 15.421 -6.459 0.169 1.00 98.56 348 GLN A C 1
ATOM 2710 O O . GLN A 1 348 ? 14.947 -7.213 1.022 1.00 98.56 348 GLN A O 1
ATOM 2715 N N . LEU A 1 349 ? 14.784 -6.207 -0.976 1.00 98.44 349 LEU A N 1
ATOM 2716 C CA . LEU A 1 349 ? 13.367 -6.505 -1.188 1.00 98.44 349 LEU A CA 1
ATOM 2717 C C . LEU A 1 349 ? 13.039 -7.993 -1.040 1.00 98.44 349 LEU A C 1
ATOM 2719 O O . LEU A 1 349 ? 12.206 -8.364 -0.208 1.00 98.44 349 LEU A O 1
ATOM 2723 N N . LEU A 1 350 ? 13.697 -8.861 -1.811 1.00 98.06 350 LEU A N 1
ATOM 2724 C CA . LEU A 1 350 ? 13.426 -10.297 -1.786 1.00 98.06 350 LEU A CA 1
ATOM 2725 C C . LEU A 1 350 ? 13.759 -10.955 -0.430 1.00 98.06 350 LEU A C 1
ATOM 2727 O O . LEU A 1 350 ? 12.890 -11.656 0.104 1.00 98.06 350 LEU A O 1
ATOM 2731 N N . PRO A 1 351 ? 14.969 -10.797 0.149 1.00 98.38 351 PRO A N 1
ATOM 2732 C CA . PRO A 1 351 ? 15.313 -11.461 1.406 1.00 98.38 351 PRO A CA 1
ATOM 2733 C C . PRO A 1 351 ? 14.497 -10.937 2.593 1.00 98.38 351 PRO A C 1
ATOM 2735 O O . PRO A 1 351 ? 14.023 -11.741 3.403 1.00 98.38 351 PRO A O 1
ATOM 2738 N N . GLN A 1 352 ? 14.268 -9.623 2.688 1.00 98.50 352 GLN A N 1
ATOM 2739 C CA . GLN A 1 352 ? 13.506 -9.055 3.800 1.00 98.50 352 GLN A CA 1
ATOM 2740 C C . GLN A 1 352 ? 12.024 -9.427 3.712 1.00 98.50 352 GLN A C 1
ATOM 2742 O O . GLN A 1 352 ? 11.439 -9.808 4.728 1.00 98.50 352 GLN A O 1
ATOM 2747 N N . THR A 1 353 ? 11.431 -9.441 2.511 1.00 98.44 353 THR A N 1
ATOM 2748 C CA . THR A 1 353 ? 10.043 -9.901 2.342 1.00 98.44 353 THR A CA 1
ATOM 2749 C C . THR A 1 353 ? 9.905 -11.385 2.682 1.00 98.44 353 THR A C 1
ATOM 2751 O O . THR A 1 353 ? 8.999 -11.754 3.425 1.00 98.44 353 THR A O 1
ATOM 2754 N N . LYS A 1 354 ? 10.836 -12.249 2.245 1.00 98.06 354 LYS A N 1
ATOM 2755 C CA . LYS A 1 354 ? 10.850 -13.671 2.650 1.00 98.06 354 LYS A CA 1
ATOM 2756 C C . LYS A 1 354 ? 10.935 -13.838 4.167 1.00 98.06 354 LYS A C 1
ATOM 2758 O O . LYS A 1 354 ? 10.227 -14.669 4.736 1.00 98.06 354 LYS A O 1
ATOM 2763 N N . SER A 1 355 ? 11.794 -13.055 4.819 1.00 97.88 355 SER A N 1
ATOM 2764 C CA . SER A 1 355 ? 11.936 -13.052 6.278 1.00 97.88 355 SER A CA 1
ATOM 2765 C C . SER A 1 355 ? 10.633 -12.638 6.966 1.00 97.88 355 SER A C 1
ATOM 2767 O O . SER A 1 355 ? 10.181 -13.325 7.883 1.00 97.88 355 SER A O 1
ATOM 2769 N N . MET A 1 356 ? 9.979 -11.578 6.479 1.00 97.62 356 MET A N 1
ATOM 2770 C CA . MET A 1 356 ? 8.680 -11.135 6.985 1.00 97.62 356 MET A CA 1
ATOM 2771 C C . MET A 1 356 ? 7.600 -12.198 6.799 1.00 97.62 356 MET A C 1
ATOM 2773 O O . MET A 1 356 ? 6.943 -12.550 7.771 1.00 97.62 356 MET A O 1
ATOM 2777 N N . VAL A 1 357 ? 7.447 -12.763 5.599 1.00 97.94 357 VAL A N 1
ATOM 2778 C CA . VAL A 1 357 ? 6.456 -13.818 5.326 1.00 97.94 357 VAL A CA 1
ATOM 2779 C C . VAL A 1 357 ? 6.668 -15.007 6.258 1.00 97.94 357 VAL A C 1
ATOM 2781 O O . VAL A 1 357 ? 5.710 -15.474 6.868 1.00 97.94 357 VAL A O 1
ATOM 2784 N N . LYS A 1 358 ? 7.914 -15.458 6.451 1.00 97.12 358 LYS A N 1
ATOM 2785 C CA . LYS A 1 358 ? 8.231 -16.568 7.360 1.00 97.12 358 LYS A CA 1
ATOM 2786 C C . LYS A 1 358 ? 7.834 -16.266 8.810 1.00 97.12 358 LYS A C 1
ATOM 2788 O O . LYS A 1 358 ? 7.217 -17.112 9.447 1.00 97.12 358 LYS A O 1
ATOM 2793 N N . LYS A 1 359 ? 8.179 -15.080 9.324 1.00 96.69 359 LYS A N 1
ATOM 2794 C CA . LYS A 1 359 ? 7.863 -14.660 10.703 1.00 96.69 359 LYS A CA 1
ATOM 2795 C C . LYS A 1 359 ? 6.365 -14.449 10.926 1.00 96.69 359 LYS A C 1
ATOM 2797 O O . LYS A 1 359 ? 5.845 -14.776 11.987 1.00 96.69 359 LYS A O 1
ATOM 2802 N N . THR A 1 360 ? 5.684 -13.888 9.933 1.00 97.31 360 THR A N 1
ATOM 2803 C CA . THR A 1 360 ? 4.259 -13.570 10.012 1.00 97.31 360 THR A CA 1
ATOM 2804 C C . THR A 1 360 ? 3.397 -14.822 9.841 1.00 97.31 360 THR 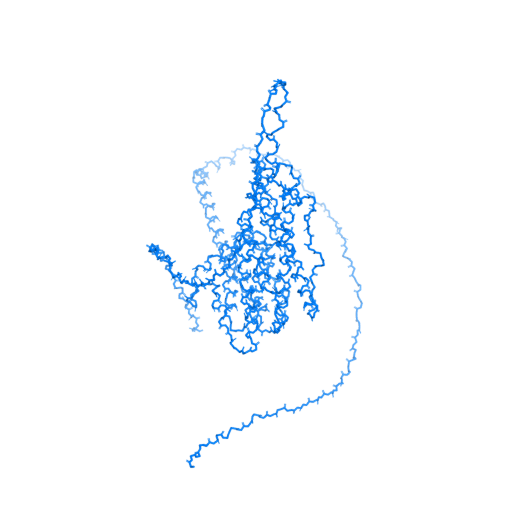A C 1
ATOM 2806 O O . THR A 1 360 ? 2.406 -14.953 10.550 1.00 97.31 360 THR A O 1
ATOM 2809 N N . SER A 1 361 ? 3.785 -15.776 8.982 1.00 97.19 361 SER A N 1
ATOM 2810 C CA . SER A 1 361 ? 2.984 -16.984 8.701 1.00 97.19 361 SER A CA 1
ATOM 2811 C C . SER A 1 361 ? 2.634 -17.764 9.969 1.00 97.19 361 SER A C 1
ATOM 2813 O O . SER A 1 361 ? 1.463 -18.019 10.219 1.00 97.19 361 SER A O 1
ATOM 2815 N N . SER A 1 362 ? 3.614 -18.032 10.839 1.00 95.06 362 SER A N 1
ATOM 2816 C CA . SER A 1 362 ? 3.366 -18.780 12.081 1.00 95.06 362 SER A CA 1
ATOM 2817 C C . SER A 1 362 ? 2.427 -18.060 13.053 1.00 95.06 362 SER A C 1
ATOM 2819 O O . SER A 1 362 ? 1.768 -18.703 13.862 1.00 95.06 362 SER A O 1
ATOM 2821 N N . ARG A 1 363 ? 2.374 -16.721 13.002 1.00 96.19 363 ARG A N 1
ATOM 2822 C CA . ARG A 1 363 ? 1.440 -15.923 13.813 1.00 96.19 363 ARG A CA 1
ATOM 2823 C C . ARG A 1 363 ? 0.031 -15.934 13.215 1.00 96.19 363 ARG A C 1
ATOM 2825 O O . ARG A 1 363 ? -0.940 -15.905 13.960 1.00 96.19 363 ARG A O 1
ATOM 2832 N N . LEU A 1 364 ? -0.079 -15.977 11.888 1.00 97.69 364 LEU A N 1
ATOM 2833 C CA . LEU A 1 364 ? -1.353 -15.977 11.166 1.00 97.69 364 LEU A CA 1
ATOM 2834 C C . LEU A 1 364 ? -2.090 -17.320 11.230 1.00 97.69 364 LEU A C 1
ATOM 2836 O O . LEU A 1 364 ? -3.322 -17.320 11.245 1.00 97.69 364 LEU A O 1
ATOM 2840 N N . ASP A 1 365 ? -1.363 -18.433 11.360 1.00 96.75 365 ASP A N 1
ATOM 2841 C CA . ASP A 1 365 ? -1.948 -19.775 11.481 1.00 96.75 365 ASP A CA 1
ATOM 2842 C C . ASP A 1 365 ? -2.947 -19.869 12.650 1.00 96.75 365 ASP A C 1
ATOM 2844 O O . ASP A 1 365 ? -4.004 -20.489 12.523 1.00 96.75 365 ASP A O 1
ATOM 2848 N N . ALA A 1 366 ? -2.669 -19.182 13.767 1.00 96.94 366 ALA A N 1
ATOM 2849 C CA . ALA A 1 366 ? -3.559 -19.118 14.931 1.00 96.94 366 ALA A CA 1
ATOM 2850 C C . ALA A 1 366 ? -4.918 -18.450 14.634 1.00 96.94 366 ALA A C 1
ATOM 2852 O O . ALA A 1 366 ? -5.889 -18.681 15.351 1.00 96.94 366 ALA A O 1
ATOM 2853 N N . TYR A 1 367 ? -4.990 -17.648 13.569 1.00 97.31 367 TYR A N 1
ATOM 2854 C CA . TYR A 1 367 ? -6.191 -16.949 13.107 1.00 97.31 367 TYR A CA 1
ATOM 2855 C C . TYR A 1 367 ? -6.811 -17.598 11.861 1.00 97.31 367 TYR A C 1
ATOM 2857 O O . TYR A 1 367 ? -7.755 -17.052 11.292 1.00 97.31 367 TYR A O 1
ATOM 2865 N N . GLY A 1 368 ? -6.281 -18.741 11.405 1.00 97.69 368 GLY A N 1
ATOM 2866 C CA . GLY A 1 368 ? -6.718 -19.391 10.166 1.00 97.69 368 GLY A CA 1
ATOM 2867 C C . GLY A 1 368 ? -6.451 -18.554 8.911 1.00 97.69 368 GLY A C 1
ATOM 2868 O O . GLY A 1 368 ? -7.149 -18.711 7.908 1.00 97.69 368 GLY A O 1
ATOM 2869 N N . LEU A 1 369 ? -5.478 -17.642 8.975 1.00 97.69 369 LEU A N 1
ATOM 2870 C CA . LEU A 1 369 ? -5.034 -16.823 7.853 1.00 97.69 369 LEU A CA 1
ATOM 2871 C C . LEU A 1 369 ? -3.755 -17.425 7.275 1.00 97.69 369 LEU A C 1
ATOM 2873 O O . LEU A 1 369 ? -2.854 -17.809 8.015 1.00 97.69 369 LEU A O 1
ATOM 2877 N N . PHE A 1 370 ? -3.658 -17.479 5.949 1.00 97.19 370 PHE A N 1
ATOM 2878 C CA . PHE A 1 370 ? -2.543 -18.130 5.266 1.00 97.19 370 PHE A CA 1
ATOM 2879 C C . PHE A 1 370 ? -1.950 -17.205 4.214 1.00 97.19 370 PHE A C 1
ATOM 2881 O O . PHE A 1 370 ? -2.674 -16.640 3.394 1.00 97.19 370 PHE A O 1
ATOM 2888 N N . LEU A 1 371 ? -0.622 -17.089 4.212 1.00 97.06 371 LEU A N 1
ATOM 2889 C CA . LEU A 1 371 ? 0.107 -16.391 3.158 1.00 97.06 371 LEU A CA 1
ATOM 2890 C C . LEU A 1 371 ? 0.427 -17.350 2.002 1.00 97.06 371 LEU A C 1
ATOM 2892 O O . LEU A 1 371 ? 0.633 -18.547 2.229 1.00 97.06 371 LEU A O 1
ATOM 2896 N N . PRO A 1 372 ? 0.520 -16.851 0.756 1.00 95.00 372 PRO A N 1
ATOM 2897 C CA . PRO A 1 372 ? 0.960 -17.662 -0.369 1.00 95.00 372 PRO A CA 1
ATOM 2898 C C . PRO A 1 372 ? 2.332 -18.294 -0.105 1.00 95.00 372 PRO A C 1
ATOM 2900 O O . PRO A 1 372 ? 3.294 -17.609 0.236 1.00 95.00 372 PRO A O 1
ATOM 2903 N N . SER A 1 373 ? 2.461 -19.603 -0.336 1.00 89.44 373 SER A N 1
ATOM 2904 C CA . SER A 1 373 ? 3.738 -20.309 -0.137 1.00 89.44 373 SER A CA 1
ATOM 2905 C C . SER A 1 373 ? 4.823 -19.894 -1.139 1.00 89.44 373 SER A C 1
ATOM 2907 O O . SER A 1 373 ? 6.000 -20.193 -0.946 1.00 89.44 373 SER A O 1
ATOM 2909 N N . ARG A 1 374 ? 4.437 -19.247 -2.245 1.00 92.38 374 ARG A N 1
ATOM 2910 C CA . ARG A 1 374 ? 5.340 -18.790 -3.307 1.00 92.38 374 ARG A CA 1
ATOM 2911 C C . ARG A 1 374 ? 5.305 -17.268 -3.389 1.00 92.38 374 ARG A C 1
ATOM 2913 O O . ARG A 1 374 ? 4.234 -16.678 -3.393 1.00 92.38 374 ARG A O 1
ATOM 2920 N N . MET A 1 375 ? 6.478 -16.663 -3.571 1.00 90.75 375 MET A N 1
ATOM 2921 C CA . MET A 1 375 ? 6.666 -15.211 -3.735 1.00 90.75 375 MET A CA 1
ATOM 2922 C C . MET A 1 375 ? 6.148 -14.652 -5.075 1.00 90.75 375 MET A C 1
ATOM 2924 O O . MET A 1 375 ? 6.302 -13.462 -5.331 1.00 90.75 375 MET A O 1
ATOM 2928 N N . GLY A 1 376 ? 5.574 -15.500 -5.936 1.00 92.31 376 GLY A N 1
ATOM 2929 C CA . GLY A 1 376 ? 5.188 -15.157 -7.303 1.00 92.31 376 GLY A CA 1
ATOM 2930 C C . GLY A 1 376 ? 6.375 -15.182 -8.267 1.00 92.31 376 GLY A C 1
ATOM 2931 O O . GLY A 1 376 ? 7.186 -16.111 -8.232 1.00 92.31 376 GLY A O 1
ATOM 2932 N N . THR A 1 377 ? 6.449 -14.190 -9.152 1.00 94.62 377 THR A N 1
ATOM 2933 C CA . THR A 1 377 ? 7.496 -14.085 -10.179 1.00 94.62 377 THR A CA 1
ATOM 2934 C C . THR A 1 377 ? 8.849 -13.756 -9.544 1.00 94.62 377 THR A C 1
ATOM 2936 O O . THR A 1 377 ? 8.940 -12.899 -8.668 1.00 94.62 377 THR A O 1
ATOM 2939 N N . SER A 1 378 ? 9.920 -14.400 -10.011 1.00 96.56 378 SER A N 1
ATOM 2940 C CA . SER A 1 378 ? 11.298 -14.127 -9.583 1.00 96.56 378 SER A CA 1
ATOM 2941 C C . SER A 1 378 ? 12.201 -13.781 -10.764 1.00 96.56 378 SER A C 1
ATOM 2943 O O . SER A 1 378 ? 11.957 -14.233 -11.884 1.00 96.56 378 SER A O 1
ATOM 2945 N N . VAL A 1 379 ? 13.263 -13.017 -10.511 1.00 96.75 379 VAL A N 1
ATOM 2946 C CA . VAL A 1 379 ? 14.347 -12.817 -11.485 1.00 96.75 379 VAL A CA 1
ATOM 2947 C C . VAL A 1 379 ? 15.251 -14.052 -11.471 1.00 96.75 379 VAL A C 1
ATOM 2949 O O . VAL A 1 379 ? 15.576 -14.569 -10.399 1.00 96.75 379 VAL A O 1
ATOM 2952 N N . SER A 1 380 ? 15.612 -14.572 -12.646 1.00 97.00 380 SER A N 1
ATOM 2953 C CA . SER A 1 380 ? 16.557 -15.693 -12.740 1.00 97.00 380 SER A CA 1
ATOM 2954 C C . SER A 1 380 ? 17.950 -15.253 -12.278 1.00 97.00 380 SER A C 1
ATOM 2956 O O . SER A 1 380 ? 18.309 -14.084 -12.402 1.00 97.00 380 SER A O 1
ATOM 2958 N N . ARG A 1 381 ? 18.752 -16.182 -11.735 1.00 97.00 381 ARG A N 1
ATOM 2959 C CA . ARG A 1 381 ? 20.104 -15.850 -11.244 1.00 97.00 381 ARG A CA 1
ATOM 2960 C C . ARG A 1 381 ? 20.992 -15.283 -12.349 1.00 97.00 381 ARG A C 1
ATOM 2962 O O . ARG A 1 381 ? 21.708 -14.332 -12.087 1.00 97.00 381 ARG A O 1
ATOM 2969 N N . GLU A 1 382 ? 20.878 -15.829 -13.558 1.00 96.94 382 GLU A N 1
ATOM 2970 C CA . GLU A 1 382 ? 21.631 -15.396 -14.741 1.00 96.94 382 GLU A CA 1
ATOM 2971 C C . GLU A 1 382 ? 21.277 -13.964 -15.165 1.00 96.94 382 GLU A C 1
ATOM 2973 O O . GLU A 1 382 ? 22.164 -13.144 -15.390 1.00 96.94 382 GLU A O 1
ATOM 2978 N N . LEU A 1 383 ? 19.980 -13.627 -15.226 1.00 96.50 383 LEU A N 1
ATOM 2979 C CA . LEU A 1 383 ? 19.559 -12.261 -15.552 1.00 96.50 383 LEU A CA 1
ATOM 2980 C C . LEU A 1 383 ? 19.978 -11.288 -14.453 1.00 96.50 383 LEU A C 1
ATOM 2982 O O . LEU A 1 383 ? 20.433 -10.190 -14.748 1.00 96.50 383 LEU A O 1
ATOM 2986 N N . LEU A 1 384 ? 19.855 -11.692 -13.190 1.00 96.69 384 LEU A N 1
ATOM 2987 C CA . LEU A 1 384 ? 20.238 -10.853 -12.065 1.00 96.69 384 LEU A CA 1
ATOM 2988 C C . LEU A 1 384 ? 21.748 -10.585 -12.042 1.00 96.69 384 LEU A C 1
ATOM 2990 O O . LEU A 1 384 ? 22.139 -9.439 -11.860 1.00 96.69 384 LEU A O 1
ATOM 2994 N N . SER A 1 385 ? 22.591 -11.596 -12.288 1.00 96.56 385 SER A N 1
ATOM 2995 C CA . SER A 1 385 ? 24.040 -11.390 -12.418 1.00 96.56 385 SER A CA 1
ATOM 2996 C C . SER A 1 385 ? 24.380 -10.480 -13.594 1.00 96.56 385 SER A C 1
ATOM 2998 O O . SER A 1 385 ? 25.213 -9.596 -13.438 1.00 96.56 385 SER A O 1
ATOM 3000 N N . LYS A 1 386 ? 23.686 -10.626 -14.734 1.00 95.38 386 LYS A N 1
ATOM 3001 C CA . LYS A 1 386 ? 23.826 -9.701 -15.869 1.00 95.38 386 LYS A CA 1
ATOM 3002 C C . LYS A 1 386 ? 23.504 -8.263 -15.447 1.00 95.38 386 LYS A C 1
ATOM 3004 O O . LYS A 1 386 ? 24.286 -7.362 -15.705 1.00 95.38 386 LYS A O 1
ATOM 3009 N N . GLY A 1 387 ? 22.383 -8.056 -14.754 1.00 95.31 387 GLY A N 1
ATOM 3010 C CA . GLY A 1 387 ? 21.956 -6.734 -14.286 1.00 95.31 387 GLY A CA 1
ATOM 3011 C C . GLY A 1 387 ? 22.909 -6.084 -13.279 1.00 95.31 387 GLY A C 1
ATOM 3012 O O . GLY A 1 387 ? 23.093 -4.872 -13.309 1.00 95.31 387 GLY A O 1
ATOM 3013 N N . LEU A 1 388 ? 23.542 -6.879 -12.413 1.00 96.38 388 LEU A N 1
ATOM 3014 C CA . LEU A 1 388 ? 24.527 -6.394 -11.439 1.00 96.38 388 LEU A CA 1
ATOM 3015 C C . LEU A 1 388 ? 25.869 -6.001 -12.089 1.00 96.38 388 LEU A C 1
ATOM 3017 O O . LEU A 1 388 ? 26.574 -5.147 -11.552 1.00 96.38 388 LEU A O 1
ATOM 3021 N N . ASN A 1 389 ? 26.188 -6.569 -13.257 1.00 95.75 389 ASN A N 1
ATOM 3022 C CA . ASN A 1 389 ? 27.447 -6.355 -13.981 1.00 95.75 389 ASN A CA 1
ATOM 3023 C C . ASN A 1 389 ? 27.358 -5.307 -15.111 1.00 95.75 389 ASN A C 1
ATOM 3025 O O . ASN A 1 389 ? 28.323 -5.140 -15.852 1.00 95.75 389 ASN A O 1
ATOM 3029 N N . LEU A 1 390 ? 26.238 -4.582 -15.250 1.00 90.81 390 LEU A N 1
ATOM 3030 C CA . LEU A 1 390 ? 26.019 -3.627 -16.354 1.00 90.81 390 LEU A CA 1
ATOM 3031 C C . LEU A 1 390 ? 27.080 -2.512 -16.457 1.00 90.81 390 LEU A C 1
ATOM 3033 O O . LEU A 1 390 ? 27.319 -2.007 -17.549 1.00 90.81 390 LEU A O 1
ATOM 3037 N N . ASP A 1 391 ? 27.745 -2.152 -15.356 1.00 80.81 391 ASP A N 1
ATOM 3038 C CA . ASP A 1 391 ? 28.802 -1.125 -15.362 1.00 80.81 391 ASP A CA 1
ATOM 3039 C C . ASP A 1 391 ? 30.154 -1.657 -15.869 1.00 80.81 391 ASP A C 1
ATOM 3041 O O . ASP A 1 391 ? 31.035 -0.878 -16.222 1.00 80.81 391 ASP A O 1
ATOM 3045 N N . THR A 1 392 ? 30.352 -2.978 -15.871 1.00 66.06 392 THR A N 1
ATOM 3046 C CA . THR A 1 392 ? 31.646 -3.600 -16.188 1.00 66.06 392 THR A CA 1
ATOM 3047 C C . THR A 1 392 ? 31.853 -3.752 -17.695 1.00 66.06 392 THR A C 1
ATOM 3049 O O . THR A 1 392 ? 32.985 -3.700 -18.164 1.00 66.06 392 THR A O 1
ATOM 3052 N N . GLU A 1 393 ? 30.775 -3.893 -18.467 1.00 58.28 393 GLU A N 1
ATOM 3053 C CA . GLU A 1 393 ? 30.850 -4.144 -19.914 1.00 58.28 393 GLU A CA 1
ATOM 3054 C C . GLU A 1 393 ? 30.953 -2.849 -20.738 1.00 58.28 393 GLU A C 1
ATOM 3056 O O . GLU A 1 393 ? 31.688 -2.808 -21.723 1.00 58.28 393 GLU A O 1
ATOM 3061 N N . ALA A 1 394 ? 30.339 -1.748 -20.286 1.00 55.88 394 ALA A N 1
ATOM 3062 C CA . ALA A 1 394 ? 30.393 -0.457 -20.986 1.00 55.88 394 ALA A CA 1
ATOM 3063 C C . ALA A 1 394 ? 31.807 0.164 -21.058 1.00 55.88 394 ALA A C 1
ATOM 3065 O O . ALA A 1 394 ? 32.035 1.073 -21.851 1.00 55.88 394 ALA A O 1
ATOM 3066 N N . GLY A 1 395 ? 32.753 -0.317 -20.242 1.00 49.88 395 GLY A N 1
ATOM 3067 C CA . GLY A 1 395 ? 34.159 0.101 -20.270 1.00 49.88 395 GLY A CA 1
ATOM 3068 C C . GLY A 1 395 ? 35.101 -0.846 -21.020 1.00 49.88 395 GLY A C 1
ATOM 3069 O O . GLY A 1 395 ? 36.284 -0.536 -21.130 1.00 49.88 395 GLY A O 1
ATOM 3070 N N . MET A 1 396 ? 34.619 -1.998 -21.503 1.00 47.22 396 MET A N 1
ATOM 3071 C CA . MET A 1 396 ? 35.478 -3.062 -22.045 1.00 47.22 396 MET A CA 1
ATOM 3072 C C . MET A 1 396 ? 35.332 -3.252 -23.565 1.00 47.22 396 MET A C 1
ATOM 3074 O O . MET A 1 396 ? 36.247 -3.771 -24.197 1.00 47.22 396 MET A O 1
ATOM 3078 N N . GLU A 1 397 ? 34.252 -2.754 -24.178 1.00 48.31 397 GLU A N 1
ATOM 3079 C CA . GLU A 1 397 ? 34.075 -2.748 -25.643 1.00 48.31 397 GLU A CA 1
ATOM 3080 C C . GLU A 1 397 ? 34.794 -1.590 -26.365 1.00 48.31 397 GLU A C 1
ATOM 3082 O O . GLU A 1 397 ? 34.816 -1.559 -27.590 1.00 48.31 397 GLU A O 1
ATOM 3087 N N . SER A 1 398 ? 35.450 -0.667 -25.649 1.00 47.78 398 SER A N 1
ATOM 3088 C CA . SER A 1 398 ? 36.231 0.421 -26.267 1.00 47.78 398 SER A CA 1
ATOM 3089 C C . SER A 1 398 ? 37.742 0.150 -26.365 1.00 47.78 398 SER A C 1
ATOM 3091 O O . SER A 1 398 ? 38.495 1.087 -26.611 1.00 47.78 398 SER A O 1
ATOM 3093 N N . ILE A 1 399 ? 38.209 -1.086 -26.124 1.00 49.28 399 ILE A N 1
ATOM 3094 C CA . ILE A 1 399 ? 39.650 -1.448 -26.119 1.00 49.28 399 ILE A CA 1
ATOM 3095 C C . ILE A 1 399 ? 39.933 -2.694 -26.995 1.00 49.28 399 ILE A C 1
ATOM 3097 O O . ILE A 1 399 ? 40.959 -3.345 -26.850 1.00 49.28 399 ILE A O 1
ATOM 3101 N N . ALA A 1 400 ? 39.036 -3.074 -27.913 1.00 47.28 400 ALA A N 1
ATOM 3102 C CA . ALA A 1 400 ? 39.191 -4.303 -28.712 1.00 47.28 400 ALA A CA 1
ATOM 3103 C C . ALA A 1 400 ? 39.261 -4.092 -30.239 1.00 47.28 400 ALA A C 1
ATOM 3105 O O . ALA A 1 400 ? 39.079 -5.049 -30.985 1.00 47.28 400 ALA A O 1
ATOM 3106 N N . GLU A 1 401 ? 39.560 -2.878 -30.710 1.00 50.25 401 GLU A N 1
AT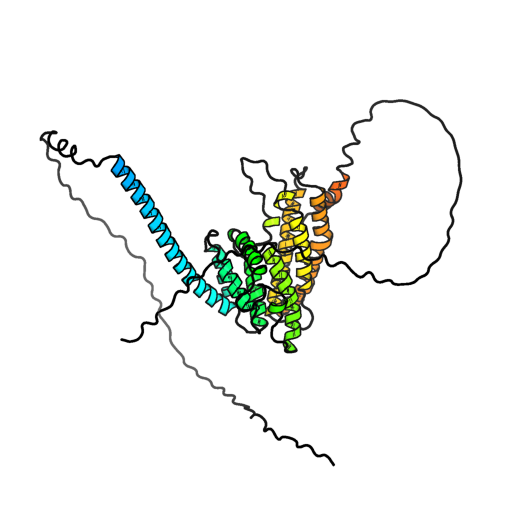OM 3107 C CA . GLU A 1 401 ? 39.831 -2.602 -32.131 1.00 50.25 401 GLU A CA 1
ATOM 3108 C C . GLU A 1 401 ? 40.999 -1.614 -32.296 1.00 50.25 401 GLU A C 1
ATOM 3110 O O . GLU A 1 401 ? 40.805 -0.532 -32.830 1.00 50.25 401 GLU A O 1
ATOM 3115 N N . GLU A 1 402 ? 42.205 -1.940 -31.815 1.00 52.09 402 GLU A N 1
ATOM 3116 C CA . GLU A 1 402 ? 43.431 -1.243 -32.261 1.00 52.09 402 GLU A CA 1
ATOM 3117 C C . GLU A 1 402 ? 44.723 -1.989 -31.861 1.00 52.09 402 GLU A C 1
ATOM 3119 O O . GLU A 1 402 ? 45.551 -1.442 -31.152 1.00 52.09 402 GLU A O 1
ATOM 3124 N N . GLU A 1 403 ? 44.938 -3.235 -32.305 1.00 45.31 403 GLU A N 1
ATOM 3125 C CA . GLU A 1 403 ? 46.305 -3.797 -32.369 1.00 45.31 403 GLU A CA 1
ATOM 3126 C C . GLU A 1 403 ? 46.462 -4.736 -33.577 1.00 45.31 403 GLU A C 1
ATOM 3128 O O . GLU A 1 403 ? 46.215 -5.935 -33.497 1.00 45.31 403 GLU A O 1
ATOM 3133 N N . ASP A 1 404 ? 46.900 -4.153 -34.694 1.00 49.09 404 ASP A N 1
ATOM 3134 C CA . ASP A 1 404 ? 47.727 -4.797 -35.718 1.00 49.09 404 ASP A CA 1
ATOM 3135 C C . ASP A 1 404 ? 48.691 -3.713 -36.244 1.00 49.09 404 ASP A C 1
ATOM 3137 O O . ASP A 1 404 ? 48.287 -2.869 -37.038 1.00 49.09 404 ASP A O 1
ATOM 3141 N N . GLU A 1 405 ? 49.923 -3.667 -35.715 1.00 43.81 405 GLU A N 1
ATOM 3142 C CA . GLU A 1 405 ? 51.194 -3.521 -36.463 1.00 43.81 405 GLU A CA 1
ATOM 3143 C C . GLU A 1 405 ? 52.399 -3.232 -35.531 1.00 43.81 405 GLU A C 1
ATOM 3145 O O . GLU A 1 405 ? 52.562 -2.159 -34.958 1.00 43.81 405 GLU A O 1
ATOM 3150 N N . GLU A 1 406 ? 53.230 -4.270 -35.393 1.00 45.22 406 GLU A N 1
ATOM 3151 C CA . GLU A 1 406 ? 54.700 -4.323 -35.299 1.00 45.22 406 GLU A CA 1
ATOM 3152 C C . GLU A 1 406 ? 55.542 -3.111 -34.818 1.00 45.22 406 GLU A C 1
ATOM 3154 O O . GLU A 1 406 ? 55.652 -2.088 -35.487 1.00 45.22 406 GLU A O 1
ATOM 3159 N N . GLY A 1 407 ? 56.416 -3.378 -33.829 1.00 38.28 407 GLY A N 1
ATOM 3160 C CA . GLY A 1 407 ? 57.865 -3.291 -34.096 1.00 38.28 407 GLY A CA 1
ATOM 3161 C C . GLY A 1 407 ? 58.781 -2.579 -33.082 1.00 38.28 407 GLY A C 1
ATOM 3162 O O . GLY A 1 407 ? 58.951 -1.370 -33.163 1.00 38.28 407 GLY A O 1
ATOM 3163 N N . GLY A 1 408 ? 59.509 -3.379 -32.279 1.00 36.31 408 GLY A N 1
ATOM 3164 C CA . GLY A 1 408 ? 60.867 -3.109 -31.737 1.00 36.31 408 GLY A CA 1
ATOM 3165 C C . GLY A 1 408 ? 60.985 -2.066 -30.613 1.00 36.31 408 GLY A C 1
ATOM 3166 O O . GLY A 1 408 ? 60.171 -1.169 -30.494 1.00 36.31 408 GLY A O 1
ATOM 3167 N N . ASP A 1 409 ? 61.979 -2.045 -29.730 1.00 35.47 409 ASP A N 1
ATOM 3168 C CA . ASP A 1 409 ? 63.147 -2.870 -29.402 1.00 35.47 409 ASP A CA 1
ATOM 3169 C C . ASP A 1 409 ? 63.631 -2.382 -28.007 1.00 35.47 409 ASP A C 1
ATOM 3171 O O . ASP A 1 409 ? 63.207 -1.336 -27.514 1.00 35.47 409 ASP A O 1
ATOM 3175 N N . ALA A 1 410 ? 64.473 -3.182 -27.364 1.00 45.12 410 ALA A N 1
ATOM 3176 C CA . ALA A 1 410 ? 64.929 -3.171 -25.977 1.00 45.12 410 ALA A CA 1
ATOM 3177 C C . ALA A 1 410 ? 65.595 -1.885 -25.430 1.00 45.12 410 ALA A C 1
ATOM 3179 O O . ALA A 1 410 ? 66.215 -1.132 -26.170 1.00 45.12 410 ALA A O 1
ATOM 3180 N N . THR A 1 411 ? 65.549 -1.708 -24.096 1.00 36.66 411 THR A N 1
ATOM 3181 C CA . THR A 1 411 ? 66.683 -1.833 -23.127 1.00 36.66 411 THR A CA 1
ATOM 3182 C C . THR A 1 411 ? 66.173 -1.491 -21.710 1.00 36.66 411 THR A C 1
ATOM 3184 O O . THR A 1 411 ? 65.484 -0.492 -21.540 1.00 36.66 411 THR A O 1
ATOM 3187 N N . ASP A 1 412 ? 66.260 -2.406 -20.736 1.00 39.88 412 ASP A N 1
ATOM 3188 C CA . ASP A 1 412 ? 67.259 -2.445 -19.638 1.00 39.88 412 ASP A CA 1
ATOM 3189 C C . ASP A 1 412 ? 67.444 -1.122 -18.860 1.00 39.88 412 ASP A C 1
ATOM 3191 O O . ASP A 1 412 ? 67.976 -0.167 -19.412 1.00 39.88 412 ASP A O 1
ATOM 3195 N N . ASP A 1 413 ? 67.065 -1.075 -17.572 1.00 41.91 413 ASP A N 1
ATOM 3196 C CA . ASP A 1 413 ? 68.009 -0.915 -16.444 1.00 41.91 413 ASP A CA 1
ATOM 3197 C C . ASP A 1 413 ? 67.278 -0.988 -15.080 1.00 41.91 413 ASP A C 1
ATOM 3199 O O . ASP A 1 413 ? 66.068 -0.810 -14.947 1.00 41.91 413 ASP A O 1
ATOM 3203 N N . ALA A 1 414 ? 68.058 -1.336 -14.071 1.00 42.75 414 ALA A N 1
ATOM 3204 C CA . ALA A 1 414 ? 67.740 -1.990 -12.828 1.00 42.75 414 ALA A CA 1
ATOM 3205 C C . ALA A 1 414 ? 67.365 -1.067 -11.651 1.00 42.75 414 ALA A C 1
ATOM 3207 O O . ALA A 1 414 ? 67.536 0.149 -11.671 1.00 42.75 414 ALA A O 1
ATOM 3208 N N . SER A 1 415 ? 67.066 -1.754 -10.536 1.00 39.84 415 SER A N 1
ATOM 3209 C CA . SER A 1 415 ? 67.310 -1.368 -9.131 1.00 39.84 415 SER A CA 1
ATOM 3210 C C . SER A 1 415 ? 66.201 -0.573 -8.419 1.00 39.84 415 SER A C 1
ATOM 3212 O O . SER A 1 415 ? 65.572 0.281 -9.017 1.00 39.84 415 SER A O 1
ATOM 3214 N N . LYS A 1 416 ? 65.907 -0.717 -7.118 1.00 39.53 416 LYS A N 1
ATOM 3215 C CA . LYS A 1 416 ? 66.237 -1.635 -6.002 1.00 39.53 416 LYS A CA 1
ATOM 3216 C C . LYS A 1 416 ? 65.578 -1.001 -4.753 1.00 39.53 416 LYS A C 1
ATOM 3218 O O . LYS A 1 416 ? 65.436 0.214 -4.712 1.00 39.53 416 LYS A O 1
ATOM 3223 N N . SER A 1 417 ? 65.365 -1.801 -3.700 1.00 35.62 417 SER A N 1
ATOM 3224 C CA . SER A 1 417 ? 65.288 -1.378 -2.277 1.00 35.62 417 SER A CA 1
ATOM 3225 C C . SER A 1 417 ? 63.905 -0.946 -1.748 1.00 35.62 417 SER A C 1
ATOM 3227 O O . SER A 1 417 ? 63.348 0.038 -2.204 1.00 35.62 417 SER A O 1
ATOM 3229 N N . SER A 1 418 ? 63.272 -1.763 -0.886 1.00 35.31 418 SER A N 1
ATOM 3230 C CA . SER A 1 418 ? 63.245 -1.662 0.603 1.00 35.31 418 SER A CA 1
ATOM 3231 C C . SER A 1 418 ? 62.275 -0.571 1.093 1.00 35.31 418 SER A C 1
ATOM 3233 O O . SER A 1 418 ? 62.315 0.527 0.571 1.00 35.31 418 SER A O 1
ATOM 3235 N N . SER A 1 419 ? 61.423 -0.697 2.104 1.00 35.78 419 SER A N 1
ATOM 3236 C CA . SER A 1 419 ? 61.397 -1.519 3.314 1.00 35.78 419 SER A CA 1
ATOM 3237 C C . SER A 1 419 ? 60.124 -1.124 4.083 1.00 35.78 419 SER A C 1
ATOM 3239 O O . SER A 1 419 ? 59.823 0.063 4.180 1.00 35.78 419 SER A O 1
ATOM 3241 N N . GLU A 1 420 ? 59.428 -2.093 4.672 1.00 43.50 420 GLU A N 1
ATOM 3242 C CA . GLU A 1 420 ? 58.610 -1.921 5.890 1.00 43.50 420 GLU A CA 1
ATOM 3243 C C . GLU A 1 420 ? 59.501 -1.416 7.060 1.00 43.50 420 GLU A C 1
ATOM 3245 O O . GLU A 1 420 ? 60.708 -1.681 6.999 1.00 43.50 420 GLU A O 1
ATOM 3250 N N . PRO A 1 421 ? 58.999 -0.733 8.125 1.00 51.69 421 PRO A N 1
ATOM 3251 C CA . PRO A 1 421 ? 57.986 -1.312 9.022 1.00 51.69 421 PRO A CA 1
ATOM 3252 C C . PRO A 1 421 ? 57.037 -0.359 9.800 1.00 51.69 421 PRO A C 1
ATOM 3254 O O . PRO A 1 421 ? 57.228 0.848 9.884 1.00 51.69 421 PRO A O 1
ATOM 3257 N N . SER A 1 422 ? 56.007 -1.000 10.370 1.00 44.16 422 SER A N 1
ATOM 3258 C CA . SER A 1 422 ? 55.213 -0.743 11.596 1.00 44.16 422 SER A CA 1
ATOM 3259 C C . SER A 1 422 ? 55.429 0.533 12.433 1.00 44.16 422 SER A C 1
ATOM 3261 O O . SER A 1 422 ? 56.569 0.891 12.705 1.00 44.16 422 SER A O 1
ATOM 3263 N N . VAL A 1 423 ? 54.350 1.050 13.049 1.00 39.41 423 VAL A N 1
ATOM 3264 C CA . VAL A 1 423 ? 54.146 1.101 14.523 1.00 39.41 423 VAL A CA 1
ATOM 3265 C C . VAL A 1 423 ? 52.732 1.616 14.871 1.00 39.41 423 VAL A C 1
ATOM 3267 O O . VAL A 1 423 ? 52.112 2.374 14.135 1.00 39.41 423 VAL A O 1
ATOM 3270 N N . GLU A 1 424 ? 52.261 1.095 16.000 1.00 39.09 424 GLU A N 1
ATOM 3271 C CA . GLU A 1 424 ? 50.992 1.182 16.727 1.00 39.09 424 GLU A CA 1
ATOM 3272 C C . GLU A 1 424 ? 50.528 2.577 17.212 1.00 39.09 424 GLU A C 1
ATOM 3274 O O . GLU A 1 424 ? 51.303 3.533 17.236 1.00 39.09 424 GLU A O 1
ATOM 3279 N N . LYS A 1 425 ? 49.308 2.557 17.800 1.00 40.50 425 LYS A N 1
ATOM 3280 C CA . LYS A 1 425 ? 48.800 3.310 18.983 1.00 40.50 425 LYS A CA 1
ATOM 3281 C C . LYS A 1 425 ? 47.736 4.370 18.632 1.00 40.50 425 LYS A C 1
ATOM 3283 O O . LYS A 1 425 ? 48.034 5.313 17.918 1.00 40.50 425 LYS A O 1
ATOM 3288 N N . ALA A 1 426 ? 46.436 4.155 18.869 1.00 38.38 426 ALA A N 1
ATOM 3289 C CA . ALA A 1 426 ? 45.652 3.995 20.112 1.00 38.38 426 ALA A CA 1
ATOM 3290 C C . ALA A 1 426 ? 45.375 5.314 20.863 1.00 38.38 426 ALA A C 1
ATOM 3292 O O . ALA A 1 426 ? 46.287 6.115 21.036 1.00 38.38 426 ALA A O 1
ATOM 3293 N N . GLU A 1 427 ? 44.127 5.406 21.356 1.00 35.72 427 GLU A N 1
ATOM 3294 C CA . GLU A 1 427 ? 43.509 6.417 22.245 1.00 35.72 427 GLU A CA 1
ATOM 3295 C C . GLU A 1 427 ? 43.061 7.729 21.578 1.00 35.72 427 GLU A C 1
ATOM 3297 O O . GLU A 1 427 ? 43.690 8.195 20.638 1.00 35.72 427 GLU A O 1
ATOM 3302 N N . GLU A 1 428 ? 42.032 8.455 22.013 1.00 37.25 428 GLU A N 1
ATOM 3303 C CA . GLU A 1 428 ? 40.785 8.275 22.780 1.00 37.25 428 GLU A CA 1
ATOM 3304 C C . GLU A 1 428 ? 40.171 9.703 22.824 1.00 37.25 428 GLU A C 1
ATOM 3306 O O . GLU A 1 428 ? 40.896 10.683 22.667 1.00 37.25 428 GLU A O 1
ATOM 3311 N N . ALA A 1 429 ? 38.870 9.803 23.108 1.00 34.25 429 ALA A N 1
ATOM 3312 C CA . ALA A 1 429 ? 38.182 10.954 23.714 1.00 34.25 429 ALA A CA 1
ATOM 3313 C C . ALA A 1 429 ? 37.548 12.069 22.841 1.00 34.25 429 ALA A C 1
ATOM 3315 O O . ALA A 1 429 ? 38.213 12.822 22.140 1.00 34.25 429 ALA A O 1
ATOM 3316 N N . GLN A 1 430 ? 36.237 12.196 23.105 1.00 34.62 430 GLN A N 1
ATOM 3317 C CA . GLN A 1 430 ? 35.439 13.409 23.361 1.00 34.62 430 GLN A CA 1
ATOM 3318 C C . GLN A 1 430 ? 35.016 14.272 22.162 1.00 34.62 430 GLN A C 1
ATOM 3320 O O . GLN A 1 430 ? 35.832 14.742 21.384 1.00 34.62 430 GLN A O 1
ATOM 3325 N N . ASP A 1 431 ? 33.715 14.289 21.853 1.00 35.34 431 ASP A N 1
ATOM 3326 C CA . ASP A 1 431 ? 32.660 15.163 22.424 1.00 35.34 431 ASP A CA 1
ATOM 3327 C C . ASP A 1 431 ? 32.808 16.596 21.905 1.00 35.34 431 ASP A C 1
ATOM 3329 O O . ASP A 1 431 ? 33.694 17.315 22.348 1.00 35.34 431 ASP A O 1
ATOM 3333 N N . GLU A 1 432 ? 31.927 17.005 20.987 1.00 39.12 432 GLU A N 1
ATOM 3334 C CA . GLU A 1 432 ? 31.365 18.357 21.012 1.00 39.12 432 GLU A CA 1
ATOM 3335 C C . GLU A 1 432 ? 30.111 18.464 20.133 1.00 39.12 432 GLU A C 1
ATOM 3337 O O . GLU A 1 432 ? 30.070 18.051 18.971 1.00 39.12 432 GLU A O 1
ATOM 3342 N N . ASP A 1 433 ? 29.077 19.014 20.765 1.00 37.66 433 ASP A N 1
ATOM 3343 C CA . ASP A 1 433 ? 27.814 19.473 20.213 1.00 37.66 433 ASP A CA 1
ATOM 3344 C C . ASP A 1 433 ? 27.973 20.243 18.896 1.00 37.66 433 ASP A C 1
ATOM 3346 O O . ASP A 1 433 ? 28.768 21.175 18.779 1.00 37.66 433 ASP A O 1
ATOM 3350 N N . THR A 1 434 ? 27.107 19.950 17.926 1.00 36.91 434 THR A N 1
ATOM 3351 C CA . THR A 1 434 ? 26.748 20.936 16.900 1.00 36.91 434 THR A CA 1
ATOM 3352 C C . THR A 1 434 ? 25.234 21.040 16.814 1.00 36.91 434 THR A C 1
ATOM 3354 O O . THR A 1 434 ? 24.536 20.243 16.189 1.00 36.91 434 THR A O 1
ATOM 3357 N N . VAL A 1 435 ? 24.757 22.038 17.546 1.00 38.19 435 VAL A N 1
ATOM 3358 C CA . VAL A 1 435 ? 23.483 22.724 17.377 1.00 38.19 435 VAL A CA 1
ATOM 3359 C C . VAL A 1 435 ? 23.417 23.398 16.002 1.00 38.19 435 VAL A C 1
ATOM 3361 O O . VAL A 1 435 ? 24.430 23.831 15.460 1.00 38.19 435 VAL A O 1
ATOM 3364 N N . ASP A 1 436 ? 22.175 23.573 15.556 1.00 35.34 436 ASP A N 1
ATOM 3365 C CA . ASP A 1 436 ? 21.684 24.622 14.656 1.00 35.34 436 ASP A CA 1
ATOM 3366 C C . ASP A 1 436 ? 21.749 24.411 13.133 1.00 35.34 436 ASP A C 1
ATOM 3368 O O . ASP A 1 436 ? 22.803 24.438 12.504 1.00 35.34 436 ASP A O 1
ATOM 3372 N N . ALA A 1 437 ? 20.558 24.260 12.543 1.00 37.19 437 ALA A N 1
ATOM 3373 C CA . ALA A 1 437 ? 20.059 25.128 11.473 1.00 37.19 437 ALA A CA 1
ATOM 3374 C C . ALA A 1 437 ? 18.646 24.663 11.075 1.00 37.19 437 ALA A C 1
ATOM 3376 O O . ALA A 1 437 ? 18.467 23.796 10.213 1.00 37.19 437 ALA A O 1
ATOM 3377 N N . GLU A 1 438 ? 17.629 25.238 11.719 1.00 44.75 438 GLU A N 1
ATOM 3378 C CA . GLU A 1 438 ? 16.306 25.347 11.102 1.00 44.75 438 GLU A CA 1
ATOM 3379 C C . GLU A 1 438 ? 16.422 26.268 9.875 1.00 44.75 438 GLU A C 1
ATOM 3381 O O . GLU A 1 438 ? 16.974 27.361 10.000 1.00 44.75 438 GLU A O 1
ATOM 3386 N N . PRO A 1 439 ? 15.928 25.887 8.684 1.00 51.03 439 PRO A N 1
ATOM 3387 C CA . PRO A 1 439 ? 15.686 26.871 7.647 1.00 51.03 439 PRO A CA 1
ATOM 3388 C C . PRO A 1 439 ? 14.404 27.635 7.982 1.00 51.03 439 PRO A C 1
ATOM 3390 O O . PRO A 1 439 ? 13.319 27.053 8.091 1.00 51.03 439 PRO A O 1
ATOM 3393 N N . GLU A 1 440 ? 14.600 28.939 8.161 1.00 40.25 440 GLU A N 1
ATOM 3394 C CA . GLU A 1 440 ? 13.588 29.970 8.317 1.00 40.25 440 GLU A CA 1
ATOM 3395 C C . GLU A 1 440 ? 12.494 29.905 7.246 1.00 40.25 440 GLU A C 1
ATOM 3397 O O . GLU A 1 440 ? 12.669 29.414 6.129 1.00 40.25 440 GLU A O 1
ATOM 3402 N N . ALA A 1 441 ? 11.342 30.410 7.667 1.00 40.31 441 ALA A N 1
ATOM 3403 C CA . ALA A 1 441 ? 10.128 30.573 6.905 1.00 40.31 441 ALA A CA 1
ATOM 3404 C C . ALA A 1 441 ? 10.341 31.475 5.681 1.00 40.31 441 ALA A C 1
ATOM 3406 O O . ALA A 1 441 ? 10.727 32.630 5.829 1.00 40.31 441 ALA A O 1
ATOM 3407 N N . ASP A 1 442 ? 10.002 30.961 4.498 1.00 41.81 442 ASP A N 1
ATOM 3408 C CA . ASP A 1 442 ? 9.639 31.812 3.370 1.00 41.81 442 ASP A CA 1
ATOM 3409 C C . ASP A 1 442 ? 8.178 32.241 3.534 1.00 41.81 442 ASP A C 1
ATOM 3411 O O . ASP A 1 442 ? 7.261 31.418 3.653 1.00 41.81 442 ASP A O 1
ATOM 3415 N N . GLU A 1 443 ? 8.032 33.559 3.581 1.00 44.50 443 GLU A N 1
ATOM 3416 C CA . GLU A 1 443 ? 6.821 34.353 3.693 1.00 44.50 443 GLU A CA 1
ATOM 3417 C C . GLU A 1 443 ? 5.867 34.120 2.506 1.00 44.50 443 GLU A C 1
ATOM 3419 O O . GLU A 1 443 ? 6.238 34.198 1.337 1.00 44.50 443 GLU A O 1
ATOM 3424 N N . ASP A 1 444 ? 4.622 33.803 2.854 1.00 39.59 444 ASP A N 1
ATOM 3425 C CA . ASP A 1 444 ? 3.394 34.467 2.412 1.00 39.59 444 ASP A CA 1
ATOM 3426 C C . ASP A 1 444 ? 3.281 34.956 0.953 1.00 39.59 444 ASP A C 1
ATOM 3428 O O . ASP A 1 444 ? 3.653 36.070 0.596 1.00 39.59 444 ASP A O 1
ATOM 3432 N N . GLU A 1 445 ? 2.534 34.185 0.158 1.00 44.69 445 GLU A N 1
ATOM 3433 C CA . GLU A 1 445 ? 1.595 34.756 -0.814 1.00 44.69 445 GLU A CA 1
ATOM 3434 C C . GLU A 1 445 ? 0.245 34.026 -0.651 1.00 44.69 445 GLU A C 1
ATOM 3436 O O . GLU A 1 445 ? -0.035 32.993 -1.268 1.00 44.69 445 GLU A O 1
ATOM 3441 N N . GLU A 1 446 ? -0.567 34.521 0.291 1.00 41.31 446 GLU A N 1
ATOM 3442 C CA . GLU A 1 446 ? -1.976 34.152 0.453 1.00 41.31 446 GLU A CA 1
ATOM 3443 C C . GLU A 1 446 ? -2.769 34.642 -0.766 1.00 41.31 446 GLU A C 1
ATOM 3445 O O . GLU A 1 446 ? -3.036 35.831 -0.925 1.00 41.31 446 GLU A O 1
ATOM 3450 N N . VAL A 1 447 ? -3.178 33.712 -1.628 1.00 39.59 447 VAL A N 1
ATOM 3451 C CA . VAL A 1 447 ? -4.277 33.939 -2.571 1.00 39.59 447 VAL A CA 1
ATOM 3452 C C . VAL A 1 447 ? -5.556 33.463 -1.880 1.00 39.59 447 VAL A C 1
ATOM 3454 O O . VAL A 1 447 ? -5.881 32.273 -1.888 1.00 39.59 447 VAL A O 1
ATOM 3457 N N . GLU A 1 448 ? -6.235 34.396 -1.211 1.00 40.88 448 GLU A N 1
ATOM 3458 C CA . GLU A 1 448 ? -7.611 34.252 -0.725 1.00 40.88 448 GLU A CA 1
ATOM 3459 C C . GLU A 1 448 ? -8.564 34.118 -1.924 1.00 40.88 448 GLU A C 1
ATOM 3461 O O . GLU A 1 448 ? -9.039 35.106 -2.477 1.00 40.88 448 GLU A O 1
ATOM 3466 N N . ASP A 1 449 ? -8.868 32.884 -2.328 1.00 40.59 449 ASP A N 1
ATOM 3467 C CA . ASP A 1 449 ? -10.072 32.610 -3.114 1.00 40.59 449 ASP A CA 1
ATOM 3468 C C . ASP A 1 449 ? -11.240 32.380 -2.139 1.00 40.59 449 ASP A C 1
ATOM 3470 O O . ASP A 1 449 ? -11.509 31.265 -1.675 1.00 40.59 449 ASP A O 1
ATOM 3474 N N . GLU A 1 450 ? -11.904 33.481 -1.795 1.00 43.66 450 GLU A N 1
ATOM 3475 C CA . GLU A 1 450 ? -13.150 33.559 -1.035 1.00 43.66 450 GLU A CA 1
ATOM 3476 C C . GLU A 1 450 ? -14.290 32.902 -1.840 1.00 43.66 450 GLU A C 1
ATOM 3478 O O . GLU A 1 450 ? -14.918 33.511 -2.703 1.00 43.66 450 GLU A O 1
ATOM 3483 N N . TYR A 1 451 ? -14.546 31.612 -1.600 1.00 42.34 451 TYR A N 1
ATOM 3484 C CA . TYR A 1 451 ? -15.754 30.945 -2.093 1.00 42.34 451 TYR A CA 1
ATOM 3485 C C . TYR A 1 451 ? -16.882 31.138 -1.076 1.00 42.34 451 TYR A C 1
ATOM 3487 O O . TYR A 1 451 ? -16.999 30.388 -0.104 1.00 42.34 451 TYR A O 1
ATOM 3495 N N . GLU A 1 452 ? -17.698 32.158 -1.328 1.00 46.66 452 GLU A N 1
ATOM 3496 C CA . GLU A 1 452 ? -18.971 32.435 -0.663 1.00 46.66 452 GLU A CA 1
ATOM 3497 C C . GLU A 1 452 ? -19.895 31.206 -0.815 1.00 46.66 452 GLU A C 1
ATOM 3499 O O . GLU A 1 452 ? -20.344 30.861 -1.911 1.00 46.66 452 GLU A O 1
ATOM 3504 N N . TYR A 1 453 ? -20.117 30.470 0.278 1.00 47.41 453 TYR A N 1
ATOM 3505 C CA . TYR A 1 453 ? -21.128 29.414 0.328 1.00 47.41 453 TYR A CA 1
ATOM 3506 C C . TYR A 1 453 ? -22.487 30.083 0.547 1.00 47.41 453 TYR A C 1
ATOM 3508 O O . TYR A 1 453 ? -22.756 30.559 1.647 1.00 47.41 453 TYR A O 1
ATOM 3516 N N . GLU A 1 454 ? -23.338 30.096 -0.482 1.00 48.66 454 GLU A N 1
ATOM 3517 C CA . GLU A 1 454 ? -24.762 30.408 -0.332 1.00 48.66 454 GLU A CA 1
ATOM 3518 C C . GLU A 1 454 ? -25.388 29.426 0.672 1.00 48.66 454 GLU A C 1
ATOM 3520 O O . GLU A 1 454 ? -25.459 28.211 0.454 1.00 48.66 454 GLU A O 1
ATOM 3525 N N . GLU A 1 455 ? -25.785 29.972 1.816 1.00 46.94 455 GLU A N 1
ATOM 3526 C CA . GLU A 1 455 ? -26.498 29.307 2.896 1.00 46.94 455 GLU A CA 1
ATOM 3527 C C . GLU A 1 455 ? -27.935 29.015 2.416 1.00 46.94 455 GLU A C 1
ATOM 3529 O O . GLU A 1 455 ? -28.796 29.890 2.417 1.00 46.94 455 GLU A O 1
ATOM 3534 N N . GLU A 1 456 ? -28.195 27.794 1.925 1.00 48.94 456 GLU A N 1
ATOM 3535 C CA . GLU A 1 456 ? -29.560 27.323 1.637 1.00 48.94 456 GLU A CA 1
ATOM 3536 C C . GLU A 1 456 ? -30.335 27.195 2.967 1.00 48.94 456 GLU A C 1
ATOM 3538 O O . GLU A 1 456 ? -30.261 26.171 3.654 1.00 48.94 456 GLU A O 1
ATOM 3543 N N . GLU A 1 457 ? -31.075 28.249 3.330 1.00 48.56 457 GLU A N 1
ATOM 3544 C CA . GLU A 1 457 ? -32.111 28.232 4.368 1.00 48.56 457 GLU A CA 1
ATOM 3545 C C . GLU A 1 457 ? -33.174 27.174 4.022 1.00 48.56 457 GLU A C 1
ATOM 3547 O O . GLU A 1 457 ? -33.981 27.333 3.104 1.00 48.56 457 GLU A O 1
ATOM 3552 N N . TYR A 1 458 ? -33.181 26.072 4.774 1.00 52.12 458 TYR A N 1
ATOM 3553 C CA . TYR A 1 458 ? -34.302 25.136 4.800 1.00 52.12 458 TYR A CA 1
ATOM 3554 C C . TYR A 1 458 ? -35.467 25.794 5.547 1.00 52.12 458 TYR A C 1
ATOM 3556 O O . TYR A 1 458 ? -35.425 25.915 6.772 1.00 52.12 458 TYR A O 1
ATOM 3564 N N . TYR A 1 459 ? -36.505 26.197 4.814 1.00 57.69 459 TYR A N 1
ATOM 3565 C CA . TYR A 1 459 ? -37.808 26.500 5.401 1.00 57.69 459 TYR A CA 1
ATOM 3566 C C . TYR A 1 459 ? -38.488 25.186 5.807 1.00 57.69 459 TYR A C 1
ATOM 3568 O O . TYR A 1 459 ? -38.677 24.284 4.988 1.00 57.69 459 TYR A O 1
ATOM 3576 N N . ASP A 1 460 ? -38.786 25.086 7.099 1.00 60.91 460 ASP A N 1
ATOM 3577 C CA . ASP A 1 460 ? -39.541 24.017 7.746 1.00 60.91 460 ASP A CA 1
ATOM 3578 C C . ASP A 1 460 ? -41.036 24.358 7.619 1.00 60.91 460 ASP A C 1
ATOM 3580 O O . ASP A 1 460 ? -41.597 25.064 8.455 1.00 60.91 460 ASP A O 1
ATOM 3584 N N . ASP A 1 461 ? -41.659 23.944 6.513 1.00 58.97 461 ASP A N 1
ATOM 3585 C CA . ASP A 1 461 ? -43.110 24.044 6.320 1.00 58.97 461 ASP A CA 1
ATOM 3586 C C . ASP A 1 461 ? -43.795 22.812 6.946 1.00 58.97 461 ASP A C 1
ATOM 3588 O O . ASP A 1 461 ? -44.174 21.867 6.253 1.00 58.97 461 ASP A O 1
ATOM 3592 N N . GLU A 1 462 ? -43.971 22.822 8.268 1.00 58.06 462 GLU A N 1
ATOM 3593 C CA . GLU A 1 462 ? -44.988 22.012 8.952 1.00 58.06 462 GLU A CA 1
ATOM 3594 C C . GLU A 1 462 ? -45.771 22.896 9.931 1.00 58.06 462 GLU A C 1
ATOM 3596 O O . GLU A 1 462 ? -45.446 22.971 11.108 1.00 58.06 462 GLU A O 1
ATOM 3601 N N . ASP A 1 463 ? -46.809 23.568 9.424 1.00 56.25 463 ASP A N 1
ATOM 3602 C CA . ASP A 1 463 ? -48.008 23.942 10.186 1.00 56.25 463 ASP A CA 1
ATOM 3603 C C . ASP A 1 463 ? -49.148 24.303 9.204 1.00 56.25 463 ASP A C 1
ATOM 3605 O O . ASP A 1 463 ? -49.341 25.466 8.849 1.00 56.25 463 ASP A O 1
ATOM 3609 N N . GLU A 1 464 ? -49.913 23.292 8.764 1.00 50.50 464 GLU A N 1
ATOM 3610 C CA . GLU A 1 464 ? -51.324 23.425 8.339 1.00 50.50 464 GLU A CA 1
ATOM 3611 C C . GLU A 1 464 ? -52.140 22.153 8.627 1.00 50.50 464 GLU A C 1
ATOM 3613 O O . GLU A 1 464 ? -51.696 21.041 8.249 1.00 50.50 464 GLU A O 1
#

Foldseek 3Di:
DDDDDDDDDDDDDDDDDDDDDDDDDDDDDDDDDDDDDDDDDDDDDDDDDDDDDDDDDDDDDPVVVVPPPDPDPVVVVVVVVVVVVVVVVVVVVVVVVVVVVCLVVVLVVLLVLLCQQLPLDLAHRDPVSLCVNQVVLVVDDLVDQPQLSLLLSLLVQLLEQRLSSNLSSLVSLLCNQAVHDPSNLVSQLVNLVVQQVDADPVPRHGGLDLCSSLVHDPPPLCVLLSQLSSLLSVLSSLSSNQGGHLRCQQQPDQPDDVVDQGDQLCVGHLDPSNLVSLVVNLVSLLSNQRDPSNDGNSSLVSNLSSLQSLLSSLQSLQNSLQVQLVDPVSSPYDLVSLLVSLCCNPPPSPVSSVVSQVSSQVSNVVVVDHHDPDSHHHHDPVSSVSSNCSVVVVVPVVPPPDDDDDDDDDDDDDDDDDDDDDDDDDDDDDDDDDDDDDDDDDDDDDPPPDDDDDDPDDDDPPDD